Protein AF-A0A2E5KQD4-F1 (afdb_monomer)

Solvent-accessible surface area (backbone atoms only — not comparable to full-atom values): 26447 Å² total; per-residue (Å²): 137,84,88,87,84,88,89,75,85,92,78,81,90,79,82,92,76,80,94,75,81,89,79,82,84,77,79,80,78,80,80,90,73,91,72,88,77,73,77,78,67,58,64,66,63,61,60,58,69,75,52,74,86,78,69,97,70,84,71,82,82,66,71,86,46,85,33,83,87,76,54,46,74,75,62,66,37,39,47,95,82,59,47,64,68,53,52,38,45,64,68,27,42,37,58,65,71,49,66,33,66,76,52,56,76,76,47,60,68,57,34,31,32,41,6,51,47,52,38,59,23,18,83,58,35,13,75,66,45,28,73,74,58,46,26,55,36,61,50,21,32,56,40,29,35,26,39,59,29,24,46,86,92,39,24,88,46,55,16,22,43,31,63,42,41,42,89,56,22,67,93,42,48,74,90,64,98,63,34,26,34,50,65,60,42,44,33,46,69,71,53,55,42,30,64,66,73,44,81,23,91,41,62,47,63,40,54,48,41,49,30,41,59,31,32,42,11,68,89,70,57,67,69,55,42,53,7,35,39,43,26,44,46,28,25,26,56,55,61,23,86,28,32,44,100,52,60,40,72,38,90,76,42,51,73,47,24,58,55,7,48,60,52,39,61,74,75,45,33,88,47,38,25,38,79,56,59,17,27,64,61,45,65,45,70,78,86,78,85,55,57,35,50,49,60,57,47,58,31,44,70,66,45,47,32,37,67,73,57,32,82,26,80,44,69,69,54,51,52,55,49,48,30,64,73,71,72,53,82,72,55,75,66,55,48,51,15,35,50,39,24,52,47,40,48,2,27,54,66,75,61,39,72,48,43,71,69,58,55,47,57,49,52,56,52,41,53,59,42,47,57,56,28,48,72,72,66,36,55,69,60,34,43,50,53,43,52,41,51,40,50,52,46,48,62,58,42,50,34,36,51,66,95,83,27,48,70,55,40,47,53,46,50,48,57,42,49,48,45,48,47,24,40,53,29,35,76,68,75,33,35,71,60,18,52,52,41,50,52,51,46,55,52,46,54,65,68,48,41,68,64,48,60,72,46,38,74,75,19,46,52,21,58,70,50,32,40,54,52,47,56,58,49,77,106

Foldseek 3Di:
DDDDDDDDDDDDDDDDDDDDDDDDPPPDDDDDDDDDDDPPVVVVVVVVVVCVPPDDDDDPDLDPFLDDLLFFLLRSQADPPQDLVNSLCSLFWAADQAFDPVLVVPDDLLLQLLLVLQQQAQQLFDPQSNVSSDGNCSQAGSQAGFQRGDGPVADPHRQWGDLQPCSQPVVSPPPDNQTWGRHRLAQVLLQADDDFQRPRRAQLVVVQCCRCPRRNGDRDDPSNSSSNRSNSNRHHQFDFPQADPQQDGDPPADPLLVLLVVVCVVQPCVALPSRSQGGPNFWDDLVPPDTGGGDGLGLVVVRAQDDGRRPRRDVLSVLVSSCVSVVHDDDPSNSSSNVSNSCRRNDHDGTDTDFPVVLLVSLLSLLVSLVVCLVVLPLVSLVVSLVSSLVSLVSSLSQQRCVHRVVVNVLSVVLNVLSVVLSVCSVVVNSVVSVVSSVVSSVSSVVCVVVNNVCRCCTSSNSVNVSVSSVVSVD

Nearest PDB structures (foldseek):
  1vyk-assembly1_A  TM=7.149E-01  e=1.774E+00  Spinacia oleracea
  1nze-assembly1_A  TM=6.219E-01  e=1.013E+00  Spinacia oleracea
  7c61-assembly1_A  TM=5.234E-01  e=8.407E-01  Homo sapiens
  7wg5-assembly1_g  TM=6.087E-01  e=2.830E+00  Arabidopsis thaliana
  6drz-assembly1_A  TM=5.198E-01  e=3.107E+00  Homo sapiens

Structure (mmCIF, N/CA/C/O backbone):
data_AF-A0A2E5KQD4-F1
#
_entry.id   AF-A0A2E5KQD4-F1
#
loop_
_atom_site.group_PDB
_atom_site.id
_atom_site.type_symbol
_atom_site.label_atom_id
_atom_site.label_alt_id
_atom_site.label_comp_id
_atom_site.label_asym_id
_atom_site.label_entity_id
_atom_site.label_seq_id
_atom_site.pdbx_PDB_ins_code
_atom_site.Cartn_x
_atom_site.Cartn_y
_atom_site.Cartn_z
_atom_site.occupancy
_atom_site.B_iso_or_equiv
_atom_site.auth_seq_id
_atom_site.auth_comp_id
_atom_site.auth_asym_id
_atom_site.auth_atom_id
_atom_site.pdbx_PDB_model_num
ATOM 1 N N . MET A 1 1 ? -37.168 -1.847 48.089 1.00 30.56 1 MET A N 1
ATOM 2 C CA . MET A 1 1 ? -36.557 -3.107 48.560 1.00 30.56 1 MET A CA 1
ATOM 3 C C . MET A 1 1 ? -36.108 -3.910 47.340 1.00 30.56 1 MET A C 1
ATOM 5 O O . MET A 1 1 ? -36.921 -4.116 46.460 1.00 30.56 1 MET A O 1
ATOM 9 N N . GLN A 1 2 ? -34.815 -4.265 47.312 1.00 28.52 2 GLN A N 1
ATOM 10 C CA . GLN A 1 2 ? -34.140 -5.386 46.615 1.00 28.52 2 GLN A CA 1
ATOM 11 C C . GLN A 1 2 ? -34.214 -5.568 45.076 1.00 28.52 2 GLN A C 1
ATOM 13 O O . GLN A 1 2 ? -35.121 -6.176 44.536 1.00 28.52 2 GLN A O 1
ATOM 18 N N . ASN A 1 3 ? -33.157 -5.087 44.406 1.00 25.06 3 ASN A N 1
ATOM 19 C CA . ASN A 1 3 ? -32.090 -5.833 43.702 1.00 25.06 3 ASN A CA 1
ATOM 20 C C . ASN A 1 3 ? -32.367 -7.160 42.936 1.00 25.06 3 ASN A C 1
ATOM 22 O O . ASN A 1 3 ? -32.680 -8.175 43.549 1.00 25.06 3 ASN A O 1
ATOM 26 N N . ARG A 1 4 ? -31.879 -7.141 41.677 1.00 28.14 4 ARG A N 1
ATOM 27 C CA . ARG A 1 4 ? -30.922 -8.064 41.001 1.00 28.14 4 ARG A CA 1
ATOM 28 C C . ARG A 1 4 ? -31.399 -9.158 40.015 1.00 28.14 4 ARG A C 1
ATOM 30 O O . ARG A 1 4 ? -32.029 -10.136 40.383 1.00 28.14 4 ARG A O 1
ATOM 37 N N . SER A 1 5 ? -30.829 -9.000 38.806 1.00 28.28 5 SER A N 1
ATOM 38 C CA . SER A 1 5 ? -30.031 -9.946 37.992 1.00 28.28 5 SER A CA 1
ATOM 39 C C . SER A 1 5 ? -30.698 -10.944 37.035 1.00 28.28 5 SER A C 1
ATOM 41 O O . SER A 1 5 ? -31.295 -11.916 37.471 1.00 28.28 5 SER A O 1
ATOM 43 N N . GLY A 1 6 ? -30.346 -10.795 35.747 1.00 24.97 6 GLY A N 1
ATOM 44 C CA . GLY A 1 6 ? -29.565 -11.808 35.021 1.00 24.97 6 GLY A CA 1
ATOM 45 C C . GLY A 1 6 ? -30.321 -12.698 34.031 1.00 24.97 6 GLY A C 1
ATOM 46 O O . GLY A 1 6 ? -30.971 -13.648 34.439 1.00 24.97 6 GLY A O 1
ATOM 47 N N . PHE A 1 7 ? -30.107 -12.475 32.731 1.00 27.64 7 PHE A N 1
ATOM 48 C CA . PHE A 1 7 ? -30.236 -13.513 31.701 1.00 27.64 7 PHE A CA 1
ATOM 49 C C . PHE A 1 7 ? -29.000 -13.467 30.793 1.00 27.64 7 PHE A C 1
ATOM 51 O O . PHE A 1 7 ? -29.001 -12.861 29.728 1.00 27.64 7 PHE A O 1
ATOM 58 N N . CYS A 1 8 ? -27.923 -14.098 31.268 1.00 27.64 8 CYS A N 1
ATOM 59 C CA . CYS A 1 8 ? -26.833 -14.579 30.426 1.00 27.64 8 CYS A CA 1
ATOM 60 C C . CYS A 1 8 ? -27.077 -16.054 30.096 1.00 27.64 8 CYS A C 1
ATOM 62 O O . CYS A 1 8 ? -27.381 -16.848 30.983 1.00 27.64 8 CYS A O 1
ATOM 64 N N . CYS A 1 9 ? -26.902 -16.366 28.814 1.00 29.91 9 CYS A N 1
ATOM 65 C CA . CYS A 1 9 ? -26.289 -17.562 28.238 1.00 29.91 9 CYS A CA 1
ATOM 66 C C . CYS A 1 9 ? -26.402 -18.876 29.026 1.00 29.91 9 CYS A C 1
ATOM 68 O O . CYS A 1 9 ? -25.667 -19.139 29.975 1.00 29.91 9 CYS A O 1
ATOM 70 N N . ASN A 1 10 ? -27.255 -19.753 28.506 1.00 26.02 10 ASN A N 1
ATOM 71 C CA . ASN A 1 10 ? -27.343 -21.152 28.881 1.00 26.02 10 ASN A CA 1
ATOM 72 C C . ASN A 1 10 ? -26.482 -21.974 27.900 1.00 26.02 10 ASN A C 1
ATOM 74 O O . ASN A 1 10 ? -26.912 -22.244 26.781 1.00 26.02 10 ASN A O 1
ATOM 78 N N . LEU A 1 11 ? -25.262 -22.346 28.294 1.00 32.81 11 LEU A N 1
ATOM 79 C CA . LEU A 1 11 ? -24.469 -23.385 27.627 1.00 32.81 11 LEU A CA 1
ATOM 80 C C . LEU A 1 11 ? -23.898 -24.309 28.706 1.00 32.81 11 LEU A C 1
ATOM 82 O O . LEU A 1 11 ? -23.101 -23.893 29.545 1.00 32.81 11 LEU A O 1
ATOM 86 N N . GLY A 1 12 ? -24.380 -25.553 28.711 1.00 24.59 12 GLY A N 1
ATOM 87 C CA . GLY A 1 12 ? -23.959 -26.606 29.633 1.00 24.59 12 GLY A CA 1
ATOM 88 C C . GLY A 1 12 ? -22.547 -27.144 29.347 1.00 24.59 12 GLY A C 1
ATOM 89 O O . GLY A 1 12 ? -21.937 -26.803 28.332 1.00 24.59 12 GLY A O 1
ATOM 90 N N . PRO A 1 13 ? -22.011 -27.998 30.237 1.00 25.89 13 PRO A N 1
ATOM 91 C CA . PRO A 1 13 ? -20.635 -28.474 30.161 1.00 25.89 13 PRO A CA 1
ATOM 92 C C . PRO A 1 13 ? -20.468 -29.554 29.081 1.00 25.89 13 PRO A C 1
ATOM 94 O O . PRO A 1 13 ? -21.226 -30.522 29.032 1.00 25.89 13 PRO A O 1
ATOM 97 N N . ILE A 1 14 ? -19.443 -29.409 28.237 1.00 31.83 14 ILE A N 1
ATOM 98 C CA . ILE A 1 14 ? -19.028 -30.405 27.236 1.00 31.83 14 ILE A CA 1
ATOM 99 C C . ILE A 1 14 ? -17.954 -31.317 27.865 1.00 31.83 14 ILE A C 1
ATOM 101 O O . ILE A 1 14 ? -17.054 -30.803 28.536 1.00 31.83 14 ILE A O 1
ATOM 105 N N . PRO A 1 15 ? -18.014 -32.652 27.688 1.00 25.36 15 PRO A N 1
ATOM 106 C CA . PRO A 1 15 ? -17.098 -33.578 28.343 1.00 25.36 15 PRO A CA 1
ATOM 107 C C . PRO A 1 15 ? -15.726 -33.649 27.656 1.00 25.36 15 PRO A C 1
ATOM 109 O O . PRO A 1 15 ? -15.606 -33.606 26.433 1.00 25.36 15 PRO A O 1
ATOM 112 N N . PHE A 1 16 ? -14.694 -33.823 28.483 1.00 28.31 16 PHE A N 1
ATOM 113 C CA . PHE A 1 16 ? -13.328 -34.181 28.100 1.00 28.31 16 PHE A CA 1
ATOM 114 C C . PHE A 1 16 ? -13.297 -35.516 27.334 1.00 28.31 16 PHE A C 1
ATOM 116 O O . PHE A 1 16 ? -13.707 -36.541 27.877 1.00 28.31 16 PHE A O 1
ATOM 123 N N . PHE A 1 17 ? -12.717 -35.528 26.129 1.00 29.61 17 PHE A N 1
ATOM 124 C CA . PHE A 1 17 ? -12.309 -36.753 25.436 1.00 29.61 17 PHE A CA 1
ATOM 125 C C . PHE A 1 17 ? -10.853 -36.675 24.958 1.00 29.61 17 PHE A C 1
ATOM 127 O O . PHE A 1 17 ? -10.490 -35.840 24.138 1.00 29.61 17 PHE A O 1
ATOM 134 N N . GLY A 1 18 ? -10.049 -37.573 25.535 1.00 23.94 18 GLY A N 1
ATOM 135 C CA . GLY A 1 18 ? -9.099 -38.483 24.885 1.00 23.94 18 GLY A CA 1
ATOM 136 C C . GLY A 1 18 ? -8.234 -38.008 23.713 1.00 23.94 18 GLY A C 1
ATOM 137 O O . GLY A 1 18 ? -8.709 -37.742 22.617 1.00 23.94 18 GLY A O 1
ATOM 138 N N . SER A 1 19 ? -6.924 -38.094 23.935 1.00 38.22 19 SER A N 1
ATOM 139 C CA . SER A 1 19 ? -5.839 -38.136 22.949 1.00 38.22 19 SER A CA 1
ATOM 140 C C . SER A 1 19 ? -6.109 -39.048 21.734 1.00 38.22 19 SER A C 1
ATOM 142 O O . SER A 1 19 ? -6.197 -40.267 21.886 1.00 38.22 19 SER A O 1
ATOM 144 N N . GLY A 1 20 ? -6.143 -38.451 20.535 1.00 25.64 20 GLY A N 1
ATOM 145 C CA . GLY A 1 20 ? -6.128 -39.084 19.203 1.00 25.64 20 GLY A CA 1
ATOM 146 C C . GLY A 1 20 ? -5.060 -38.439 18.293 1.00 25.64 20 GLY A C 1
ATOM 147 O O . GLY A 1 20 ? -4.515 -37.398 18.661 1.00 25.64 20 GLY A O 1
ATOM 148 N N . PRO A 1 21 ? -4.674 -39.065 17.163 1.00 24.48 21 PRO A N 1
ATOM 149 C CA . PRO A 1 21 ? -3.317 -38.986 16.619 1.00 24.48 21 PRO A CA 1
ATOM 150 C C . PRO A 1 21 ? -2.996 -37.660 15.915 1.00 24.48 21 PRO A C 1
ATOM 152 O O . PRO A 1 21 ? -3.858 -37.016 15.323 1.00 24.48 21 PRO A O 1
ATOM 155 N N . ARG A 1 22 ? -1.709 -37.284 15.947 1.00 27.64 22 ARG A N 1
ATOM 156 C CA . ARG A 1 22 ? -1.144 -36.161 15.185 1.00 27.64 22 ARG A CA 1
ATOM 157 C C . ARG A 1 22 ? -1.359 -36.393 13.686 1.00 27.64 22 ARG A C 1
ATOM 159 O O . ARG A 1 22 ? -0.794 -37.330 13.128 1.00 27.64 22 ARG A O 1
ATOM 166 N N . ILE A 1 23 ? -2.146 -35.529 13.050 1.00 25.38 23 ILE A N 1
ATOM 167 C CA . ILE A 1 23 ? -2.256 -35.447 11.592 1.00 25.38 23 ILE A CA 1
ATOM 168 C C . ILE A 1 23 ? -1.124 -34.541 11.106 1.00 25.38 23 ILE A C 1
ATOM 170 O O . ILE A 1 23 ? -1.124 -33.338 11.359 1.00 25.38 23 ILE A O 1
ATOM 174 N N . ASP A 1 24 ? -0.143 -35.140 10.439 1.00 24.78 24 ASP A N 1
ATOM 175 C CA . ASP A 1 24 ? 0.957 -34.446 9.775 1.00 24.78 24 ASP A CA 1
ATOM 176 C C . ASP A 1 24 ? 0.447 -33.952 8.406 1.00 24.78 24 ASP A C 1
ATOM 178 O O . ASP A 1 24 ? 0.389 -34.705 7.432 1.00 24.78 24 ASP A O 1
ATOM 182 N N . LEU A 1 25 ? -0.022 -32.700 8.335 1.00 25.19 25 LEU A N 1
ATOM 183 C CA . LEU A 1 25 ? -0.476 -32.061 7.092 1.00 25.19 25 LEU A CA 1
ATOM 184 C C . LEU A 1 25 ? 0.736 -31.628 6.253 1.00 25.19 25 LEU A C 1
ATOM 186 O O . LEU A 1 25 ? 1.054 -30.448 6.129 1.00 25.19 25 LEU A O 1
ATOM 190 N N . ARG A 1 26 ? 1.412 -32.597 5.630 1.00 23.69 26 ARG A N 1
ATOM 191 C CA . ARG A 1 26 ? 2.275 -32.323 4.475 1.00 23.69 26 ARG A CA 1
ATOM 192 C C . ARG A 1 26 ? 1.391 -32.112 3.249 1.00 23.69 26 ARG A C 1
ATOM 194 O O . ARG A 1 26 ? 1.017 -33.065 2.571 1.00 23.69 26 ARG A O 1
ATOM 201 N N . ILE A 1 27 ? 1.056 -30.857 2.961 1.00 28.38 27 ILE A N 1
ATOM 202 C CA . ILE A 1 27 ? 0.457 -30.473 1.678 1.00 28.38 27 ILE A CA 1
ATOM 203 C C . ILE A 1 27 ? 1.555 -30.592 0.614 1.00 28.38 27 ILE A C 1
ATOM 205 O O . ILE A 1 27 ? 2.443 -29.747 0.517 1.00 28.38 27 ILE A O 1
ATOM 209 N N . ALA A 1 28 ? 1.526 -31.673 -0.163 1.00 22.61 28 ALA A N 1
ATOM 210 C CA . ALA A 1 28 ? 2.367 -31.817 -1.342 1.00 22.61 28 ALA A CA 1
ATOM 211 C C . ALA A 1 28 ? 1.901 -30.822 -2.422 1.00 22.61 28 ALA A C 1
ATOM 213 O O . ALA A 1 28 ? 0.778 -30.922 -2.916 1.00 22.61 28 ALA A O 1
ATOM 214 N N . ARG A 1 29 ? 2.756 -29.855 -2.782 1.00 30.73 29 ARG A N 1
ATOM 215 C CA . ARG A 1 29 ? 2.565 -28.996 -3.964 1.00 30.73 29 ARG A CA 1
ATOM 216 C C . ARG A 1 29 ? 2.806 -29.837 -5.234 1.00 30.73 29 ARG A C 1
ATOM 218 O O . ARG A 1 29 ? 3.815 -30.543 -5.278 1.00 30.73 29 ARG A O 1
ATOM 225 N N . PRO A 1 30 ? 1.938 -29.794 -6.262 1.00 23.09 30 PRO A N 1
ATOM 226 C CA . PRO A 1 30 ? 2.227 -30.450 -7.534 1.00 23.09 30 PRO A CA 1
ATOM 227 C C . PRO A 1 30 ? 3.335 -29.689 -8.295 1.00 23.09 30 PRO A C 1
ATOM 229 O O . PRO A 1 30 ? 3.475 -28.478 -8.112 1.00 23.09 30 PRO A O 1
ATOM 232 N N . PRO A 1 31 ? 4.130 -30.366 -9.145 1.00 24.30 31 PRO A N 1
ATOM 233 C CA . PRO A 1 31 ? 5.158 -29.714 -9.949 1.00 24.30 31 PRO A CA 1
ATOM 234 C C . PRO A 1 31 ? 4.535 -28.792 -11.006 1.00 24.30 31 PRO A C 1
ATOM 236 O O . PRO A 1 31 ? 3.500 -29.107 -11.596 1.00 24.30 31 PRO A O 1
ATOM 239 N N . PHE A 1 32 ? 5.199 -27.658 -11.241 1.00 29.05 32 PHE A N 1
ATOM 240 C CA . PHE A 1 32 ? 4.874 -26.657 -12.259 1.00 29.05 32 PHE A CA 1
ATOM 241 C C . PHE A 1 32 ? 4.747 -27.331 -13.639 1.00 29.05 32 PHE A C 1
ATOM 243 O O . PHE A 1 32 ? 5.734 -27.781 -14.219 1.00 29.05 32 PHE A O 1
ATOM 250 N N . ALA A 1 33 ? 3.525 -27.441 -14.163 1.00 26.52 33 ALA A N 1
ATOM 251 C CA . ALA A 1 33 ? 3.284 -27.940 -15.512 1.00 26.52 33 ALA A CA 1
ATOM 252 C C . ALA A 1 33 ? 3.261 -26.755 -16.485 1.00 26.52 33 ALA A C 1
ATOM 254 O O . ALA A 1 33 ? 2.366 -25.913 -16.406 1.00 26.52 33 ALA A O 1
ATOM 255 N N . ARG A 1 34 ? 4.227 -26.711 -17.414 1.00 29.80 34 ARG A N 1
ATOM 256 C CA . ARG A 1 34 ? 4.247 -25.774 -18.549 1.00 29.80 34 ARG A CA 1
ATOM 257 C C . ARG A 1 34 ? 2.920 -25.875 -19.309 1.00 29.80 34 ARG A C 1
ATOM 259 O O . ARG A 1 34 ? 2.617 -26.923 -19.878 1.00 29.80 34 ARG A O 1
ATOM 266 N N . ARG A 1 35 ? 2.123 -24.803 -19.330 1.00 31.95 35 ARG A N 1
ATOM 267 C CA . ARG A 1 35 ? 0.962 -24.679 -20.223 1.00 31.95 35 ARG A CA 1
ATOM 268 C C . ARG A 1 35 ? 1.248 -23.581 -21.236 1.00 31.95 35 ARG A C 1
ATOM 270 O O . ARG A 1 35 ? 1.482 -22.441 -20.860 1.00 31.95 35 ARG A O 1
ATOM 277 N N . HIS A 1 36 ? 1.250 -23.957 -22.511 1.00 30.34 36 HIS A N 1
ATOM 278 C CA . HIS A 1 36 ? 1.366 -23.029 -23.629 1.00 30.34 36 HIS A CA 1
ATOM 279 C C . HIS A 1 36 ? 0.168 -22.071 -23.651 1.00 30.34 36 HIS A C 1
ATOM 281 O O . HIS A 1 36 ? -0.979 -22.519 -23.669 1.00 30.34 36 HIS A O 1
ATOM 287 N N . PHE A 1 37 ? 0.458 -20.770 -23.655 1.00 38.41 37 PHE A N 1
ATOM 288 C CA . PHE A 1 37 ? -0.518 -19.690 -23.780 1.00 38.41 37 PHE A CA 1
ATOM 289 C C . PHE A 1 37 ? -0.893 -19.454 -25.255 1.00 38.41 37 PHE A C 1
ATOM 291 O O . PHE A 1 37 ? -0.053 -19.564 -26.154 1.00 38.41 37 PHE A O 1
ATOM 298 N N . ASP A 1 38 ? -2.172 -19.167 -25.512 1.00 31.97 38 ASP A N 1
ATOM 299 C CA . ASP A 1 38 ? -2.712 -18.915 -26.853 1.00 31.97 38 ASP A CA 1
ATOM 300 C C . ASP A 1 38 ? -2.324 -17.505 -27.338 1.00 31.97 38 ASP A C 1
ATOM 302 O O . ASP A 1 38 ? -2.716 -16.487 -26.765 1.00 31.97 38 ASP A O 1
ATOM 306 N N . ARG A 1 39 ? -1.565 -17.454 -28.440 1.00 34.19 39 ARG A N 1
ATOM 307 C CA . ARG A 1 39 ? -0.957 -16.254 -29.046 1.00 34.19 39 ARG A CA 1
ATOM 308 C C . ARG A 1 39 ? -1.954 -15.172 -29.484 1.00 34.19 39 ARG A C 1
ATOM 310 O O . ARG A 1 39 ? -1.534 -14.071 -29.834 1.00 34.19 39 ARG A O 1
ATOM 317 N N . LYS A 1 40 ? -3.258 -15.462 -29.523 1.00 28.42 40 LYS A N 1
ATOM 318 C CA . LYS A 1 40 ? -4.268 -14.528 -30.048 1.00 28.42 40 LYS A CA 1
ATOM 319 C C . LYS A 1 40 ? -4.695 -13.439 -29.060 1.00 28.42 40 LYS A C 1
ATOM 321 O O . LYS A 1 40 ? -5.141 -12.389 -29.513 1.00 28.42 40 LYS A O 1
ATOM 326 N N . SER A 1 41 ? -4.494 -13.635 -27.758 1.00 33.19 41 SER A N 1
ATOM 327 C CA . SER A 1 41 ? -4.850 -12.637 -26.734 1.00 33.19 41 SER A CA 1
ATOM 328 C C . SER A 1 41 ? -3.769 -11.560 -26.532 1.00 33.19 41 SER A C 1
ATOM 330 O O . SER A 1 41 ? -4.080 -10.446 -26.125 1.00 33.19 41 SER A O 1
ATOM 332 N N . ALA A 1 42 ? -2.510 -11.844 -26.895 1.00 33.84 42 ALA A N 1
ATOM 333 C CA . ALA A 1 42 ? -1.365 -10.946 -26.693 1.00 33.84 42 ALA A CA 1
ATOM 334 C C . ALA A 1 42 ? -1.300 -9.766 -27.688 1.00 33.84 42 ALA A C 1
ATOM 336 O O . ALA A 1 42 ? -0.763 -8.703 -27.376 1.00 33.84 42 ALA A O 1
ATOM 337 N N . ALA A 1 43 ? -1.881 -9.907 -28.885 1.00 29.23 43 ALA A N 1
ATOM 338 C CA . ALA A 1 43 ? -1.826 -8.863 -29.913 1.00 29.23 43 ALA A CA 1
ATOM 339 C C . ALA A 1 43 ? -2.694 -7.629 -29.587 1.00 29.23 43 ALA A C 1
ATOM 341 O O . ALA A 1 43 ? -2.429 -6.542 -30.100 1.00 29.23 43 ALA A O 1
ATOM 342 N N . ALA A 1 44 ? -3.704 -7.773 -28.721 1.00 29.42 44 ALA A N 1
ATOM 343 C CA . ALA A 1 44 ? -4.584 -6.673 -28.324 1.00 29.42 44 ALA A CA 1
ATOM 344 C C . ALA A 1 44 ? -3.954 -5.759 -27.252 1.00 29.42 44 ALA A C 1
ATOM 346 O O . ALA A 1 44 ? -4.203 -4.554 -27.259 1.00 29.42 44 ALA A O 1
ATOM 347 N N . LEU A 1 45 ? -3.082 -6.299 -26.392 1.00 34.69 45 LEU A N 1
ATOM 348 C CA . LEU A 1 45 ? -2.433 -5.555 -25.304 1.00 34.69 45 LEU A CA 1
ATOM 349 C C . LEU A 1 45 ? -1.306 -4.630 -25.813 1.00 34.69 45 LEU A C 1
ATOM 351 O O . LEU A 1 45 ? -1.125 -3.512 -25.333 1.00 34.69 45 LEU A O 1
ATOM 355 N N . VAL A 1 46 ? -0.570 -5.072 -26.841 1.00 36.31 46 VAL A N 1
ATOM 356 C CA . VAL A 1 46 ? 0.638 -4.393 -27.356 1.00 36.31 46 VAL A CA 1
ATOM 357 C C . VAL A 1 46 ? 0.316 -3.149 -28.200 1.00 36.31 46 VAL A C 1
ATOM 359 O O . VAL A 1 46 ? 1.099 -2.198 -28.228 1.00 36.31 46 VAL A O 1
ATOM 362 N N . ALA A 1 47 ? -0.848 -3.098 -28.855 1.00 29.02 47 ALA A N 1
ATOM 363 C CA . ALA A 1 47 ? -1.237 -1.954 -29.686 1.00 29.02 47 ALA A CA 1
ATOM 364 C C . ALA A 1 47 ? -1.721 -0.739 -28.868 1.00 29.02 47 ALA A C 1
ATOM 366 O O . ALA A 1 47 ? -1.575 0.399 -29.316 1.00 29.02 47 ALA A O 1
ATOM 367 N N . ALA A 1 48 ? -2.244 -0.952 -27.656 1.00 31.67 48 ALA A N 1
ATOM 368 C CA . ALA A 1 48 ? -2.743 0.131 -26.809 1.00 31.67 48 ALA A CA 1
ATOM 369 C C . ALA A 1 48 ? -1.609 0.969 -26.188 1.00 31.67 48 ALA A C 1
ATOM 371 O O . ALA A 1 48 ? -1.748 2.181 -26.052 1.00 31.67 48 ALA A O 1
ATOM 372 N N . VAL A 1 49 ? -0.456 0.361 -25.881 1.00 35.47 49 VAL A N 1
ATOM 373 C CA . VAL A 1 49 ? 0.667 1.036 -25.197 1.00 35.47 49 VAL A CA 1
ATOM 374 C C . VAL A 1 49 ? 1.455 1.978 -26.123 1.00 35.47 49 VAL A C 1
ATOM 376 O O . VAL A 1 49 ? 1.989 2.986 -25.665 1.00 35.47 49 VAL A O 1
ATOM 379 N N . LEU A 1 50 ? 1.492 1.710 -27.434 1.00 30.94 50 LEU A N 1
ATOM 380 C CA . LEU A 1 50 ? 2.291 2.482 -28.402 1.00 30.94 50 LEU A CA 1
ATOM 381 C C . LEU A 1 50 ? 1.578 3.712 -28.999 1.00 30.94 50 LEU A C 1
ATOM 383 O O . LEU A 1 50 ? 2.250 4.598 -29.520 1.00 30.94 50 LEU A O 1
ATOM 387 N N . VAL A 1 51 ? 0.248 3.820 -28.889 1.00 29.25 51 VAL A N 1
ATOM 388 C CA . VAL A 1 51 ? -0.521 4.994 -29.373 1.00 29.25 51 VAL A CA 1
ATOM 389 C C . VAL A 1 51 ? -0.721 6.058 -28.276 1.00 29.25 51 VAL A C 1
ATOM 391 O O . VAL A 1 51 ? -1.028 7.215 -28.563 1.00 29.25 51 VAL A O 1
ATOM 394 N N . LEU A 1 52 ? -0.452 5.720 -27.011 1.00 38.94 52 LEU A N 1
ATOM 395 C CA . LEU A 1 52 ? -0.762 6.548 -25.835 1.00 38.94 52 LEU A CA 1
ATOM 396 C C . LEU A 1 52 ? 0.091 7.821 -25.645 1.00 38.94 52 LEU A C 1
ATOM 398 O O . LEU A 1 52 ? -0.194 8.591 -24.734 1.00 38.94 52 LEU A O 1
ATOM 402 N N . PHE A 1 53 ? 1.074 8.098 -26.509 1.00 34.09 53 PHE A N 1
ATOM 403 C CA . PHE A 1 53 ? 1.845 9.354 -26.478 1.00 34.09 53 PHE A CA 1
ATOM 404 C C . PHE A 1 53 ? 1.577 10.305 -27.661 1.00 34.09 53 PHE A C 1
ATOM 406 O O . PHE A 1 53 ? 2.210 11.356 -27.728 1.00 34.09 53 PHE A O 1
ATOM 413 N N . ALA A 1 54 ? 0.652 9.988 -28.580 1.00 28.58 54 ALA A N 1
ATOM 414 C CA . ALA A 1 54 ? 0.491 10.762 -29.823 1.00 28.58 54 ALA A CA 1
ATOM 415 C C . ALA A 1 54 ? -0.916 11.320 -30.119 1.00 28.58 54 ALA A C 1
ATOM 417 O O . ALA A 1 54 ? -1.069 12.048 -31.097 1.00 28.58 54 ALA A O 1
ATOM 418 N N . SER A 1 55 ? -1.942 11.060 -29.305 1.00 26.80 55 SER A N 1
ATOM 419 C CA . SER A 1 55 ? -3.280 11.623 -29.555 1.00 26.80 55 SER A CA 1
ATOM 420 C C . SER A 1 55 ? -3.959 12.091 -28.271 1.00 26.80 55 SER A C 1
ATOM 422 O O . SER A 1 55 ? -4.434 11.286 -27.473 1.00 26.80 55 SER A O 1
ATOM 424 N N . GLY A 1 56 ? -4.001 13.416 -28.099 1.00 32.16 56 GLY A N 1
ATOM 425 C CA . GLY A 1 56 ? -4.685 14.115 -27.016 1.00 32.16 56 GLY A CA 1
ATOM 426 C C . GLY A 1 56 ? -6.205 13.999 -27.113 1.00 32.16 56 GLY A C 1
ATOM 427 O O . GLY A 1 56 ? -6.867 14.862 -27.682 1.00 32.16 56 GLY A O 1
ATOM 428 N N . GLY A 1 57 ? -6.751 12.938 -26.526 1.00 27.06 57 GLY A N 1
ATOM 429 C CA . GLY A 1 57 ? -8.152 12.852 -26.132 1.00 27.06 57 GLY A CA 1
ATOM 430 C C . GLY A 1 57 ? -8.220 12.703 -24.618 1.00 27.06 57 GLY A C 1
ATOM 431 O O . GLY A 1 57 ? -7.921 11.630 -24.099 1.00 27.06 5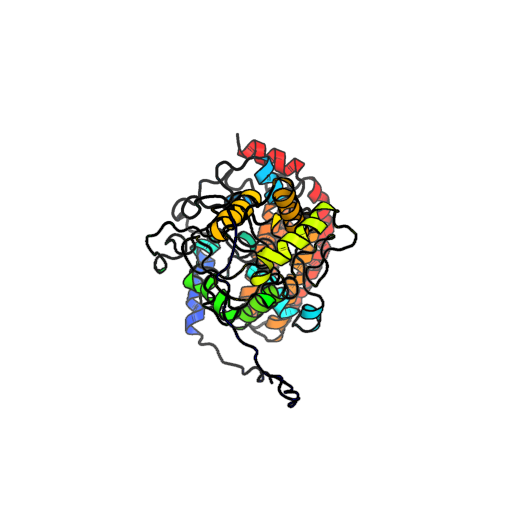7 GLY A O 1
ATOM 432 N N . ALA A 1 58 ? -8.558 13.782 -23.912 1.00 26.78 58 ALA A N 1
ATOM 433 C CA . ALA A 1 58 ? -8.743 13.756 -22.465 1.00 26.78 58 ALA A CA 1
ATOM 434 C C . ALA A 1 58 ? -9.988 12.910 -22.124 1.00 26.78 58 ALA A C 1
ATOM 436 O O . ALA A 1 58 ? -11.063 13.194 -22.661 1.00 26.78 58 ALA A O 1
ATOM 437 N N . PRO A 1 59 ? -9.893 11.885 -21.256 1.00 33.00 59 PRO A N 1
ATOM 438 C CA . PRO A 1 59 ? -11.071 11.391 -20.562 1.00 33.00 59 PRO A CA 1
ATOM 439 C C . PRO A 1 59 ? -11.517 12.434 -19.524 1.00 33.00 59 PRO A C 1
ATOM 441 O O . PRO A 1 59 ? -10.758 13.345 -19.195 1.00 33.00 59 PRO A O 1
ATOM 444 N N . ALA A 1 60 ? -12.770 12.322 -19.075 1.00 33.38 60 ALA A N 1
ATOM 445 C CA . ALA A 1 60 ? -13.430 13.218 -18.125 1.00 33.38 60 ALA A CA 1
ATOM 446 C C . ALA A 1 60 ? -12.497 13.680 -16.995 1.00 33.38 60 ALA A C 1
ATOM 448 O O . ALA A 1 60 ? -11.703 12.886 -16.498 1.00 33.38 60 ALA A O 1
ATOM 449 N N . GLN A 1 61 ? -12.598 14.970 -16.660 1.00 37.06 61 GLN A N 1
ATOM 450 C CA . GLN A 1 61 ? -11.752 15.703 -15.720 1.00 37.06 61 GLN A CA 1
ATOM 451 C C . GLN A 1 61 ? -11.453 14.877 -14.461 1.00 37.06 61 GLN A C 1
ATOM 453 O O . GLN A 1 61 ? -12.227 14.887 -13.513 1.00 37.06 61 GLN A O 1
ATOM 458 N N . VAL A 1 62 ? -10.293 14.211 -14.442 1.00 40.28 62 VAL A N 1
ATOM 459 C CA . VAL A 1 62 ? -9.547 14.023 -13.195 1.00 40.28 62 VAL A CA 1
ATOM 460 C C . VAL A 1 62 ? -9.422 15.428 -12.629 1.00 40.28 62 VAL A C 1
ATOM 462 O O . VAL A 1 62 ? -9.058 16.327 -13.397 1.00 40.28 62 VAL A O 1
ATOM 465 N N . GLN A 1 63 ? -9.846 15.619 -11.373 1.00 45.94 63 GLN A N 1
ATOM 466 C CA . GLN A 1 63 ? -9.765 16.881 -10.631 1.00 45.94 63 GLN A CA 1
ATOM 467 C C . GLN A 1 63 ? -8.637 17.730 -11.196 1.00 45.94 63 GLN A C 1
ATOM 469 O O . GLN A 1 63 ? -7.499 17.275 -11.205 1.00 45.94 63 GLN A O 1
ATOM 474 N N . THR A 1 64 ? -8.949 18.916 -11.722 1.00 37.38 64 THR A N 1
ATOM 475 C CA . THR A 1 64 ? -7.924 19.889 -12.108 1.00 37.38 64 THR A CA 1
ATOM 476 C C . THR A 1 64 ? -6.984 20.021 -10.922 1.00 37.38 64 THR A C 1
ATOM 478 O O . THR A 1 64 ? -7.392 20.517 -9.868 1.00 37.38 64 THR A O 1
ATOM 481 N N . THR A 1 65 ? -5.802 19.424 -11.058 1.00 43.31 65 THR A N 1
ATOM 482 C CA . THR A 1 65 ? -4.983 19.069 -9.910 1.00 43.31 65 THR A CA 1
ATOM 483 C C . THR A 1 65 ? -4.388 20.341 -9.339 1.00 43.31 65 THR A C 1
ATOM 485 O O . THR A 1 65 ? -4.240 21.357 -10.025 1.00 43.31 65 THR A O 1
ATOM 488 N N . LEU A 1 66 ? -4.052 20.299 -8.057 1.00 46.31 66 LEU A N 1
ATOM 489 C CA . LEU A 1 66 ? -3.142 21.254 -7.448 1.00 46.31 66 LEU A CA 1
ATOM 490 C C . LEU A 1 66 ? -1.836 21.253 -8.266 1.00 46.31 66 LEU A C 1
ATOM 492 O O . LEU A 1 66 ? -0.950 20.436 -8.043 1.00 46.31 66 LEU A O 1
ATOM 496 N N . ALA A 1 67 ? -1.758 22.168 -9.233 1.00 50.78 67 ALA A N 1
ATOM 497 C CA . ALA A 1 67 ? -0.642 22.421 -10.133 1.00 50.78 67 ALA A CA 1
ATOM 498 C C . ALA A 1 67 ? -0.213 21.267 -11.063 1.00 50.78 67 ALA A C 1
ATOM 500 O O . ALA A 1 67 ? 0.799 20.597 -10.833 1.00 50.78 67 ALA A O 1
ATOM 501 N N . ASP A 1 68 ? -0.929 21.140 -12.187 1.00 55.03 68 ASP A N 1
ATOM 502 C CA . ASP A 1 68 ? -0.612 20.240 -13.304 1.00 55.03 68 ASP A CA 1
ATOM 503 C C . ASP A 1 68 ? 0.895 20.223 -13.635 1.00 55.03 68 ASP A C 1
ATOM 505 O O . ASP A 1 68 ? 1.473 21.187 -14.146 1.00 55.03 68 ASP A O 1
ATOM 509 N N . GLY A 1 69 ? 1.543 19.093 -13.337 1.00 60.56 69 GLY A N 1
ATOM 510 C CA . GLY A 1 69 ? 2.942 18.814 -13.671 1.00 60.56 69 GLY A CA 1
ATOM 511 C C . GLY A 1 69 ? 4.008 19.463 -12.776 1.00 60.56 69 GLY A C 1
ATOM 512 O O . GLY A 1 69 ? 5.197 19.215 -13.005 1.00 60.56 69 GLY A O 1
ATOM 513 N N . LEU A 1 70 ? 3.628 20.258 -11.768 1.00 68.81 70 LEU A N 1
ATOM 514 C CA . LEU A 1 70 ? 4.567 20.872 -10.812 1.00 68.81 70 LEU A CA 1
ATOM 515 C C . LEU A 1 70 ? 4.839 19.987 -9.589 1.00 68.81 70 LEU A C 1
ATOM 517 O O . LEU A 1 70 ? 5.929 20.055 -9.011 1.00 68.81 70 LEU A O 1
ATOM 521 N N . LEU A 1 71 ? 3.870 19.157 -9.200 1.00 82.00 71 LEU A N 1
ATOM 522 C CA . LEU A 1 71 ? 3.968 18.238 -8.067 1.00 82.00 71 LEU A CA 1
ATOM 523 C C . LEU A 1 71 ? 3.958 16.768 -8.529 1.00 82.00 71 LEU A C 1
ATOM 525 O O . LEU A 1 71 ? 3.474 16.468 -9.621 1.00 82.00 71 LEU A O 1
ATOM 529 N N . PRO A 1 72 ? 4.517 15.835 -7.732 1.00 82.81 72 PRO A N 1
ATOM 530 C CA . PRO A 1 72 ? 4.427 14.404 -8.015 1.00 82.81 72 PRO A CA 1
ATOM 531 C C . PRO A 1 72 ? 2.973 13.931 -8.030 1.00 82.81 72 PRO A C 1
ATOM 533 O O . PRO A 1 72 ? 2.188 14.369 -7.193 1.00 82.81 72 PRO A O 1
ATOM 536 N N . ARG A 1 73 ? 2.643 12.946 -8.873 1.00 85.75 73 ARG A N 1
ATOM 537 C CA . ARG A 1 73 ? 1.259 12.463 -9.073 1.00 85.75 73 ARG A CA 1
ATOM 538 C C . ARG A 1 73 ? 0.572 11.976 -7.800 1.00 85.75 73 ARG A C 1
ATOM 540 O O . ARG A 1 73 ? -0.646 11.929 -7.717 1.00 85.75 73 ARG A O 1
ATOM 547 N N . LEU A 1 74 ? 1.342 11.615 -6.776 1.00 84.50 74 LEU A N 1
ATOM 548 C CA . LEU A 1 74 ? 0.794 11.238 -5.476 1.00 84.50 74 LEU A CA 1
ATOM 549 C C . LEU A 1 74 ? -0.083 12.350 -4.856 1.00 84.50 74 LEU A C 1
ATOM 551 O O . LEU A 1 74 ? -0.997 12.023 -4.108 1.00 84.50 74 LEU A O 1
ATOM 555 N N . SER A 1 75 ? 0.151 13.634 -5.166 1.00 86.56 75 SER A N 1
ATOM 556 C CA . SER A 1 75 ? -0.705 14.728 -4.680 1.00 86.56 75 SER A CA 1
ATOM 557 C C . SER A 1 75 ? -2.068 14.810 -5.367 1.00 86.56 75 SER A C 1
ATOM 559 O O . SER A 1 75 ? -2.941 15.499 -4.856 1.00 86.56 75 SER A O 1
ATOM 561 N N . GLU A 1 76 ? -2.262 14.123 -6.495 1.00 88.44 76 GLU A N 1
ATOM 562 C CA . GLU A 1 76 ? -3.537 14.091 -7.230 1.00 88.44 76 GLU A CA 1
ATOM 563 C C . GLU A 1 76 ? -4.615 13.283 -6.488 1.00 88.44 76 GLU A C 1
ATOM 565 O O . GLU A 1 76 ? -5.791 13.396 -6.803 1.00 88.44 76 GLU A O 1
ATOM 570 N N . TRP A 1 77 ? -4.220 12.495 -5.482 1.00 92.00 77 TRP A N 1
ATOM 571 C CA . TRP A 1 77 ? -5.106 11.652 -4.670 1.00 92.00 77 TRP A CA 1
ATOM 572 C C . TRP A 1 77 ? -5.460 12.282 -3.319 1.00 92.00 77 TRP A C 1
ATOM 574 O O . TRP A 1 77 ? -5.810 11.567 -2.382 1.00 92.00 77 TRP A O 1
ATOM 584 N N . LEU A 1 78 ? -5.282 13.597 -3.186 1.00 92.81 78 LEU A N 1
ATOM 585 C CA . LEU A 1 78 ? -5.583 14.349 -1.972 1.00 92.81 78 LEU A CA 1
ATOM 586 C C . LEU A 1 78 ? -6.857 15.165 -2.147 1.00 92.81 78 LEU A C 1
ATOM 588 O O . LEU A 1 78 ? -7.221 15.565 -3.251 1.00 92.81 78 LEU A O 1
ATOM 592 N N . ALA A 1 79 ? -7.519 15.446 -1.028 1.00 91.75 79 ALA A N 1
ATOM 593 C CA . ALA A 1 79 ? -8.711 16.275 -1.043 1.00 91.75 79 ALA A CA 1
ATOM 594 C C . ALA A 1 79 ? -8.406 17.678 -1.612 1.00 91.75 79 ALA A C 1
ATOM 596 O O . ALA A 1 79 ? -7.329 18.219 -1.344 1.00 91.75 79 ALA A O 1
ATOM 597 N N . PRO A 1 80 ? -9.334 18.304 -2.365 1.00 86.94 80 PRO A N 1
ATOM 598 C CA . PRO A 1 80 ? -9.120 19.640 -2.932 1.00 86.94 80 PRO A CA 1
ATOM 599 C C . PRO A 1 80 ? -8.811 20.726 -1.892 1.00 86.94 80 PRO A C 1
ATOM 601 O O . PRO A 1 80 ? -8.197 21.740 -2.213 1.00 86.94 80 PRO A O 1
ATOM 604 N N . ASP A 1 81 ? -9.243 20.524 -0.648 1.00 88.12 81 ASP A N 1
ATOM 605 C CA . ASP A 1 81 ? -9.007 21.397 0.500 1.00 88.12 81 ASP A CA 1
ATOM 606 C C . ASP A 1 81 ? -7.793 20.979 1.351 1.00 88.12 81 ASP A C 1
ATOM 608 O O . ASP A 1 81 ? -7.552 21.567 2.410 1.00 88.12 81 ASP A O 1
ATOM 612 N N . ALA A 1 82 ? -6.995 20.003 0.896 1.00 91.00 82 ALA A N 1
ATOM 613 C CA . ALA A 1 82 ? -5.757 19.616 1.560 1.00 91.00 82 ALA A CA 1
ATOM 614 C C . ALA A 1 82 ? -4.862 20.844 1.761 1.00 91.00 82 ALA A C 1
ATOM 616 O O . ALA A 1 82 ? -4.650 21.647 0.850 1.00 91.00 82 ALA A O 1
ATOM 617 N N . THR A 1 83 ? -4.314 21.006 2.963 1.00 92.06 83 THR A N 1
ATOM 618 C CA . THR A 1 83 ? -3.425 22.139 3.243 1.00 92.06 83 THR A CA 1
ATOM 619 C C . THR A 1 83 ? -2.040 21.915 2.625 1.00 92.06 83 THR A C 1
ATOM 621 O O . THR A 1 83 ? -1.626 20.764 2.445 1.00 92.06 83 THR A O 1
ATOM 624 N N . PRO A 1 84 ? -1.250 22.977 2.378 1.00 91.12 84 PRO A N 1
ATOM 625 C CA . PRO A 1 84 ? 0.139 22.826 1.950 1.00 91.12 84 PRO A CA 1
ATOM 626 C C . PRO A 1 84 ? 0.971 21.904 2.854 1.00 91.12 84 PRO A C 1
ATOM 628 O O . PRO A 1 84 ? 1.785 21.128 2.357 1.00 91.12 84 PRO A O 1
ATOM 631 N N . ASP A 1 85 ? 0.746 21.938 4.171 1.00 92.12 85 ASP A N 1
ATOM 632 C CA . ASP A 1 85 ? 1.444 21.057 5.112 1.00 92.12 85 ASP A CA 1
ATOM 633 C C . ASP A 1 85 ? 0.996 19.594 4.974 1.00 92.12 85 ASP A C 1
ATOM 635 O O . ASP A 1 85 ? 1.838 18.697 5.065 1.00 92.12 85 ASP A O 1
ATOM 639 N N . ASN A 1 86 ? -0.286 19.332 4.677 1.00 91.38 86 ASN A N 1
ATOM 640 C CA . ASN A 1 86 ? -0.757 17.980 4.354 1.00 91.38 86 ASN A CA 1
ATOM 641 C C . ASN A 1 86 ? -0.075 17.441 3.093 1.00 91.38 86 ASN A C 1
ATOM 643 O O . ASN A 1 86 ? 0.456 16.330 3.119 1.00 91.38 86 ASN A O 1
ATOM 647 N N . VAL A 1 87 ? -0.026 18.238 2.021 1.00 92.81 87 VAL A N 1
ATOM 648 C CA . VAL A 1 87 ? 0.627 17.849 0.761 1.00 92.81 87 VAL A CA 1
ATOM 649 C C . VAL A 1 87 ? 2.115 17.569 0.983 1.00 92.81 87 VAL A C 1
ATOM 651 O O . VAL A 1 87 ? 2.622 16.528 0.564 1.00 92.81 87 VAL A O 1
ATOM 654 N N . VAL A 1 88 ? 2.825 18.455 1.694 1.00 94.25 88 VAL A N 1
ATOM 655 C CA . VAL A 1 88 ? 4.249 18.263 2.010 1.00 94.25 88 VAL A CA 1
ATOM 656 C C . VAL A 1 88 ? 4.464 16.991 2.824 1.00 94.25 88 VAL A C 1
ATOM 658 O O . VAL A 1 88 ? 5.373 16.223 2.501 1.00 94.25 88 VAL A O 1
ATOM 661 N N . ARG A 1 89 ? 3.635 16.734 3.843 1.00 93.19 89 ARG A N 1
ATOM 662 C CA . ARG A 1 89 ? 3.708 15.519 4.664 1.00 93.19 89 ARG A CA 1
ATOM 663 C C . ARG A 1 89 ? 3.548 14.265 3.806 1.00 93.19 89 ARG A C 1
ATOM 665 O O . ARG A 1 89 ? 4.461 13.448 3.768 1.00 93.19 89 ARG A O 1
ATOM 672 N N . VAL A 1 90 ? 2.451 14.141 3.058 1.00 91.81 90 VAL A N 1
ATOM 673 C CA . VAL A 1 90 ? 2.154 12.961 2.218 1.00 91.81 90 VAL A CA 1
ATOM 674 C C . VAL A 1 90 ? 3.268 12.689 1.208 1.00 91.81 90 VAL A C 1
ATOM 676 O O . VAL A 1 90 ? 3.680 11.547 0.983 1.00 91.81 90 VAL A O 1
ATOM 679 N N . LEU A 1 91 ? 3.798 13.749 0.605 1.00 92.25 91 LEU A N 1
ATOM 680 C CA . LEU A 1 91 ? 4.840 13.626 -0.398 1.00 92.25 91 LEU A CA 1
ATOM 681 C C . LEU A 1 91 ? 6.226 13.375 0.200 1.00 92.25 91 LEU A C 1
ATOM 683 O O . LEU A 1 91 ? 7.076 12.870 -0.528 1.00 92.25 91 LEU A O 1
ATOM 687 N N . THR A 1 92 ? 6.503 13.699 1.463 1.00 91.88 92 THR A N 1
ATOM 688 C CA . THR A 1 92 ? 7.854 13.549 2.053 1.00 91.88 92 THR A CA 1
ATOM 689 C C . THR A 1 92 ? 7.957 12.432 3.075 1.00 91.88 92 THR A C 1
ATOM 691 O O . THR A 1 92 ? 9.064 11.990 3.379 1.00 91.88 92 THR A O 1
ATOM 694 N N . GLU A 1 93 ? 6.830 11.925 3.552 1.00 91.00 93 GLU A N 1
ATOM 695 C CA . GLU A 1 93 ? 6.749 10.820 4.493 1.00 91.00 93 GLU A CA 1
ATOM 696 C C . GLU A 1 93 ? 6.244 9.554 3.801 1.00 91.00 93 GLU A C 1
ATOM 698 O O . GLU A 1 93 ? 5.505 9.577 2.813 1.00 91.00 93 GLU A O 1
ATOM 703 N N . ARG A 1 94 ? 6.700 8.411 4.304 1.00 86.69 94 ARG A N 1
ATOM 704 C CA . ARG A 1 94 ? 6.277 7.084 3.871 1.00 86.69 94 ARG A CA 1
ATOM 705 C C . ARG A 1 94 ? 6.098 6.214 5.099 1.00 86.69 94 ARG A C 1
ATOM 707 O O . ARG A 1 94 ? 7.022 6.081 5.911 1.00 86.69 94 ARG A O 1
ATOM 714 N N . ALA A 1 95 ? 4.923 5.600 5.200 1.00 85.25 95 ALA A N 1
ATOM 715 C CA . ALA A 1 95 ? 4.648 4.609 6.225 1.00 85.25 95 ALA A CA 1
ATOM 716 C C . ALA A 1 95 ? 5.681 3.472 6.140 1.00 85.25 95 ALA A C 1
ATOM 718 O O . ALA A 1 95 ? 6.114 3.091 5.049 1.00 85.25 95 ALA A O 1
ATOM 719 N N . ARG A 1 96 ? 6.122 2.960 7.291 1.00 85.56 96 ARG A N 1
ATOM 720 C CA . ARG A 1 96 ? 7.137 1.905 7.311 1.00 85.56 96 ARG A CA 1
ATOM 721 C C . ARG A 1 96 ? 6.547 0.608 6.785 1.00 85.56 96 ARG A C 1
ATOM 723 O O . ARG A 1 96 ? 5.458 0.201 7.172 1.00 85.56 96 ARG A O 1
ATOM 730 N N . GLU A 1 97 ? 7.286 -0.034 5.898 1.00 88.12 97 GLU A N 1
ATOM 731 C CA . GLU A 1 97 ? 6.956 -1.369 5.431 1.00 88.12 97 GLU A CA 1
ATOM 732 C C . GLU A 1 97 ? 7.656 -2.380 6.338 1.00 88.12 97 GLU A C 1
ATOM 734 O O . GLU A 1 97 ? 8.885 -2.404 6.424 1.00 88.12 97 GLU A O 1
ATOM 739 N N . GLU A 1 98 ? 6.870 -3.184 7.046 1.00 89.06 98 GLU A N 1
ATOM 740 C CA . GLU A 1 98 ? 7.374 -4.196 7.967 1.00 89.06 98 GLU A CA 1
ATOM 741 C C . GLU A 1 98 ? 7.030 -5.584 7.443 1.00 89.06 98 GLU A C 1
ATOM 743 O O . GLU A 1 98 ? 5.886 -5.864 7.081 1.00 89.06 98 GLU A O 1
ATOM 748 N N . PHE A 1 99 ? 8.027 -6.465 7.417 1.00 92.25 99 PHE A N 1
ATOM 749 C CA . PHE A 1 99 ? 7.874 -7.824 6.916 1.00 92.25 99 PHE A CA 1
ATOM 750 C C . PHE A 1 99 ? 8.041 -8.855 8.023 1.00 92.25 99 PHE A C 1
ATOM 752 O O . PHE A 1 99 ? 8.833 -8.667 8.944 1.00 92.25 99 PHE A O 1
ATOM 759 N N . SER A 1 100 ? 7.336 -9.980 7.907 1.00 90.19 100 SER A N 1
ATOM 760 C CA . SER A 1 100 ? 7.479 -11.125 8.804 1.00 90.19 100 SER A CA 1
ATOM 761 C C . SER A 1 100 ? 8.757 -11.910 8.469 1.00 90.19 100 SER A C 1
ATOM 763 O O . SER A 1 100 ? 8.802 -12.557 7.420 1.00 90.19 100 SER A O 1
ATOM 765 N N . PRO A 1 101 ? 9.782 -11.930 9.349 1.00 90.62 101 PRO A N 1
ATOM 766 C CA . PRO A 1 101 ? 11.034 -12.631 9.054 1.00 90.62 101 PRO A CA 1
ATOM 767 C C . PRO A 1 101 ? 10.843 -14.146 8.929 1.00 90.62 101 PRO A C 1
ATOM 769 O O . PRO A 1 101 ? 11.448 -14.781 8.074 1.00 90.62 101 PRO A O 1
ATOM 772 N N . GLU A 1 102 ? 9.962 -14.712 9.759 1.00 90.56 102 GLU A N 1
ATOM 773 C CA . GLU A 1 102 ? 9.567 -16.123 9.710 1.00 90.56 102 GLU A CA 1
ATOM 774 C C . GLU A 1 102 ? 8.987 -16.492 8.339 1.00 90.56 102 GLU A C 1
ATOM 776 O O . GLU A 1 102 ? 9.395 -17.486 7.747 1.00 90.56 102 GLU A O 1
ATOM 781 N N . PHE A 1 103 ? 8.059 -15.679 7.823 1.00 92.69 103 PHE A N 1
ATOM 782 C CA . PHE A 1 103 ? 7.443 -15.937 6.526 1.00 92.69 103 PHE A CA 1
ATOM 783 C C . PHE A 1 103 ? 8.469 -15.818 5.394 1.00 92.69 103 PHE A C 1
ATOM 785 O O . PHE A 1 103 ? 8.609 -16.744 4.593 1.00 92.69 103 PHE A O 1
ATOM 792 N N . LEU A 1 104 ? 9.245 -14.728 5.380 1.00 93.44 104 LEU A N 1
ATOM 793 C CA . LEU A 1 104 ? 10.274 -14.484 4.364 1.00 93.44 104 LEU A CA 1
ATOM 794 C C . LEU A 1 104 ? 11.342 -15.583 4.309 1.00 93.44 104 LEU A C 1
ATOM 796 O O . LEU A 1 104 ? 11.861 -15.859 3.235 1.00 93.44 104 LEU A O 1
ATOM 800 N N . ALA A 1 105 ? 11.656 -16.234 5.432 1.00 93.81 105 ALA A N 1
ATOM 801 C CA . ALA A 1 105 ? 12.619 -17.335 5.464 1.00 93.81 105 ALA A CA 1
ATOM 802 C C . ALA A 1 105 ? 12.152 -18.586 4.695 1.00 93.81 105 ALA A C 1
ATOM 804 O O . ALA A 1 105 ? 12.968 -19.449 4.376 1.00 93.81 105 ALA A O 1
ATOM 805 N N . THR A 1 106 ? 10.850 -18.702 4.422 1.00 93.94 106 THR A N 1
ATOM 806 C CA . THR A 1 106 ? 10.244 -19.872 3.767 1.00 93.94 106 THR A CA 1
ATOM 807 C C . THR A 1 106 ? 9.650 -19.574 2.395 1.00 93.94 106 THR A C 1
ATOM 809 O O . THR A 1 106 ? 9.326 -20.509 1.662 1.00 93.94 106 THR A O 1
ATOM 812 N N . GLU A 1 107 ? 9.500 -18.297 2.048 1.00 95.44 107 GLU A N 1
ATOM 813 C CA . GLU A 1 107 ? 8.859 -17.864 0.810 1.00 95.44 107 GLU A CA 1
ATOM 814 C C . GLU A 1 107 ? 9.886 -17.523 -0.276 1.00 95.44 107 GLU A C 1
ATOM 816 O O . GLU A 1 107 ? 11.039 -17.199 0.007 1.00 95.44 107 GLU A O 1
ATOM 821 N N . SER A 1 108 ? 9.469 -17.592 -1.541 1.00 94.88 108 SER A N 1
ATOM 822 C CA . SER A 1 108 ? 10.309 -17.206 -2.678 1.00 94.88 108 SER A CA 1
ATOM 823 C C . SER A 1 108 ? 10.640 -15.702 -2.656 1.00 94.88 108 SER A C 1
ATOM 825 O O . SER A 1 108 ? 9.723 -14.882 -2.787 1.00 94.88 108 SER A O 1
ATOM 827 N N . PRO A 1 109 ? 11.930 -15.305 -2.592 1.00 92.12 109 PRO A N 1
ATOM 828 C CA . PRO A 1 109 ? 12.324 -13.897 -2.686 1.00 92.12 109 PRO A CA 1
ATOM 829 C C . PRO A 1 109 ? 11.870 -13.246 -3.996 1.00 92.12 109 PRO A C 1
ATOM 831 O O . PRO A 1 109 ? 11.468 -12.085 -3.999 1.00 92.12 109 PRO A O 1
ATOM 834 N N . PHE A 1 110 ? 11.866 -14.017 -5.090 1.00 94.00 110 PHE A N 1
ATOM 835 C CA . PHE A 1 110 ? 11.365 -13.577 -6.390 1.00 94.00 110 PHE A CA 1
ATOM 836 C C . PHE A 1 110 ? 9.878 -13.204 -6.330 1.00 94.00 110 PHE A C 1
ATOM 838 O O . PHE A 1 110 ? 9.511 -12.116 -6.766 1.00 94.00 110 PHE A O 1
ATOM 845 N N . LEU A 1 111 ? 9.025 -14.058 -5.745 1.00 96.88 111 LEU A N 1
ATOM 846 C CA . LEU A 1 111 ? 7.586 -13.779 -5.647 1.00 96.88 111 LEU A CA 1
ATOM 847 C C . LEU A 1 111 ? 7.308 -12.554 -4.774 1.00 96.88 111 LEU A C 1
ATOM 849 O O . LEU A 1 111 ? 6.476 -11.727 -5.133 1.00 96.88 111 LEU A O 1
ATOM 853 N N . VAL A 1 112 ? 8.027 -12.394 -3.662 1.00 95.81 112 VAL A N 1
ATOM 854 C CA . VAL A 1 112 ? 7.867 -11.218 -2.794 1.00 95.81 112 VAL A CA 1
ATOM 855 C C . VAL A 1 112 ? 8.312 -9.936 -3.510 1.00 95.81 112 VAL A C 1
ATOM 857 O O . VAL A 1 112 ? 7.605 -8.931 -3.443 1.00 95.81 112 VAL A O 1
ATOM 860 N N . ALA A 1 113 ? 9.445 -9.957 -4.221 1.00 95.19 113 ALA A N 1
ATOM 861 C CA . ALA A 1 113 ? 9.943 -8.799 -4.966 1.00 95.19 113 ALA A CA 1
ATOM 862 C C . ALA A 1 113 ? 9.013 -8.414 -6.128 1.00 95.19 113 ALA A C 1
ATOM 864 O O . ALA A 1 113 ? 8.631 -7.247 -6.244 1.00 95.19 113 ALA A O 1
ATOM 865 N N . LEU A 1 114 ? 8.589 -9.394 -6.936 1.00 97.69 114 LEU A N 1
ATOM 866 C CA . LEU A 1 114 ? 7.630 -9.191 -8.022 1.00 97.69 114 LEU A CA 1
ATOM 867 C C . LEU A 1 114 ? 6.283 -8.693 -7.489 1.00 97.69 114 LEU A C 1
ATOM 869 O O . LEU A 1 114 ? 5.713 -7.753 -8.034 1.00 97.69 114 LEU A O 1
ATOM 873 N N . GLY A 1 115 ? 5.791 -9.275 -6.396 1.00 98.06 115 GLY A N 1
ATOM 874 C CA . GLY A 1 115 ? 4.529 -8.885 -5.778 1.00 98.06 115 GLY A CA 1
ATOM 875 C C . GLY A 1 115 ? 4.557 -7.452 -5.281 1.00 98.06 115 GLY A C 1
ATOM 876 O O . GLY A 1 115 ? 3.626 -6.693 -5.527 1.00 98.06 115 GLY A O 1
ATOM 877 N N . ARG A 1 116 ? 5.659 -7.055 -4.643 1.00 97.19 116 ARG A N 1
ATOM 878 C CA . ARG A 1 116 ? 5.869 -5.687 -4.172 1.00 97.19 116 ARG A CA 1
ATOM 879 C C . ARG A 1 116 ? 5.960 -4.684 -5.321 1.00 97.19 116 ARG A C 1
ATOM 881 O O . ARG A 1 116 ? 5.414 -3.591 -5.199 1.00 97.19 116 ARG A O 1
ATOM 888 N N . LEU A 1 117 ? 6.617 -5.042 -6.428 1.00 97.88 117 LEU A N 1
ATOM 889 C CA . LEU A 1 117 ? 6.655 -4.226 -7.646 1.00 97.88 117 LEU A CA 1
ATOM 890 C C . LEU A 1 117 ? 5.256 -4.090 -8.268 1.00 97.88 117 LEU A C 1
ATOM 892 O O . LEU A 1 117 ? 4.826 -2.983 -8.581 1.00 97.88 117 LEU A O 1
ATOM 896 N N . ALA A 1 118 ? 4.527 -5.199 -8.396 1.00 98.00 118 ALA A N 1
ATOM 897 C CA . ALA A 1 118 ? 3.184 -5.235 -8.965 1.00 98.00 118 ALA A CA 1
ATOM 898 C C . ALA A 1 118 ? 2.180 -4.435 -8.125 1.00 98.00 118 ALA A C 1
ATOM 900 O O . ALA A 1 118 ? 1.425 -3.637 -8.668 1.00 98.00 118 ALA A O 1
ATOM 901 N N . PHE A 1 119 ? 2.230 -4.567 -6.797 1.00 98.00 119 PHE A N 1
ATOM 902 C CA . PHE A 1 119 ? 1.400 -3.815 -5.846 1.00 98.00 119 PHE A CA 1
ATOM 903 C C . PHE A 1 119 ? 1.570 -2.295 -5.986 1.00 98.00 119 PHE A C 1
ATOM 905 O O . PHE A 1 119 ? 0.665 -1.505 -5.726 1.00 98.00 119 PHE A O 1
ATOM 912 N N . ARG A 1 120 ? 2.761 -1.894 -6.418 1.00 95.94 120 ARG A N 1
ATOM 913 C CA . ARG A 1 120 ? 3.191 -0.519 -6.637 1.00 95.94 120 ARG A CA 1
ATOM 914 C C . ARG A 1 120 ? 2.956 -0.024 -8.060 1.00 95.94 120 ARG A C 1
ATOM 916 O O . ARG A 1 120 ? 3.119 1.174 -8.300 1.00 95.94 120 ARG A O 1
ATOM 923 N N . SER A 1 121 ? 2.591 -0.917 -8.976 1.00 96.38 121 SER A N 1
ATOM 924 C CA . SER A 1 121 ? 2.445 -0.621 -10.390 1.00 96.38 121 SER A CA 1
ATOM 925 C C . SER A 1 121 ? 0.992 -0.315 -10.749 1.00 96.38 121 SER A C 1
ATOM 927 O O . SER A 1 121 ? 0.094 -1.055 -10.354 1.00 96.38 121 SER A O 1
ATOM 929 N N . PRO A 1 122 ? 0.742 0.721 -11.562 1.00 95.44 122 PRO A N 1
ATOM 930 C CA . PRO A 1 122 ? -0.580 0.983 -12.109 1.00 95.44 122 PRO A CA 1
ATOM 931 C C . PRO A 1 122 ? -0.946 0.058 -13.276 1.00 95.44 122 PRO A C 1
ATOM 933 O O . PRO A 1 122 ? -2.096 0.019 -13.700 1.00 95.44 122 PRO A O 1
ATOM 936 N N . LEU A 1 123 ? 0.021 -0.696 -13.810 1.00 95.50 123 LEU A N 1
ATOM 937 C CA . LEU A 1 123 ? -0.145 -1.489 -15.031 1.00 95.50 123 LEU A CA 1
ATOM 938 C C . LEU A 1 123 ? -0.993 -2.752 -14.845 1.00 95.50 123 LEU A C 1
ATOM 940 O O . LEU A 1 123 ? -1.296 -3.418 -15.829 1.00 95.50 123 LEU A O 1
ATOM 944 N N . ILE A 1 124 ? -1.355 -3.094 -13.606 1.00 95.50 124 ILE A N 1
ATOM 945 C CA . ILE A 1 124 ? -2.233 -4.234 -13.319 1.00 95.50 124 ILE A CA 1
ATOM 946 C C . ILE A 1 124 ? -3.718 -3.863 -13.362 1.00 95.50 124 ILE A C 1
ATOM 948 O O . ILE A 1 124 ? -4.555 -4.754 -13.307 1.00 95.50 124 ILE A O 1
ATOM 952 N N . PHE A 1 125 ? -4.058 -2.575 -13.452 1.00 95.75 125 PHE A N 1
ATOM 953 C CA . PHE A 1 125 ? -5.441 -2.105 -13.491 1.00 95.75 125 PHE A CA 1
ATOM 954 C C . PHE A 1 125 ? -5.883 -1.695 -14.895 1.00 95.75 125 PHE A C 1
ATOM 956 O O . PHE A 1 125 ? -5.085 -1.565 -15.824 1.00 95.75 125 PHE A O 1
ATOM 963 N N . GLY A 1 126 ? -7.189 -1.479 -15.045 1.00 92.50 126 GLY A N 1
ATOM 964 C CA . GLY A 1 126 ? -7.801 -1.054 -16.292 1.00 92.50 126 GLY A CA 1
ATOM 965 C C . GLY A 1 126 ? -7.284 0.297 -16.767 1.00 92.50 126 GLY A C 1
ATOM 966 O O . GLY A 1 126 ? -6.772 1.113 -16.001 1.00 92.50 126 GLY A O 1
ATOM 967 N N . SER A 1 127 ? -7.458 0.563 -18.063 1.00 85.38 127 SER A N 1
ATOM 968 C CA . SER A 1 127 ? -6.792 1.685 -18.737 1.00 85.38 127 SER A CA 1
ATOM 969 C C . SER A 1 127 ? -7.031 3.059 -18.089 1.00 85.38 127 SER A C 1
ATOM 971 O O . SER A 1 127 ? -6.161 3.922 -18.164 1.00 85.38 127 SER A O 1
ATOM 973 N N . TYR A 1 128 ? -8.189 3.274 -17.457 1.00 85.94 128 TYR A N 1
ATOM 974 C CA . TYR A 1 128 ? -8.481 4.509 -16.731 1.00 85.94 128 TYR A CA 1
ATOM 975 C C . TYR A 1 128 ? -7.626 4.638 -15.461 1.00 85.94 128 TYR A C 1
ATOM 977 O O . TYR A 1 128 ? -6.808 5.555 -15.378 1.00 85.94 128 TYR A O 1
ATOM 985 N N . ALA A 1 129 ? -7.748 3.682 -14.535 1.00 87.88 129 ALA A N 1
ATOM 986 C CA . ALA A 1 129 ? -6.969 3.628 -13.298 1.00 87.88 129 ALA A CA 1
ATOM 987 C C . ALA A 1 129 ? -5.455 3.644 -13.575 1.00 87.88 129 ALA A C 1
ATOM 989 O O . ALA A 1 129 ? -4.712 4.403 -12.952 1.00 87.88 129 ALA A O 1
ATOM 990 N N . ALA A 1 130 ? -5.012 2.892 -14.588 1.00 89.56 130 ALA A N 1
ATOM 991 C CA . ALA A 1 130 ? -3.615 2.842 -14.989 1.00 89.56 130 ALA A CA 1
ATOM 992 C C . ALA A 1 130 ? -3.079 4.210 -15.459 1.00 89.56 130 ALA A C 1
ATOM 994 O O . ALA A 1 130 ? -1.979 4.611 -15.077 1.00 89.56 130 ALA A O 1
ATOM 995 N N . ARG A 1 131 ? -3.855 4.963 -16.259 1.00 85.56 131 ARG A N 1
ATOM 996 C CA . ARG A 1 131 ? -3.472 6.313 -16.728 1.00 85.56 131 ARG A CA 1
ATOM 997 C C . ARG A 1 131 ? -3.459 7.352 -15.608 1.00 85.56 131 ARG A C 1
ATOM 999 O O . ARG A 1 131 ? -2.617 8.252 -15.643 1.00 85.56 131 ARG A O 1
ATOM 1006 N N . ALA A 1 132 ? -4.359 7.212 -14.636 1.00 84.00 132 ALA A N 1
ATOM 1007 C CA . ALA A 1 132 ? -4.363 8.023 -13.422 1.00 84.00 132 ALA A CA 1
ATOM 1008 C C . ALA A 1 132 ? -3.175 7.690 -12.495 1.00 84.00 132 ALA A C 1
ATOM 1010 O O . ALA A 1 132 ? -2.860 8.448 -11.589 1.00 84.00 132 ALA A O 1
ATOM 1011 N N . GLY A 1 133 ? -2.467 6.579 -12.732 1.00 89.06 133 GLY A N 1
ATOM 1012 C CA . GLY A 1 133 ? -1.357 6.147 -11.884 1.00 89.06 133 GLY A CA 1
ATOM 1013 C C . GLY A 1 133 ? -1.810 5.473 -10.588 1.00 89.06 133 GLY A C 1
ATOM 1014 O O . GLY A 1 133 ? -1.007 5.355 -9.663 1.00 89.06 133 GLY A O 1
ATOM 1015 N N . LEU A 1 134 ? -3.068 5.021 -10.517 1.00 92.44 134 LEU A N 1
ATOM 1016 C CA . LEU A 1 134 ? -3.581 4.272 -9.375 1.00 92.44 134 LEU A CA 1
ATOM 1017 C C . LEU A 1 134 ? -2.853 2.932 -9.275 1.00 92.44 134 LEU A C 1
ATOM 1019 O O . LEU A 1 134 ? -2.784 2.194 -10.250 1.00 92.44 134 LEU A O 1
ATOM 1023 N N . SER A 1 135 ? -2.370 2.592 -8.088 1.00 95.38 135 SER A N 1
ATOM 1024 C CA . SER A 1 135 ? -1.875 1.259 -7.742 1.00 95.38 135 SER A CA 1
ATOM 1025 C C . SER A 1 135 ? -2.401 0.868 -6.364 1.00 95.38 135 SER A C 1
ATOM 1027 O O . SER A 1 135 ? -2.957 1.710 -5.652 1.00 95.38 135 SER A O 1
ATOM 1029 N N . CYS A 1 136 ? -2.217 -0.388 -5.954 1.00 97.06 136 CYS A N 1
ATOM 1030 C CA . CYS A 1 136 ? -2.610 -0.812 -4.611 1.00 97.06 136 CYS A CA 1
ATOM 1031 C C . CYS A 1 136 ? -1.933 0.054 -3.534 1.00 97.06 136 CYS A C 1
ATOM 1033 O O . CYS A 1 136 ? -2.574 0.391 -2.548 1.00 97.06 136 CYS A O 1
ATOM 1035 N N . ASP A 1 137 ? -0.679 0.473 -3.747 1.00 95.06 137 ASP A N 1
ATOM 1036 C CA . ASP A 1 137 ? 0.101 1.326 -2.830 1.00 95.06 137 ASP A CA 1
ATOM 1037 C C . ASP A 1 137 ? -0.467 2.749 -2.660 1.00 95.06 137 ASP A C 1
ATOM 1039 O O . ASP A 1 137 ? -0.157 3.413 -1.674 1.00 95.06 137 ASP A O 1
ATOM 1043 N N . ILE A 1 138 ? -1.318 3.226 -3.577 1.00 93.62 138 ILE A N 1
ATOM 1044 C CA . ILE A 1 138 ? -1.991 4.526 -3.430 1.00 93.62 138 ILE A CA 1
ATOM 1045 C C . ILE A 1 138 ? -3.066 4.456 -2.343 1.00 93.62 138 ILE A C 1
ATOM 1047 O O . ILE A 1 138 ? -3.122 5.341 -1.496 1.00 93.62 138 ILE A O 1
ATOM 1051 N N . CYS A 1 139 ? -3.884 3.402 -2.309 1.00 94.38 139 CYS A N 1
ATOM 1052 C CA . CYS A 1 139 ? -4.876 3.214 -1.244 1.00 94.38 139 CYS A CA 1
ATOM 1053 C C . CYS A 1 139 ? -4.247 2.563 -0.001 1.00 94.38 139 CYS A C 1
ATOM 1055 O O . CYS A 1 139 ? -4.569 2.911 1.130 1.00 94.38 139 CYS A O 1
ATOM 1057 N N . HIS A 1 140 ? -3.303 1.647 -0.199 1.00 94.88 140 HIS A N 1
ATOM 1058 C CA . HIS A 1 140 ? -2.686 0.844 0.849 1.00 94.88 140 HIS A CA 1
ATOM 1059 C C . HIS A 1 140 ? -1.185 1.136 0.984 1.00 94.88 140 HIS A C 1
ATOM 1061 O O . HIS A 1 140 ? -0.346 0.260 0.760 1.00 94.88 140 HIS A O 1
ATOM 1067 N N . SER A 1 141 ? -0.834 2.377 1.336 1.00 91.06 141 SER A N 1
ATOM 1068 C CA . SER A 1 141 ? 0.559 2.852 1.388 1.00 91.06 141 SER A CA 1
ATOM 1069 C C . SER A 1 141 ? 1.453 1.955 2.252 1.00 91.06 141 SER A C 1
ATOM 1071 O O . SER A 1 141 ? 1.277 1.866 3.472 1.00 91.06 141 SER A O 1
ATOM 1073 N N . ALA A 1 142 ? 2.453 1.320 1.629 1.00 89.00 142 ALA A N 1
ATOM 1074 C CA . ALA A 1 142 ? 3.341 0.339 2.262 1.00 89.00 142 ALA A CA 1
ATOM 1075 C C . ALA A 1 142 ? 2.574 -0.781 3.000 1.00 89.00 142 ALA A C 1
ATOM 1077 O O . ALA A 1 142 ? 2.921 -1.167 4.124 1.00 89.00 142 ALA A O 1
ATOM 1078 N N . GLY A 1 143 ? 1.467 -1.232 2.402 1.00 92.38 143 GLY A N 1
ATOM 1079 C CA . GLY A 1 143 ? 0.557 -2.231 2.957 1.00 92.38 143 GLY A CA 1
ATOM 1080 C C . GLY A 1 143 ? -0.326 -1.731 4.104 1.00 92.38 143 GLY A C 1
ATOM 1081 O O . GLY A 1 143 ? -1.164 -2.489 4.588 1.00 92.38 143 GLY A O 1
ATOM 1082 N N . GLY A 1 144 ? -0.141 -0.492 4.568 1.00 91.50 144 GLY A N 1
ATOM 1083 C CA . GLY A 1 144 ? -0.999 0.150 5.561 1.00 91.50 144 GLY A CA 1
ATOM 1084 C C . GLY A 1 144 ? -2.312 0.641 4.954 1.00 91.50 144 GLY A C 1
ATOM 1085 O O . GLY A 1 144 ? -2.689 0.240 3.859 1.00 91.50 144 GLY A O 1
ATOM 1086 N N . THR A 1 145 ? -3.006 1.522 5.663 1.00 91.12 145 THR A N 1
ATOM 1087 C CA . THR A 1 145 ? -4.111 2.314 5.103 1.00 91.12 145 THR A CA 1
ATOM 1088 C C . THR A 1 145 ? -3.599 3.686 4.667 1.00 91.12 145 THR A C 1
ATOM 1090 O O . THR A 1 145 ? -2.602 4.174 5.205 1.00 91.12 145 THR A O 1
ATOM 1093 N N . ASN A 1 146 ? -4.253 4.303 3.685 1.00 92.38 146 ASN A N 1
ATOM 1094 C CA . ASN A 1 146 ? -4.035 5.694 3.317 1.00 92.38 146 ASN A CA 1
ATOM 1095 C C . ASN A 1 146 ? -5.244 6.544 3.731 1.00 92.38 146 ASN A C 1
ATOM 1097 O O . ASN A 1 146 ? -6.193 6.707 2.967 1.00 92.38 146 ASN A O 1
ATOM 1101 N N . ALA A 1 147 ? -5.173 7.122 4.931 1.00 91.50 147 ALA A N 1
ATOM 1102 C CA . ALA A 1 147 ? -6.198 8.016 5.469 1.00 91.50 147 ALA A CA 1
ATOM 1103 C C . ALA A 1 147 ? -6.299 9.368 4.732 1.00 91.50 147 ALA A C 1
ATOM 1105 O O . ALA A 1 147 ? -7.261 10.103 4.933 1.00 91.50 147 ALA A O 1
ATOM 1106 N N . ASP A 1 148 ? -5.321 9.704 3.885 1.00 92.69 148 ASP A N 1
ATOM 1107 C CA . ASP A 1 148 ? -5.305 10.944 3.104 1.00 92.69 148 ASP A CA 1
ATOM 1108 C C . ASP A 1 148 ? -5.900 10.767 1.694 1.00 92.69 148 ASP A C 1
ATOM 1110 O O . ASP A 1 148 ? -6.129 11.762 1.008 1.00 92.69 148 ASP A O 1
ATOM 1114 N N . PHE A 1 149 ? -6.150 9.524 1.255 1.00 94.38 149 PHE A N 1
ATOM 1115 C CA . PHE A 1 149 ? -6.693 9.237 -0.075 1.00 94.38 149 PHE A CA 1
ATOM 1116 C C . PHE A 1 149 ? -8.072 9.869 -0.259 1.00 94.38 149 PHE A C 1
ATOM 1118 O O . PHE A 1 149 ? -8.959 9.678 0.576 1.00 94.38 149 PHE A O 1
ATOM 1125 N N . PHE A 1 150 ? -8.273 10.558 -1.376 1.00 94.75 150 PHE A N 1
ATOM 1126 C CA . PHE A 1 150 ? -9.549 11.162 -1.716 1.00 94.75 150 PHE A CA 1
ATOM 1127 C C . PHE A 1 150 ? -9.712 11.329 -3.228 1.00 94.75 150 PHE A C 1
ATOM 1129 O O . PHE A 1 150 ? -8.791 11.766 -3.913 1.00 94.75 150 PHE A O 1
ATOM 1136 N N . VAL A 1 151 ? -10.917 11.047 -3.726 1.00 92.62 151 VAL A N 1
ATOM 1137 C CA . VAL A 1 151 ? -11.358 11.361 -5.091 1.00 92.62 151 VAL A CA 1
ATOM 1138 C C . VAL A 1 151 ? -12.794 11.879 -5.018 1.00 92.62 151 VAL A C 1
ATOM 1140 O O . VAL A 1 151 ? -13.669 11.177 -4.522 1.00 92.62 151 VAL A O 1
ATOM 1143 N N . SER A 1 152 ? -13.058 13.094 -5.508 1.00 90.12 152 SER A N 1
ATOM 1144 C CA . SER A 1 152 ? -14.360 13.772 -5.344 1.00 90.12 152 SER A CA 1
ATOM 1145 C C . SER A 1 152 ? -15.572 12.953 -5.795 1.00 90.12 152 SER A C 1
ATOM 1147 O O . SER A 1 152 ? -16.647 13.090 -5.221 1.00 90.12 152 SER A O 1
ATOM 1149 N N . GLU A 1 153 ? -15.415 12.131 -6.827 1.00 89.94 153 GLU A N 1
ATOM 1150 C CA . GLU A 1 153 ? -16.488 11.342 -7.427 1.00 89.94 153 GLU A CA 1
ATOM 1151 C C . GLU A 1 153 ? -16.878 10.115 -6.595 1.00 89.94 153 GLU A C 1
ATOM 1153 O O . GLU A 1 153 ? -18.005 9.647 -6.708 1.00 89.94 153 GLU A O 1
ATOM 1158 N N . VAL A 1 154 ? -15.953 9.575 -5.797 1.00 93.56 154 VAL A N 1
ATOM 1159 C CA . VAL A 1 154 ? -16.095 8.255 -5.149 1.00 93.56 154 VAL A CA 1
ATOM 1160 C C . VAL A 1 154 ? -15.732 8.258 -3.665 1.00 93.56 154 VAL A C 1
ATOM 1162 O O . VAL A 1 154 ? -15.824 7.231 -3.002 1.00 93.56 154 VAL A O 1
ATOM 1165 N N . SER A 1 155 ? -15.319 9.396 -3.120 1.00 95.19 155 SER A N 1
ATOM 1166 C CA . SER A 1 155 ? -14.999 9.574 -1.707 1.00 95.19 155 SER A CA 1
ATOM 1167 C C . SER A 1 155 ? -15.959 10.580 -1.087 1.00 95.19 155 SER A C 1
ATOM 1169 O O . SER A 1 155 ? -16.172 11.669 -1.614 1.00 95.19 155 SER A O 1
ATOM 1171 N N . ASP A 1 156 ? -16.491 10.253 0.085 1.00 94.56 156 ASP A N 1
ATOM 1172 C CA . ASP A 1 156 ? -17.246 11.194 0.916 1.00 94.56 156 ASP A CA 1
ATOM 1173 C C . ASP A 1 156 ? -16.357 11.927 1.933 1.00 94.56 156 ASP A C 1
ATOM 1175 O O . ASP A 1 156 ? -16.710 13.000 2.422 1.00 94.56 156 ASP A O 1
ATOM 1179 N N . ARG A 1 157 ? -15.197 11.348 2.256 1.00 92.94 157 ARG A N 1
ATOM 1180 C CA . ARG A 1 157 ? -14.158 11.912 3.123 1.00 92.94 157 ARG A CA 1
ATOM 1181 C C . ARG A 1 157 ? -12.799 11.258 2.843 1.00 92.94 157 ARG A C 1
ATOM 1183 O O . ARG A 1 157 ? -12.766 10.178 2.250 1.00 92.94 157 ARG A O 1
ATOM 1190 N N . PRO A 1 158 ? -11.683 11.871 3.278 1.00 93.81 158 PRO A N 1
ATOM 1191 C CA . PRO A 1 158 ? -10.369 11.244 3.185 1.00 93.81 158 PRO A CA 1
ATOM 1192 C C . PRO A 1 158 ? -10.328 9.867 3.862 1.00 93.81 158 PRO A C 1
ATOM 1194 O O . PRO A 1 158 ? -10.915 9.669 4.929 1.00 93.81 158 PRO A O 1
ATOM 1197 N N . GLY A 1 159 ? -9.660 8.912 3.216 1.00 93.56 159 GLY A N 1
ATOM 1198 C CA . GLY A 1 159 ? -9.545 7.527 3.674 1.00 93.56 159 GLY A CA 1
ATOM 1199 C C . GLY A 1 159 ? -10.735 6.631 3.324 1.00 93.56 159 GLY A C 1
ATOM 1200 O O . GLY A 1 159 ? -10.697 5.438 3.635 1.00 93.56 159 GLY A O 1
ATOM 1201 N N . ASN A 1 160 ? -11.764 7.172 2.665 1.00 95.06 160 ASN A N 1
ATOM 1202 C CA . ASN A 1 160 ? -12.906 6.418 2.163 1.00 95.06 160 ASN A CA 1
ATOM 1203 C C . ASN A 1 160 ? -12.934 6.396 0.631 1.00 95.06 160 ASN A C 1
ATOM 1205 O O . ASN A 1 160 ? -12.579 7.373 -0.029 1.00 95.06 160 ASN A O 1
ATOM 1209 N N . VAL A 1 161 ? -13.400 5.289 0.061 1.00 95.12 161 VAL A N 1
ATOM 1210 C CA . VAL A 1 161 ? -13.569 5.123 -1.383 1.00 95.12 161 VAL A CA 1
ATOM 1211 C C . VAL A 1 161 ? -14.699 4.147 -1.686 1.00 95.12 161 VAL A C 1
ATOM 1213 O O . VAL A 1 161 ? -14.823 3.094 -1.065 1.00 95.12 161 VAL A O 1
ATOM 1216 N N . ASP A 1 162 ? -15.527 4.504 -2.652 1.00 94.94 162 ASP A N 1
ATOM 1217 C CA . ASP A 1 162 ? -16.531 3.645 -3.258 1.00 94.94 162 ASP A CA 1
ATOM 1218 C C . ASP A 1 162 ? -15.893 2.917 -4.445 1.00 94.94 162 ASP A C 1
ATOM 1220 O O . ASP A 1 162 ? -15.593 3.521 -5.476 1.00 94.94 162 ASP A O 1
ATOM 1224 N N . VAL A 1 163 ? -15.619 1.622 -4.273 1.00 93.00 163 VAL A N 1
ATOM 1225 C CA . VAL A 1 163 ? -15.026 0.759 -5.314 1.00 93.00 163 VAL A CA 1
ATOM 1226 C C . VAL A 1 163 ? -16.079 0.114 -6.220 1.00 93.00 163 VAL A C 1
ATOM 1228 O O . VAL A 1 163 ? -15.730 -0.545 -7.199 1.00 93.00 163 VAL A O 1
ATOM 1231 N N . THR A 1 164 ? -17.360 0.294 -5.900 1.00 92.50 164 THR A N 1
ATOM 1232 C CA . THR A 1 164 ? -18.503 -0.165 -6.695 1.00 92.50 164 THR A CA 1
ATOM 1233 C C . THR A 1 164 ? -18.980 0.894 -7.685 1.00 92.50 164 THR A C 1
ATOM 1235 O O . THR A 1 164 ? -19.597 0.554 -8.686 1.00 92.50 164 THR A O 1
ATOM 1238 N N . HIS A 1 165 ? -18.614 2.159 -7.495 1.00 92.44 165 HIS A N 1
ATOM 1239 C CA . HIS A 1 165 ? -18.968 3.239 -8.408 1.00 92.44 165 HIS A CA 1
ATOM 1240 C C . HIS A 1 165 ? -18.418 3.042 -9.838 1.00 92.44 165 HIS A C 1
ATOM 1242 O O . HIS A 1 165 ? -17.262 2.660 -10.065 1.00 92.44 165 HIS A O 1
ATOM 1248 N N . GLY A 1 166 ? -19.219 3.413 -10.841 1.00 90.44 166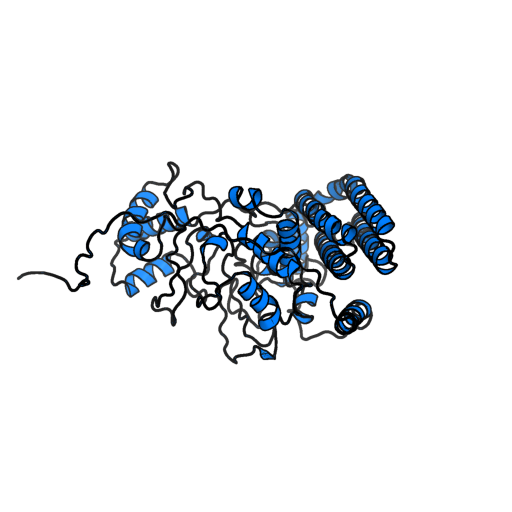 GLY A N 1
ATOM 1249 C CA . GLY A 1 166 ? -18.930 3.259 -12.270 1.00 90.44 166 GLY A CA 1
ATOM 1250 C C . GLY A 1 166 ? -17.733 4.065 -12.789 1.00 90.44 166 GLY A C 1
ATOM 1251 O O . GLY A 1 166 ? -17.310 3.865 -13.930 1.00 90.44 166 GLY A O 1
ATOM 1252 N N . PHE A 1 167 ? -17.168 4.943 -11.953 1.00 87.88 167 PHE A N 1
ATOM 1253 C CA . PHE A 1 167 ? -15.907 5.659 -12.189 1.00 87.88 167 PHE A CA 1
ATOM 1254 C C . PHE A 1 167 ? -14.732 4.701 -12.424 1.00 87.88 167 PHE A C 1
ATOM 1256 O O . PHE A 1 167 ? -13.912 4.945 -13.308 1.00 87.88 167 PHE A O 1
ATOM 1263 N N . TRP A 1 168 ? -14.666 3.597 -11.673 1.00 89.38 168 TRP A N 1
ATOM 1264 C CA . TRP A 1 168 ? -13.605 2.596 -11.823 1.00 89.38 168 TRP A CA 1
ATOM 1265 C C . TRP A 1 168 ? -13.907 1.622 -12.952 1.00 89.38 168 TRP A C 1
ATOM 1267 O O . TRP A 1 168 ? -13.066 1.353 -13.814 1.00 89.38 168 TRP A O 1
ATOM 1277 N N . ARG A 1 169 ? -15.138 1.106 -12.941 1.00 90.19 169 ARG A N 1
ATOM 1278 C CA . ARG A 1 169 ? -15.621 0.102 -13.876 1.00 90.19 169 ARG A CA 1
ATOM 1279 C C . ARG A 1 169 ? -17.124 0.246 -14.052 1.00 90.19 169 ARG A C 1
ATOM 1281 O O . ARG A 1 169 ? -17.895 -0.034 -13.141 1.00 90.19 169 ARG A O 1
ATOM 1288 N N . ARG A 1 170 ? -17.552 0.626 -15.256 1.00 88.50 170 ARG A N 1
ATOM 1289 C CA . ARG A 1 170 ? -18.962 0.913 -15.560 1.00 88.50 170 ARG A CA 1
ATOM 1290 C C . ARG A 1 170 ? -19.901 -0.253 -15.242 1.00 88.50 170 ARG A C 1
ATOM 1292 O O . ARG A 1 170 ? -21.036 -0.023 -14.850 1.00 88.50 170 ARG A O 1
ATOM 1299 N N . GLU A 1 171 ? -19.458 -1.491 -15.434 1.00 88.06 171 GLU A N 1
ATOM 1300 C CA . GLU A 1 171 ? -20.281 -2.677 -15.185 1.00 88.06 171 GLU A CA 1
ATOM 1301 C C . GLU A 1 171 ? -20.323 -3.097 -13.706 1.00 88.06 171 GLU A C 1
ATOM 1303 O O . GLU A 1 171 ? -20.970 -4.095 -13.396 1.00 88.06 171 GLU A O 1
ATOM 1308 N N . SER A 1 172 ? -19.613 -2.394 -12.820 1.00 85.38 172 SER A N 1
ATOM 1309 C CA . SER A 1 172 ? -19.643 -2.621 -11.369 1.00 85.38 172 SER A CA 1
ATOM 1310 C C . SER A 1 172 ? -20.575 -1.654 -10.629 1.00 85.38 172 SER A C 1
ATOM 1312 O O . SER A 1 172 ? -20.853 -1.898 -9.461 1.00 85.38 172 SER A O 1
ATOM 1314 N N . GLU A 1 173 ? -21.090 -0.633 -11.327 1.00 91.12 173 GLU A N 1
ATOM 1315 C CA . GLU A 1 173 ? -22.010 0.385 -10.806 1.00 91.12 173 GLU A CA 1
ATOM 1316 C C . GLU A 1 173 ? -23.248 -0.236 -10.145 1.00 91.12 173 GLU A C 1
ATOM 1318 O O . GLU A 1 173 ? -24.020 -0.949 -10.798 1.00 91.12 173 GLU A O 1
ATOM 1323 N N . ASP A 1 174 ? -23.459 0.079 -8.867 1.00 91.75 174 ASP A N 1
ATOM 1324 C CA . ASP A 1 174 ? -24.597 -0.386 -8.069 1.00 91.75 174 ASP A CA 1
ATOM 1325 C C . ASP A 1 174 ? -25.646 0.715 -7.799 1.00 91.75 174 ASP A C 1
ATOM 1327 O O . ASP A 1 174 ? -26.740 0.422 -7.306 1.00 91.75 174 ASP A O 1
ATOM 1331 N N . GLY A 1 175 ? -25.365 1.964 -8.190 1.00 92.75 175 GLY A N 1
ATOM 1332 C CA . GLY A 1 175 ? -26.241 3.122 -8.038 1.00 92.75 175 GLY A CA 1
ATOM 1333 C C . GLY A 1 175 ? -26.311 3.676 -6.614 1.00 92.75 175 GLY A C 1
ATOM 1334 O O . GLY A 1 175 ? -27.191 4.498 -6.332 1.00 92.75 175 GLY A O 1
ATOM 1335 N N . LEU A 1 176 ? -25.436 3.229 -5.711 1.00 92.50 176 LEU A N 1
ATOM 1336 C CA . LEU A 1 176 ? -25.406 3.634 -4.312 1.00 92.50 176 LEU A CA 1
ATOM 1337 C C . LEU A 1 176 ? -24.119 4.401 -4.023 1.00 92.50 176 LEU A C 1
ATOM 1339 O O . LEU A 1 176 ? -23.035 3.903 -4.264 1.00 92.50 176 LEU A O 1
ATOM 1343 N N . ALA A 1 177 ? -24.230 5.585 -3.420 1.00 91.88 177 ALA A N 1
ATOM 1344 C CA . ALA A 1 177 ? -23.066 6.250 -2.841 1.00 91.88 177 ALA A CA 1
ATOM 1345 C C . ALA A 1 177 ? -22.731 5.577 -1.503 1.00 91.88 177 ALA A C 1
ATOM 1347 O O . ALA A 1 177 ? -23.297 5.938 -0.464 1.00 91.88 177 ALA A O 1
ATOM 1348 N N . ASN A 1 178 ? -21.851 4.576 -1.531 1.00 92.25 178 ASN A N 1
ATOM 1349 C CA . ASN A 1 178 ? -21.496 3.764 -0.366 1.00 92.25 178 ASN A CA 1
ATOM 1350 C C . ASN A 1 178 ? -19.974 3.682 -0.094 1.00 92.25 178 ASN A C 1
ATOM 1352 O O . ASN A 1 178 ? -19.468 2.579 0.138 1.00 92.25 178 ASN A O 1
ATOM 1356 N N . PRO A 1 179 ? -19.230 4.813 -0.032 1.00 94.38 179 PRO A N 1
ATOM 1357 C CA . PRO A 1 179 ? -17.798 4.772 0.235 1.00 94.38 179 PRO A CA 1
ATOM 1358 C C . PRO A 1 179 ? -17.457 3.981 1.495 1.00 94.38 179 PRO A C 1
ATOM 1360 O O . PRO A 1 179 ? -18.011 4.199 2.577 1.00 94.38 179 PRO A O 1
ATOM 1363 N N . ILE A 1 180 ? -16.497 3.077 1.350 1.00 93.44 180 ILE A N 1
ATOM 1364 C CA . ILE A 1 180 ? -15.976 2.270 2.445 1.00 93.44 180 ILE A CA 1
ATOM 1365 C C . ILE A 1 180 ? -14.621 2.803 2.878 1.00 93.44 180 ILE A C 1
ATOM 1367 O O . ILE A 1 180 ? -13.844 3.315 2.075 1.00 93.44 180 ILE A O 1
ATOM 1371 N N . ASN A 1 181 ? -14.309 2.642 4.158 1.00 94.00 181 ASN A N 1
ATOM 1372 C CA . ASN A 1 181 ? -12.979 2.951 4.664 1.00 94.00 181 ASN A CA 1
ATOM 1373 C C . ASN A 1 181 ? -11.929 2.048 3.993 1.00 94.00 181 ASN A C 1
ATOM 1375 O O . ASN A 1 181 ? -12.205 0.884 3.689 1.00 94.00 181 ASN A O 1
ATOM 1379 N N . ILE A 1 182 ? -10.718 2.546 3.770 1.00 94.38 182 ILE A N 1
ATOM 1380 C CA . ILE A 1 182 ? -9.628 1.746 3.206 1.00 94.38 182 ILE A CA 1
ATOM 1381 C C . ILE A 1 182 ? -8.948 0.955 4.337 1.00 94.38 182 ILE A C 1
ATOM 1383 O O . ILE A 1 182 ? -8.335 1.560 5.220 1.00 94.38 182 ILE A O 1
ATOM 1387 N N . PRO A 1 183 ? -9.016 -0.391 4.359 1.00 92.06 183 PRO A N 1
ATOM 1388 C CA . PRO A 1 183 ? -8.417 -1.169 5.439 1.00 92.06 183 PRO A CA 1
ATOM 1389 C C . PRO A 1 183 ? -6.889 -1.249 5.314 1.00 92.06 183 PRO A C 1
ATOM 1391 O O . PRO A 1 183 ? -6.324 -1.156 4.227 1.00 92.06 183 PRO A O 1
ATOM 1394 N N . SER A 1 184 ? -6.203 -1.503 6.427 1.00 92.00 184 SER A N 1
ATOM 1395 C CA . SER A 1 184 ? -4.797 -1.923 6.395 1.00 92.00 184 SER A CA 1
ATOM 1396 C C . SER A 1 184 ? -4.680 -3.377 5.924 1.00 92.00 184 SER A C 1
ATOM 1398 O O . SER A 1 184 ? -5.470 -4.227 6.335 1.00 92.00 184 SER A O 1
ATOM 1400 N N . LEU A 1 185 ? -3.673 -3.681 5.101 1.00 94.56 185 LEU A N 1
ATOM 1401 C CA . LEU A 1 185 ? -3.322 -5.047 4.681 1.00 94.56 185 LEU A CA 1
ATOM 1402 C C . LEU A 1 185 ? -2.204 -5.657 5.544 1.00 94.56 185 LEU A C 1
ATOM 1404 O O . LEU A 1 185 ? -1.811 -6.810 5.358 1.00 94.56 185 LEU A O 1
ATOM 1408 N N . ARG A 1 186 ? -1.664 -4.904 6.505 1.00 92.50 186 ARG A N 1
ATOM 1409 C CA . ARG A 1 186 ? -0.606 -5.383 7.400 1.00 92.50 186 ARG A CA 1
ATOM 1410 C C . ARG A 1 186 ? -1.104 -6.530 8.275 1.00 92.50 186 ARG A C 1
ATOM 1412 O O . ARG A 1 186 ? -2.071 -6.392 9.019 1.00 92.50 186 ARG A O 1
ATOM 1419 N N . GLY A 1 187 ? -0.428 -7.675 8.188 1.00 91.94 187 GLY A N 1
ATOM 1420 C CA . GLY A 1 187 ? -0.810 -8.898 8.891 1.00 91.94 187 GLY A CA 1
ATOM 1421 C C . GLY A 1 187 ? -1.979 -9.667 8.264 1.00 91.94 187 GLY A C 1
ATOM 1422 O O . GLY A 1 187 ? -2.471 -10.610 8.888 1.00 91.94 187 GLY A O 1
ATOM 1423 N N . VAL A 1 188 ? -2.383 -9.344 7.027 1.00 93.81 188 VAL A N 1
ATOM 1424 C CA . VAL A 1 188 ? -3.504 -9.989 6.308 1.00 93.81 188 VAL A CA 1
ATOM 1425 C C . VAL A 1 188 ? -3.378 -11.516 6.205 1.00 93.81 188 VAL A C 1
ATOM 1427 O O . VAL A 1 188 ? -4.378 -12.224 6.100 1.00 93.81 188 VAL A O 1
ATOM 1430 N N . ARG A 1 189 ? -2.169 -12.089 6.342 1.00 92.50 189 ARG A N 1
ATOM 1431 C CA . ARG A 1 189 ? -1.990 -13.555 6.420 1.00 92.50 189 ARG A CA 1
ATOM 1432 C C . ARG A 1 189 ? -2.798 -14.221 7.546 1.00 92.50 189 ARG A C 1
ATOM 1434 O O . ARG A 1 189 ? -3.040 -15.422 7.480 1.00 92.50 189 ARG A O 1
ATOM 1441 N N . TRP A 1 190 ? -3.210 -13.463 8.565 1.00 90.00 190 TRP A N 1
ATOM 1442 C CA . TRP A 1 190 ? -3.917 -13.969 9.744 1.00 90.00 190 TRP A CA 1
ATOM 1443 C C . TRP A 1 190 ? -5.415 -13.666 9.779 1.00 90.00 190 TRP A C 1
ATOM 1445 O O . TRP A 1 190 ? -6.093 -14.156 10.689 1.00 90.00 190 TRP A O 1
ATOM 1455 N N . THR A 1 191 ? -5.924 -12.889 8.821 1.00 89.75 191 THR A N 1
ATOM 1456 C CA . THR A 1 191 ? -7.263 -12.284 8.886 1.00 89.75 191 THR A CA 1
ATOM 1457 C C . THR A 1 191 ? -8.301 -12.981 8.018 1.00 89.75 191 THR A C 1
ATOM 1459 O O . THR A 1 191 ? -9.404 -12.472 7.923 1.00 89.75 191 THR A O 1
ATOM 1462 N N . ALA A 1 192 ? -7.966 -14.120 7.398 1.00 90.38 192 ALA A N 1
ATOM 1463 C CA . ALA A 1 192 ? -8.913 -14.888 6.592 1.00 90.38 192 ALA A CA 1
ATOM 1464 C C . ALA A 1 192 ? -10.213 -15.198 7.375 1.00 90.38 192 ALA A C 1
ATOM 1466 O O . ALA A 1 192 ? -10.122 -15.476 8.578 1.00 90.38 192 ALA A O 1
ATOM 1467 N N . PRO A 1 193 ? -11.384 -15.267 6.714 1.00 92.25 193 PRO A N 1
ATOM 1468 C CA . PRO A 1 193 ? -11.606 -15.093 5.271 1.00 92.25 193 PRO A CA 1
ATOM 1469 C C . PRO A 1 193 ? -11.391 -13.647 4.779 1.00 92.25 193 PRO A C 1
ATOM 1471 O O . PRO A 1 193 ? -11.112 -12.754 5.564 1.00 92.25 193 PRO A O 1
ATOM 1474 N N . TYR A 1 194 ? -11.414 -13.436 3.462 1.00 92.75 194 TYR A N 1
ATOM 1475 C CA . TYR A 1 194 ? -11.086 -12.149 2.838 1.00 92.75 194 TYR A CA 1
ATOM 1476 C C . TYR A 1 194 ? -12.303 -11.498 2.175 1.00 92.75 194 TYR A C 1
ATOM 1478 O O . TYR A 1 194 ? -13.270 -12.170 1.812 1.00 92.75 194 TYR A O 1
ATOM 1486 N N . GLY A 1 195 ? -12.215 -10.182 1.968 1.00 86.62 195 GLY A N 1
ATOM 1487 C CA . GLY A 1 195 ? -13.378 -9.324 1.733 1.00 86.62 195 GLY A CA 1
ATOM 1488 C C . GLY A 1 195 ? -14.026 -8.933 3.063 1.00 86.62 195 GLY A C 1
ATOM 1489 O O . GLY A 1 195 ? -13.953 -9.687 4.022 1.00 86.62 195 GLY A O 1
ATOM 1490 N N . ARG A 1 196 ? -14.635 -7.745 3.151 1.00 77.38 196 ARG A N 1
ATOM 1491 C CA . ARG A 1 196 ? -15.229 -7.244 4.412 1.00 77.38 196 ARG A CA 1
ATOM 1492 C C . ARG A 1 196 ? -16.372 -8.122 4.950 1.00 77.38 196 ARG A C 1
ATOM 1494 O O . ARG A 1 196 ? -16.695 -8.038 6.132 1.00 77.38 196 ARG A O 1
ATOM 1501 N N . ASP A 1 197 ? -16.974 -8.909 4.066 1.00 79.00 197 ASP A N 1
ATOM 1502 C CA . ASP A 1 197 ? -18.046 -9.873 4.308 1.00 79.00 197 ASP A CA 1
ATOM 1503 C C . ASP A 1 197 ? -17.544 -11.332 4.357 1.00 79.00 197 ASP A C 1
ATOM 1505 O O . ASP A 1 197 ? -18.349 -12.264 4.393 1.00 79.00 197 ASP A O 1
ATOM 1509 N N . GLY A 1 198 ? -16.224 -11.548 4.311 1.00 84.06 198 GLY A N 1
ATOM 1510 C CA . GLY A 1 198 ? -15.611 -12.871 4.369 1.00 84.06 198 GLY A CA 1
ATOM 1511 C C . GLY A 1 198 ? -15.907 -13.783 3.171 1.00 84.06 198 GLY A C 1
ATOM 1512 O O . GLY A 1 198 ? -15.758 -15.004 3.279 1.00 84.06 198 GLY A O 1
ATOM 1513 N N . ARG A 1 199 ? -16.341 -13.248 2.020 1.00 88.31 199 ARG A N 1
ATOM 1514 C CA . ARG A 1 199 ? -16.770 -14.073 0.871 1.00 88.31 199 ARG A CA 1
ATOM 1515 C C . ARG A 1 199 ? -15.640 -14.808 0.140 1.00 88.31 199 ARG A C 1
ATOM 1517 O O . ARG A 1 199 ? -15.912 -15.735 -0.623 1.00 88.31 199 ARG A O 1
ATOM 1524 N N . PHE A 1 200 ? -14.379 -14.421 0.340 1.00 94.44 200 PHE A N 1
ATOM 1525 C CA . PHE A 1 200 ? -13.235 -15.030 -0.343 1.00 94.44 200 PHE A CA 1
ATOM 1526 C C . PHE A 1 200 ? -12.439 -15.953 0.583 1.00 94.44 200 PHE A C 1
ATOM 1528 O O . PHE A 1 200 ? -11.894 -15.539 1.603 1.00 94.44 200 PHE A O 1
ATOM 1535 N N . ALA A 1 201 ? -12.282 -17.213 0.173 1.00 91.62 201 ALA A N 1
ATOM 1536 C CA . ALA A 1 201 ? -11.524 -18.214 0.929 1.00 91.62 201 ALA A CA 1
ATOM 1537 C C . ALA A 1 201 ? -9.992 -18.064 0.816 1.00 91.62 201 ALA A C 1
ATOM 1539 O O . ALA A 1 201 ? -9.254 -18.660 1.598 1.00 91.62 201 ALA A O 1
ATOM 1540 N N . SER A 1 202 ? -9.503 -17.298 -0.163 1.00 95.94 202 SER A N 1
ATOM 1541 C CA . SER A 1 202 ? -8.072 -17.135 -0.447 1.00 95.94 202 SER A CA 1
ATOM 1542 C C . SER A 1 202 ? -7.743 -15.704 -0.844 1.00 95.94 202 SER A C 1
ATOM 1544 O O . SER A 1 202 ? -8.553 -15.043 -1.501 1.00 95.94 202 SER A O 1
ATOM 1546 N N . LEU A 1 203 ? -6.531 -15.272 -0.511 1.00 96.50 203 LEU A N 1
ATOM 1547 C CA . LEU A 1 203 ? -6.045 -13.932 -0.809 1.00 96.50 203 LEU A CA 1
ATOM 1548 C C . LEU A 1 203 ? -5.843 -13.728 -2.316 1.00 96.50 203 LEU A C 1
ATOM 1550 O O . LEU A 1 203 ? -6.090 -12.646 -2.828 1.00 96.50 203 LEU A O 1
ATOM 1554 N N . GLU A 1 204 ? -5.479 -14.785 -3.036 1.00 98.06 204 GLU A N 1
ATOM 1555 C CA . GLU A 1 204 ? -5.360 -14.825 -4.493 1.00 98.06 204 GLU A CA 1
ATOM 1556 C C . GLU A 1 204 ? -6.695 -14.489 -5.166 1.00 98.06 204 GLU A C 1
ATOM 1558 O O . GLU A 1 204 ? -6.764 -13.591 -6.003 1.00 98.06 204 GLU A O 1
ATOM 1563 N N . ALA A 1 205 ? -7.774 -15.170 -4.760 1.00 97.81 205 ALA A N 1
ATOM 1564 C CA . ALA A 1 205 ? -9.116 -14.913 -5.285 1.00 97.81 205 ALA A CA 1
ATOM 1565 C C . ALA A 1 205 ? -9.592 -13.485 -4.981 1.00 97.81 205 ALA A C 1
ATOM 1567 O O . ALA A 1 205 ? -10.182 -12.846 -5.852 1.00 97.81 205 ALA A O 1
ATOM 1568 N N . PHE A 1 206 ? -9.313 -12.977 -3.776 1.00 97.19 206 PHE A N 1
ATOM 1569 C CA . PHE A 1 206 ? -9.658 -11.604 -3.415 1.00 97.19 206 PHE A CA 1
ATOM 1570 C C . PHE A 1 206 ? -8.854 -10.581 -4.230 1.00 97.19 206 PHE A C 1
ATOM 1572 O O . PHE A 1 206 ? -9.440 -9.705 -4.855 1.00 97.19 206 PHE A O 1
ATOM 1579 N N . THR A 1 207 ? -7.532 -10.732 -4.316 1.00 97.88 207 THR A N 1
ATOM 1580 C CA . THR A 1 207 ? -6.659 -9.849 -5.106 1.00 97.88 207 THR A CA 1
ATOM 1581 C C . THR A 1 207 ? -7.045 -9.846 -6.585 1.00 97.88 207 THR A C 1
ATOM 1583 O O . THR A 1 207 ? -7.127 -8.783 -7.198 1.00 97.88 207 THR A O 1
ATOM 1586 N N . ARG A 1 208 ? -7.367 -11.012 -7.157 1.00 97.88 208 ARG A N 1
ATOM 1587 C CA . ARG A 1 208 ? -7.899 -11.101 -8.522 1.00 97.88 208 ARG A CA 1
ATOM 1588 C C . ARG A 1 208 ? -9.222 -10.343 -8.664 1.00 97.88 208 ARG A C 1
ATOM 1590 O O . ARG A 1 208 ? -9.411 -9.658 -9.665 1.00 97.88 208 ARG A O 1
ATOM 1597 N N . ASN A 1 209 ? -10.133 -10.458 -7.693 1.00 96.25 209 ASN A N 1
ATOM 1598 C CA . ASN A 1 209 ? -11.397 -9.717 -7.711 1.00 96.25 209 ASN A CA 1
ATOM 1599 C C . ASN A 1 209 ? -11.166 -8.203 -7.745 1.00 96.25 209 ASN A C 1
ATOM 1601 O O . ASN A 1 209 ? -11.763 -7.532 -8.579 1.00 96.25 209 ASN A O 1
ATOM 1605 N N . VAL A 1 210 ? -10.277 -7.689 -6.895 1.00 95.88 210 VAL A N 1
ATOM 1606 C CA . VAL A 1 210 ? -9.933 -6.260 -6.871 1.00 95.88 210 VAL A CA 1
ATOM 1607 C C . VAL A 1 210 ? -9.433 -5.812 -8.248 1.00 95.88 210 VAL A C 1
ATOM 1609 O O . VAL A 1 210 ? -9.944 -4.858 -8.828 1.00 95.88 210 VAL A O 1
ATOM 1612 N N . ILE A 1 211 ? -8.495 -6.556 -8.837 1.00 97.19 211 ILE A N 1
ATOM 1613 C CA . ILE A 1 211 ? -7.929 -6.209 -10.144 1.00 97.19 211 ILE A CA 1
ATOM 1614 C C . ILE A 1 211 ? -8.996 -6.220 -11.247 1.00 97.19 211 ILE A C 1
ATOM 1616 O O . ILE A 1 211 ? -9.180 -5.219 -11.935 1.00 97.19 211 ILE A O 1
ATOM 1620 N N . VAL A 1 212 ? -9.709 -7.336 -11.412 1.00 96.19 212 VAL A N 1
ATOM 1621 C CA . VAL A 1 212 ? -10.569 -7.570 -12.585 1.00 96.19 212 VAL A CA 1
ATOM 1622 C C . VAL A 1 212 ? -11.951 -6.932 -12.433 1.00 96.19 212 VAL A C 1
ATOM 1624 O O . VAL A 1 212 ? -12.515 -6.410 -13.396 1.00 96.19 212 VAL A O 1
ATOM 1627 N N . HIS A 1 213 ? -12.530 -6.994 -11.233 1.00 93.31 213 HIS A N 1
ATOM 1628 C CA . HIS A 1 213 ? -13.927 -6.632 -10.995 1.00 93.31 213 HIS A CA 1
ATOM 1629 C C . HIS A 1 213 ? -14.103 -5.256 -10.353 1.00 93.31 213 HIS A C 1
ATOM 1631 O O . HIS A 1 213 ? -15.121 -4.624 -10.617 1.00 93.31 213 HIS A O 1
ATOM 1637 N N . GLU A 1 214 ? -13.141 -4.757 -9.578 1.00 93.38 214 GLU A N 1
ATOM 1638 C CA . GLU A 1 214 ? -13.228 -3.404 -9.001 1.00 93.38 214 GLU A CA 1
ATOM 1639 C C . GLU A 1 214 ? -12.533 -2.383 -9.914 1.00 93.38 214 GLU A C 1
ATOM 1641 O O . GLU A 1 214 ? -13.141 -1.389 -10.298 1.00 93.38 214 GLU A O 1
ATOM 1646 N N . PHE A 1 215 ? -11.316 -2.676 -10.388 1.00 95.50 215 PHE A N 1
ATOM 1647 C CA . PHE A 1 215 ? -10.495 -1.715 -11.145 1.00 95.50 215 PHE A CA 1
ATOM 1648 C C . PHE A 1 215 ? -10.322 -2.025 -12.640 1.00 95.50 215 PHE A C 1
ATOM 1650 O O . PHE A 1 215 ? -9.443 -1.460 -13.294 1.00 95.50 215 PHE A O 1
ATOM 1657 N N . ALA A 1 216 ? -11.173 -2.893 -13.198 1.00 95.31 216 ALA A N 1
ATOM 1658 C CA . ALA A 1 216 ? -11.260 -3.190 -14.635 1.00 95.31 216 ALA A CA 1
ATOM 1659 C C . ALA A 1 216 ? -9.940 -3.624 -15.308 1.00 95.31 216 ALA A C 1
ATOM 1661 O O . ALA A 1 216 ? -9.746 -3.376 -16.499 1.00 95.31 216 ALA A O 1
ATOM 1662 N N . GLY A 1 217 ? -9.023 -4.231 -14.554 1.00 95.62 217 GLY A N 1
ATOM 1663 C CA . GLY A 1 217 ? -7.809 -4.837 -15.090 1.00 95.62 217 GLY A CA 1
ATOM 1664 C C . GLY A 1 217 ? -8.104 -6.101 -15.895 1.00 95.62 217 GLY A C 1
ATOM 1665 O O . GLY A 1 217 ? -9.123 -6.768 -15.694 1.00 95.62 217 GLY A O 1
ATOM 1666 N N . ASP A 1 218 ? -7.191 -6.437 -16.802 1.00 94.56 218 ASP A N 1
ATOM 1667 C CA . ASP A 1 218 ? -7.210 -7.724 -17.493 1.00 94.56 218 ASP A CA 1
ATOM 1668 C C . ASP A 1 218 ? -6.900 -8.872 -16.523 1.00 94.56 218 ASP A C 1
ATOM 1670 O O . ASP A 1 218 ? -6.388 -8.659 -15.423 1.00 94.56 218 ASP A O 1
ATOM 1674 N N . GLU A 1 219 ? -7.195 -10.108 -16.937 1.00 95.81 219 GLU A N 1
ATOM 1675 C CA . GLU A 1 219 ? -6.839 -11.296 -16.159 1.00 95.81 219 GLU A CA 1
ATOM 1676 C C . GLU A 1 219 ? -5.318 -11.354 -15.936 1.00 95.81 219 GLU A C 1
ATOM 1678 O O . GLU A 1 219 ? -4.570 -11.525 -16.906 1.00 95.81 219 GLU A O 1
ATOM 1683 N N . PRO A 1 220 ? -4.833 -11.255 -14.685 1.00 95.50 220 PRO A N 1
ATOM 1684 C CA . PRO A 1 220 ? -3.400 -11.248 -14.448 1.00 95.50 220 PRO A CA 1
ATOM 1685 C C . PRO A 1 220 ? -2.800 -12.642 -14.667 1.00 95.50 220 PRO A C 1
ATOM 1687 O O . PRO A 1 220 ? -3.441 -13.647 -14.342 1.00 95.50 220 PRO A O 1
ATOM 1690 N N . PRO A 1 221 ? -1.544 -12.744 -15.139 1.00 94.75 221 PRO A N 1
ATOM 1691 C CA . PRO A 1 221 ? -0.826 -14.013 -15.154 1.00 94.75 221 PRO A CA 1
ATOM 1692 C C . PRO A 1 221 ? -0.831 -14.658 -13.763 1.00 94.75 221 PRO A C 1
ATOM 1694 O O . PRO A 1 221 ? -0.653 -13.967 -12.759 1.00 94.75 221 PRO A O 1
ATOM 1697 N N . ALA A 1 222 ? -0.973 -15.985 -13.685 1.00 95.75 222 ALA A N 1
ATOM 1698 C CA . ALA A 1 222 ? -1.060 -16.695 -12.401 1.00 95.75 222 ALA A CA 1
ATOM 1699 C C . ALA A 1 222 ? 0.127 -16.386 -11.467 1.00 95.75 222 ALA A C 1
ATOM 1701 O O . ALA A 1 222 ? -0.068 -16.111 -10.287 1.00 95.75 222 ALA A O 1
ATOM 1702 N N . VAL A 1 223 ? 1.342 -16.315 -12.025 1.00 96.25 223 VAL A N 1
ATOM 1703 C CA . VAL A 1 223 ? 2.559 -15.936 -11.287 1.00 96.25 223 VAL A CA 1
ATOM 1704 C C . VAL A 1 223 ? 2.466 -14.542 -10.657 1.00 96.25 223 VAL A C 1
ATOM 1706 O O . VAL A 1 223 ? 3.025 -14.322 -9.587 1.00 96.25 223 VAL A O 1
ATOM 1709 N N . LEU A 1 224 ? 1.743 -13.605 -11.276 1.00 97.56 224 LEU A N 1
ATOM 1710 C CA . LEU A 1 224 ? 1.559 -12.254 -10.749 1.00 97.56 224 LEU A CA 1
ATOM 1711 C C . LEU A 1 224 ? 0.582 -12.241 -9.568 1.00 97.56 224 LEU A C 1
ATOM 1713 O O . LEU A 1 224 ? 0.831 -11.543 -8.587 1.00 97.56 224 LEU A O 1
ATOM 1717 N N . ILE A 1 225 ? -0.492 -13.037 -9.632 1.00 98.44 225 ILE A N 1
ATOM 1718 C CA . ILE A 1 225 ? -1.409 -13.240 -8.499 1.00 98.44 225 ILE A CA 1
ATOM 1719 C C . ILE A 1 225 ? -0.676 -13.902 -7.328 1.00 98.44 225 ILE A C 1
ATOM 1721 O O . ILE A 1 225 ? -0.774 -13.414 -6.201 1.00 98.44 225 ILE A O 1
ATOM 1725 N N . ASP A 1 226 ? 0.102 -14.954 -7.595 1.00 98.19 226 ASP A N 1
ATOM 1726 C CA . ASP A 1 226 ? 0.912 -15.633 -6.580 1.00 98.19 226 ASP A CA 1
ATOM 1727 C C . ASP A 1 226 ? 1.924 -14.669 -5.945 1.00 98.19 226 ASP A C 1
ATOM 1729 O O . ASP A 1 226 ? 2.085 -14.641 -4.724 1.00 98.19 226 ASP A O 1
ATOM 1733 N N . ALA A 1 227 ? 2.573 -13.833 -6.759 1.00 98.38 227 ALA A N 1
ATOM 1734 C CA . ALA A 1 227 ? 3.523 -12.830 -6.301 1.00 98.38 227 ALA A CA 1
ATOM 1735 C C . ALA A 1 227 ? 2.856 -11.764 -5.416 1.00 98.38 227 ALA A C 1
ATOM 1737 O O . ALA A 1 227 ? 3.324 -11.500 -4.307 1.00 98.38 227 ALA A O 1
ATOM 1738 N N . LEU A 1 228 ? 1.730 -11.187 -5.853 1.00 98.56 228 LEU A N 1
ATOM 1739 C CA . LEU A 1 228 ? 0.956 -10.226 -5.060 1.00 98.56 228 LEU A CA 1
ATOM 1740 C C . LEU A 1 228 ? 0.527 -10.826 -3.716 1.00 98.56 228 LEU A C 1
ATOM 1742 O O . LEU A 1 228 ? 0.722 -10.196 -2.676 1.00 98.56 228 LEU A O 1
ATOM 1746 N N . ALA A 1 229 ? 0.009 -12.056 -3.718 1.00 98.25 229 ALA A N 1
ATOM 1747 C CA . ALA A 1 229 ? -0.391 -12.742 -2.496 1.00 98.25 229 ALA A CA 1
ATOM 1748 C C . ALA A 1 229 ? 0.813 -13.055 -1.586 1.00 98.25 229 ALA A C 1
ATOM 1750 O O . ALA A 1 229 ? 0.703 -12.930 -0.365 1.00 98.25 229 ALA A O 1
ATOM 1751 N N . ALA A 1 230 ? 1.974 -13.417 -2.145 1.00 98.12 230 ALA A N 1
ATOM 1752 C CA . ALA A 1 230 ? 3.210 -13.619 -1.385 1.00 98.12 230 ALA A CA 1
ATOM 1753 C C . ALA A 1 230 ? 3.678 -12.322 -0.706 1.00 98.12 230 ALA A C 1
ATOM 1755 O O . ALA A 1 230 ? 3.966 -12.326 0.491 1.00 98.12 230 ALA A O 1
ATOM 1756 N N . TYR A 1 231 ? 3.689 -11.199 -1.431 1.00 98.00 231 TYR A N 1
ATOM 1757 C CA . TYR A 1 231 ? 4.012 -9.889 -0.862 1.00 98.00 231 TYR A CA 1
ATOM 1758 C C . TYR A 1 231 ? 3.030 -9.488 0.245 1.00 98.00 231 TYR A C 1
ATOM 1760 O O . TYR A 1 231 ? 3.453 -9.152 1.350 1.00 98.00 231 TYR A O 1
ATOM 1768 N N . GLN A 1 232 ? 1.724 -9.588 -0.009 1.00 97.81 232 GLN A N 1
ATOM 1769 C CA . GLN A 1 232 ? 0.699 -9.244 0.977 1.00 97.81 232 GLN A CA 1
ATOM 1770 C C . GLN A 1 232 ? 0.816 -10.109 2.244 1.00 97.81 232 GLN A C 1
ATOM 1772 O O . GLN A 1 232 ? 0.731 -9.591 3.355 1.00 97.81 232 GLN A O 1
ATOM 1777 N N . ARG A 1 233 ? 1.082 -11.417 2.115 1.00 97.25 233 ARG A N 1
ATOM 1778 C CA . ARG A 1 233 ? 1.322 -12.300 3.273 1.00 97.25 233 ARG A CA 1
ATOM 1779 C C . ARG A 1 233 ? 2.610 -11.980 4.021 1.00 97.25 233 ARG A C 1
ATOM 1781 O O . ARG A 1 233 ? 2.677 -12.234 5.225 1.00 97.25 233 ARG A O 1
ATOM 1788 N N . ALA A 1 234 ? 3.613 -11.439 3.334 1.00 96.75 234 ALA A N 1
ATOM 1789 C CA . ALA A 1 234 ? 4.860 -11.031 3.957 1.00 96.75 234 ALA A CA 1
ATOM 1790 C C . ALA A 1 234 ? 4.686 -9.814 4.874 1.00 96.75 234 ALA A C 1
ATOM 1792 O O . ALA A 1 234 ? 5.477 -9.675 5.806 1.00 96.75 234 ALA A O 1
ATOM 1793 N N . LEU A 1 235 ? 3.667 -8.971 4.661 1.00 95.12 235 LEU A N 1
ATOM 1794 C CA . LEU A 1 235 ? 3.390 -7.804 5.500 1.00 95.12 235 LEU A CA 1
ATOM 1795 C C . LEU A 1 235 ? 3.089 -8.227 6.946 1.00 95.12 235 LEU A C 1
ATOM 1797 O O . LEU A 1 235 ? 2.098 -8.908 7.231 1.00 95.12 235 LEU A O 1
ATOM 1801 N N . ALA A 1 236 ? 3.939 -7.804 7.878 1.00 92.25 236 ALA A N 1
ATOM 1802 C CA . ALA A 1 236 ? 3.734 -8.003 9.307 1.00 92.25 236 ALA A CA 1
ATOM 1803 C C . ALA A 1 236 ? 2.723 -6.994 9.865 1.00 92.25 236 ALA A C 1
ATOM 1805 O O . ALA A 1 236 ? 2.461 -5.959 9.254 1.00 92.25 236 ALA A O 1
ATOM 1806 N N . PHE A 1 237 ? 2.174 -7.282 11.048 1.00 88.88 237 PHE A N 1
ATOM 1807 C CA . PHE A 1 237 ? 1.525 -6.238 11.843 1.00 88.88 237 PHE A CA 1
ATOM 1808 C C . PHE A 1 237 ? 2.548 -5.144 12.192 1.00 88.88 237 PHE A C 1
ATOM 1810 O O . PHE A 1 237 ? 3.714 -5.488 12.400 1.00 88.88 237 PHE A O 1
ATOM 1817 N N . PRO A 1 238 ? 2.137 -3.865 12.281 1.00 85.69 238 PRO A N 1
ATOM 1818 C CA . PRO A 1 238 ? 3.031 -2.790 12.702 1.00 85.69 238 PRO A CA 1
ATOM 1819 C C . PRO A 1 238 ? 3.644 -3.083 14.069 1.00 85.69 238 PRO A C 1
ATOM 1821 O O . PRO A 1 238 ? 2.939 -3.508 14.991 1.00 85.69 238 PRO A O 1
ATOM 1824 N N . ALA A 1 239 ? 4.942 -2.834 14.222 1.00 77.56 239 ALA A N 1
ATOM 1825 C CA . ALA A 1 239 ? 5.576 -2.916 15.523 1.00 77.56 239 ALA A CA 1
ATOM 1826 C C . ALA A 1 239 ? 5.108 -1.761 16.422 1.00 77.56 239 ALA A C 1
ATOM 1828 O O . ALA A 1 239 ? 5.181 -0.586 16.056 1.00 77.56 239 ALA A O 1
ATOM 1829 N N . ALA A 1 240 ? 4.704 -2.107 17.643 1.00 76.75 240 ALA A N 1
ATOM 1830 C CA . ALA A 1 240 ? 4.400 -1.163 18.708 1.00 76.75 240 ALA A CA 1
ATOM 1831 C C . ALA A 1 240 ? 5.325 -1.441 19.896 1.00 76.75 240 ALA A C 1
ATOM 1833 O O . ALA A 1 240 ? 5.344 -2.548 20.427 1.00 76.75 240 ALA A O 1
ATOM 1834 N N . ALA A 1 241 ? 6.065 -0.435 20.364 1.00 75.00 241 ALA A N 1
ATOM 1835 C CA . ALA A 1 241 ? 6.988 -0.594 21.496 1.00 75.00 241 ALA A CA 1
ATOM 1836 C C . ALA A 1 241 ? 6.257 -1.055 22.782 1.00 75.00 241 ALA A C 1
ATOM 1838 O O . ALA A 1 241 ? 6.751 -1.847 23.589 1.00 75.00 241 ALA A O 1
ATOM 1839 N N . GLN A 1 242 ? 4.993 -0.643 22.907 1.00 79.69 242 GLN A N 1
ATOM 1840 C CA . GLN A 1 242 ? 4.134 -0.947 24.042 1.00 79.69 242 GLN A CA 1
ATOM 1841 C C . GLN A 1 242 ? 3.452 -2.318 23.967 1.00 79.69 242 GLN A C 1
ATOM 1843 O O . GLN A 1 242 ? 2.857 -2.715 24.970 1.00 79.69 242 GLN A O 1
ATOM 1848 N N . VAL A 1 243 ? 3.539 -3.065 22.852 1.00 80.62 243 VAL A N 1
ATOM 1849 C CA . VAL A 1 243 ? 2.836 -4.352 22.679 1.00 80.62 243 VAL A CA 1
ATOM 1850 C C . VAL A 1 243 ? 3.705 -5.421 22.029 1.00 80.62 243 VAL A C 1
ATOM 1852 O O . VAL A 1 243 ? 4.257 -5.252 20.951 1.00 80.62 243 VAL A O 1
ATOM 1855 N N . GLY A 1 244 ? 3.800 -6.573 22.691 1.00 74.94 244 GLY A N 1
ATOM 1856 C CA . GLY A 1 244 ? 4.534 -7.730 22.193 1.00 74.94 244 GLY A CA 1
ATOM 1857 C C . GLY A 1 244 ? 3.735 -8.612 21.216 1.00 74.94 244 GLY A C 1
ATOM 1858 O O . GLY A 1 244 ? 2.522 -8.450 21.069 1.00 74.94 244 GLY A O 1
ATOM 1859 N N . PRO A 1 245 ? 4.375 -9.646 20.631 1.00 65.69 245 PRO A N 1
ATOM 1860 C CA . PRO A 1 245 ? 3.820 -10.487 19.554 1.00 65.69 245 PRO A CA 1
ATOM 1861 C C . PRO A 1 245 ? 2.496 -11.218 19.843 1.00 65.69 245 PRO A C 1
ATOM 1863 O O . PRO A 1 245 ? 1.856 -11.709 18.921 1.00 65.69 245 PRO A O 1
ATOM 1866 N N . ALA A 1 246 ? 2.079 -11.314 21.110 1.00 68.00 246 ALA A N 1
ATOM 1867 C CA . ALA A 1 246 ? 0.828 -11.954 21.535 1.00 68.00 246 ALA A CA 1
ATOM 1868 C C . ALA A 1 246 ? -0.260 -10.945 21.963 1.00 68.00 246 ALA A C 1
ATOM 1870 O O . ALA A 1 246 ? -1.129 -11.296 22.764 1.00 68.00 246 ALA A O 1
ATOM 1871 N N . GLY A 1 247 ? -0.153 -9.682 21.532 1.00 75.69 247 GLY A N 1
ATOM 1872 C CA . GLY A 1 247 ? -1.087 -8.614 21.911 1.00 75.69 247 GLY A CA 1
ATOM 1873 C C . GLY A 1 247 ? -0.993 -8.204 23.386 1.00 75.69 247 GLY A C 1
ATOM 1874 O O . GLY A 1 247 ? -1.936 -7.645 23.940 1.00 75.69 247 GLY A O 1
ATOM 1875 N N . ARG A 1 248 ? 0.127 -8.520 24.054 1.00 82.94 248 ARG A N 1
ATOM 1876 C CA . ARG A 1 248 ? 0.350 -8.223 25.478 1.00 82.94 248 ARG A CA 1
ATOM 1877 C C . ARG A 1 248 ? 1.150 -6.945 25.645 1.00 82.94 248 ARG A C 1
ATOM 1879 O O . ARG A 1 248 ? 2.161 -6.777 24.968 1.00 82.94 248 ARG A O 1
ATOM 1886 N N . LEU A 1 249 ? 0.754 -6.115 26.605 1.00 89.56 249 LEU A N 1
ATOM 1887 C CA . LEU A 1 249 ? 1.495 -4.909 26.956 1.00 89.56 249 LEU A CA 1
ATOM 1888 C C . LEU A 1 249 ? 2.924 -5.237 27.423 1.00 89.56 249 LEU A C 1
ATOM 1890 O O . LEU A 1 249 ? 3.132 -6.153 28.224 1.00 89.56 249 LEU A O 1
ATOM 1894 N N . THR A 1 250 ? 3.904 -4.466 26.960 1.00 89.12 250 THR A N 1
ATOM 1895 C CA . THR A 1 250 ? 5.304 -4.553 27.404 1.00 89.12 250 THR A CA 1
ATOM 1896 C C . THR A 1 250 ? 5.510 -3.775 28.709 1.00 89.12 250 THR A C 1
ATOM 1898 O O . THR A 1 250 ? 4.565 -3.244 29.298 1.00 89.12 250 THR A O 1
ATOM 1901 N N . ALA A 1 251 ? 6.748 -3.705 29.208 1.00 87.38 251 ALA A N 1
ATOM 1902 C CA . ALA A 1 251 ? 7.100 -2.867 30.360 1.00 87.38 251 ALA A CA 1
ATOM 1903 C C . ALA A 1 251 ? 6.921 -1.359 30.077 1.00 87.38 251 ALA A C 1
ATOM 1905 O O . ALA A 1 251 ? 6.692 -0.593 31.007 1.00 87.38 251 ALA A O 1
ATOM 1906 N N . GLU A 1 252 ? 6.952 -0.957 28.806 1.00 86.69 252 GLU A N 1
ATOM 1907 C CA . GLU A 1 252 ? 6.867 0.440 28.357 1.00 86.69 252 GLU A CA 1
ATOM 1908 C C . GLU A 1 252 ? 5.432 0.987 28.350 1.00 86.69 252 GLU A C 1
ATOM 1910 O O . GLU A 1 252 ? 5.218 2.191 28.209 1.00 86.69 252 GLU A O 1
ATOM 1915 N N . ALA A 1 253 ? 4.431 0.117 28.515 1.00 90.50 253 ALA A N 1
ATOM 1916 C CA . ALA A 1 253 ? 3.042 0.535 28.620 1.00 90.50 253 ALA A CA 1
ATOM 1917 C C . ALA A 1 253 ? 2.761 1.264 29.948 1.00 90.50 253 ALA A C 1
ATOM 1919 O O . ALA A 1 253 ? 3.134 0.786 31.032 1.00 90.50 253 ALA A O 1
ATOM 1920 N N . GLY A 1 254 ? 2.051 2.391 29.844 1.00 93.25 254 GLY A N 1
ATOM 1921 C CA . GLY A 1 254 ? 1.623 3.226 30.966 1.00 93.25 254 GLY A CA 1
ATOM 1922 C C . GLY A 1 254 ? 0.662 2.524 31.932 1.00 93.25 254 GLY A C 1
ATOM 1923 O O . GLY A 1 254 ? 0.084 1.474 31.642 1.00 93.25 254 GLY A O 1
ATOM 1924 N N . ALA A 1 255 ? 0.511 3.092 33.131 1.00 95.81 255 ALA A N 1
ATOM 1925 C CA . ALA A 1 255 ? -0.358 2.532 34.169 1.00 95.81 255 ALA A CA 1
ATOM 1926 C C . ALA A 1 255 ? -1.851 2.586 33.791 1.00 95.81 255 ALA A C 1
ATOM 1928 O O . ALA A 1 255 ? -2.610 1.703 34.178 1.00 95.81 255 ALA A O 1
ATOM 1929 N N . ASP A 1 256 ? -2.253 3.607 33.044 1.00 96.81 256 ASP A N 1
ATOM 1930 C CA . ASP A 1 256 ? -3.559 3.772 32.398 1.00 96.81 256 ASP A CA 1
ATOM 1931 C C . ASP A 1 256 ? -3.849 2.664 31.381 1.00 96.81 256 ASP A C 1
ATOM 1933 O O . ASP A 1 256 ? -4.829 1.942 31.543 1.00 96.81 256 ASP A O 1
ATOM 1937 N N . ALA A 1 257 ? -2.948 2.417 30.425 1.00 95.50 257 ALA A N 1
ATOM 1938 C CA . ALA A 1 257 ? -3.097 1.338 29.449 1.00 95.50 257 ALA A CA 1
ATOM 1939 C C . ALA A 1 257 ? -3.225 -0.039 30.126 1.00 95.50 257 ALA A C 1
ATOM 1941 O O . ALA A 1 257 ? -4.017 -0.878 29.700 1.00 95.50 257 ALA A O 1
ATOM 1942 N N . ARG A 1 258 ? -2.502 -0.277 31.231 1.00 95.56 258 ARG A N 1
ATOM 1943 C CA . ARG A 1 258 ? -2.633 -1.519 32.021 1.00 95.56 258 ARG A CA 1
ATOM 1944 C C . ARG A 1 258 ? -3.990 -1.651 32.707 1.00 95.56 258 ARG A C 1
ATOM 1946 O O . ARG A 1 258 ? -4.514 -2.760 32.789 1.00 95.56 258 ARG A O 1
ATOM 1953 N N . ARG A 1 259 ? -4.564 -0.555 33.212 1.00 97.12 259 ARG A N 1
ATOM 1954 C CA . ARG A 1 259 ? -5.938 -0.566 33.743 1.00 97.12 259 ARG A CA 1
ATOM 1955 C C . ARG A 1 259 ? -6.950 -0.780 32.617 1.00 97.12 259 ARG A C 1
ATOM 1957 O O . ARG A 1 259 ? -7.867 -1.583 32.780 1.00 97.12 259 ARG A O 1
ATOM 1964 N N . GLY A 1 260 ? -6.728 -0.155 31.463 1.00 97.12 260 GLY A N 1
ATOM 1965 C CA . GLY A 1 260 ? -7.525 -0.331 30.253 1.00 97.12 260 GLY A CA 1
ATOM 1966 C C . GLY A 1 260 ? -7.540 -1.763 29.736 1.00 97.12 260 GLY A C 1
ATOM 1967 O O . GLY A 1 260 ? -8.594 -2.260 29.354 1.00 97.12 260 GLY A O 1
ATOM 1968 N N . GLU A 1 261 ? -6.415 -2.477 29.817 1.00 95.62 261 GLU A N 1
ATOM 1969 C CA . GLU A 1 261 ? -6.333 -3.892 29.436 1.00 95.62 261 GLU A CA 1
ATOM 1970 C C . GLU A 1 261 ? -7.329 -4.760 30.227 1.00 95.62 261 GLU A C 1
ATOM 1972 O O . GLU A 1 261 ? -7.917 -5.695 29.681 1.00 95.62 261 GLU A O 1
ATOM 1977 N N . VAL A 1 262 ? -7.559 -4.452 31.508 1.00 96.12 262 VAL A N 1
ATOM 1978 C CA . VAL A 1 262 ? -8.538 -5.175 32.339 1.00 96.12 262 VAL A CA 1
ATOM 1979 C C . VAL A 1 262 ? -9.961 -4.952 31.823 1.00 96.12 262 VAL A C 1
ATOM 1981 O O . VAL A 1 262 ? -10.740 -5.904 31.757 1.00 96.12 262 VAL A O 1
ATOM 1984 N N . ILE A 1 263 ? -10.288 -3.719 31.430 1.00 97.00 263 ILE A N 1
ATOM 1985 C CA . ILE A 1 263 ? -11.590 -3.353 30.853 1.00 97.00 263 ILE A CA 1
ATOM 1986 C C . ILE A 1 263 ? -11.765 -4.052 29.502 1.00 97.00 263 ILE A C 1
ATOM 1988 O O . ILE A 1 263 ? -12.752 -4.753 29.284 1.00 97.00 263 ILE A O 1
ATOM 1992 N N . PHE A 1 264 ? -10.756 -3.955 28.637 1.00 96.38 264 PHE A N 1
ATOM 1993 C CA . PHE A 1 264 ? -10.754 -4.570 27.317 1.00 96.38 264 PHE A CA 1
ATOM 1994 C C . PHE A 1 264 ? -10.953 -6.089 27.377 1.00 96.38 264 PHE A C 1
ATOM 1996 O O . PHE A 1 264 ? -11.767 -6.646 26.641 1.00 96.38 264 PHE A O 1
ATOM 2003 N N . ARG A 1 265 ? -10.245 -6.787 28.276 1.00 95.50 265 ARG A N 1
ATOM 2004 C CA . ARG A 1 265 ? -10.387 -8.244 28.432 1.00 95.50 265 ARG A CA 1
ATOM 2005 C C . ARG A 1 265 ? -11.789 -8.664 28.866 1.00 95.50 265 ARG A C 1
ATOM 2007 O O . ARG A 1 265 ? -12.212 -9.760 28.515 1.00 95.50 265 ARG A O 1
ATOM 2014 N N . ARG A 1 266 ? -12.482 -7.826 29.640 1.00 96.00 266 ARG A N 1
ATOM 2015 C CA . ARG A 1 266 ? -13.850 -8.089 30.098 1.00 96.00 266 ARG A CA 1
ATOM 2016 C C . ARG A 1 266 ? -14.870 -7.859 28.983 1.00 96.00 266 ARG A C 1
ATOM 2018 O O . ARG A 1 266 ? -15.753 -8.693 28.817 1.00 96.00 266 ARG A O 1
ATOM 2025 N N . ASP A 1 267 ? -14.727 -6.763 28.238 1.00 96.25 267 ASP A N 1
ATOM 2026 C CA . ASP A 1 267 ? -15.806 -6.249 27.383 1.00 96.25 267 ASP A CA 1
ATOM 2027 C C . ASP A 1 267 ? -15.565 -6.445 25.876 1.00 96.25 267 ASP A C 1
ATOM 2029 O O . ASP A 1 267 ? -16.518 -6.558 25.115 1.00 96.25 267 ASP A O 1
ATOM 2033 N N . CYS A 1 268 ? -14.306 -6.495 25.425 1.00 96.50 268 CYS A N 1
ATOM 2034 C CA . CYS A 1 268 ? -13.939 -6.450 23.999 1.00 96.50 268 CYS A CA 1
ATOM 2035 C C . CYS A 1 268 ? -13.306 -7.760 23.490 1.00 96.50 268 CYS A C 1
ATOM 2037 O O . CYS A 1 268 ? -13.446 -8.124 22.320 1.00 96.50 268 CYS A O 1
ATOM 2039 N N . ALA A 1 269 ? -12.611 -8.495 24.366 1.00 95.56 269 ALA A N 1
ATOM 2040 C CA . ALA A 1 269 ? -11.795 -9.652 23.981 1.00 95.56 269 ALA A CA 1
ATOM 2041 C C . ALA A 1 269 ? -12.591 -10.900 23.553 1.00 95.56 269 ALA A C 1
ATOM 2043 O O . ALA A 1 269 ? -11.985 -11.883 23.129 1.00 95.56 269 ALA A O 1
ATOM 2044 N N . ALA A 1 270 ? -13.927 -10.868 23.640 1.00 94.88 270 ALA A N 1
ATOM 2045 C CA . ALA A 1 270 ? -14.786 -11.909 23.079 1.00 94.88 270 ALA A CA 1
ATOM 2046 C C . ALA A 1 270 ? -14.671 -11.989 21.545 1.00 94.88 270 ALA A C 1
ATOM 2048 O O . ALA A 1 270 ? -14.698 -13.090 21.002 1.00 94.88 270 ALA A O 1
ATOM 2049 N N . CYS A 1 271 ? -14.486 -10.841 20.876 1.00 95.06 271 CYS A N 1
ATOM 2050 C CA . CYS A 1 271 ? -14.257 -10.767 19.428 1.00 95.06 271 CYS A CA 1
ATOM 2051 C C . CYS A 1 271 ? -12.799 -10.386 19.119 1.00 95.06 271 CYS A C 1
ATOM 2053 O O . CYS A 1 271 ? -12.140 -11.011 18.291 1.00 95.06 271 CYS A O 1
ATOM 2055 N N . HIS A 1 272 ? -12.232 -9.413 19.839 1.00 94.69 272 HIS A N 1
ATOM 2056 C CA . HIS A 1 272 ? -10.857 -8.963 19.610 1.00 94.69 272 HIS A CA 1
ATOM 2057 C C . HIS A 1 272 ? -9.839 -9.756 20.438 1.00 94.69 272 HIS A C 1
ATOM 2059 O O . HIS A 1 272 ? -9.285 -9.262 21.420 1.00 94.69 272 HIS A O 1
ATOM 2065 N N . ILE A 1 273 ? -9.585 -11.005 20.044 1.00 93.69 273 ILE A N 1
ATOM 2066 C CA . ILE A 1 273 ? -8.764 -11.963 20.802 1.00 93.69 273 ILE A CA 1
ATOM 2067 C C . ILE A 1 273 ? -7.268 -11.577 20.748 1.00 93.69 273 ILE A C 1
ATOM 2069 O O . ILE A 1 273 ? -6.639 -11.758 19.700 1.00 93.69 273 ILE A O 1
ATOM 2073 N N . PRO A 1 274 ? -6.628 -11.135 21.853 1.00 90.06 274 PRO A N 1
ATOM 2074 C CA . PRO A 1 274 ? -5.250 -10.627 21.803 1.00 90.06 274 PRO A CA 1
ATOM 2075 C C . PRO A 1 274 ? -4.231 -11.651 21.288 1.00 90.06 274 PRO A C 1
ATOM 2077 O O . PRO A 1 274 ? -3.364 -11.332 20.478 1.00 90.06 274 PRO A O 1
ATOM 2080 N N . SER A 1 275 ? -4.377 -12.921 21.680 1.00 87.50 275 SER A N 1
ATOM 2081 C CA . SER A 1 275 ? -3.473 -13.997 21.255 1.00 87.50 275 SER A CA 1
ATOM 2082 C C . SER A 1 275 ? -3.634 -14.417 19.790 1.00 87.50 275 SER A C 1
ATOM 2084 O O . SER A 1 275 ? -2.850 -15.234 19.318 1.00 87.50 275 SER A O 1
ATOM 2086 N N . ALA A 1 276 ? -4.649 -13.908 19.088 1.00 88.88 276 ALA A N 1
ATOM 2087 C CA . ALA A 1 276 ? -4.920 -14.194 17.681 1.00 88.88 276 ALA A CA 1
ATOM 2088 C C . ALA A 1 276 ? -4.755 -12.951 16.788 1.00 88.88 276 ALA A C 1
ATOM 2090 O O . ALA A 1 276 ? -5.275 -12.923 15.679 1.00 88.88 276 ALA A O 1
ATOM 2091 N N . GLY A 1 277 ? -4.044 -11.921 17.261 1.00 88.69 277 GLY A N 1
ATOM 2092 C CA . GLY A 1 277 ? -3.893 -10.658 16.537 1.00 88.69 277 GLY A CA 1
ATOM 2093 C C . GLY A 1 277 ? -5.147 -9.789 16.568 1.00 88.69 277 GLY A C 1
ATOM 2094 O O . GLY A 1 277 ? -5.414 -9.070 15.614 1.00 88.69 277 GLY A O 1
ATOM 2095 N N . PHE A 1 278 ? -5.910 -9.872 17.662 1.00 93.00 278 PHE A N 1
ATOM 2096 C CA . PHE A 1 278 ? -7.145 -9.122 17.899 1.00 93.00 278 PHE A CA 1
ATOM 2097 C C . PHE A 1 278 ? -8.279 -9.419 16.911 1.00 93.00 278 PHE A C 1
ATOM 2099 O O . PHE A 1 278 ? -9.137 -8.568 16.692 1.00 93.00 278 PHE A O 1
ATOM 2106 N N . VAL A 1 279 ? -8.318 -10.638 16.368 1.00 92.12 279 VAL A N 1
ATOM 2107 C CA . VAL A 1 279 ? -9.396 -11.109 15.488 1.00 92.12 279 VAL A CA 1
ATOM 2108 C C . VAL A 1 279 ? -9.925 -12.468 15.940 1.00 92.12 279 VAL A C 1
ATOM 2110 O O . VAL A 1 279 ? -9.167 -13.325 16.398 1.00 92.12 279 VAL A O 1
ATOM 2113 N N . ASP A 1 280 ? -11.225 -12.691 15.772 1.00 94.19 280 ASP A N 1
ATOM 2114 C CA . ASP A 1 280 ? -11.885 -13.991 15.945 1.00 94.19 280 ASP A CA 1
ATOM 2115 C C . ASP A 1 280 ? -12.275 -14.654 14.613 1.00 94.19 280 ASP A C 1
ATOM 2117 O O . ASP A 1 280 ? -12.758 -15.791 14.622 1.00 94.19 280 ASP A O 1
ATOM 2121 N N . ARG A 1 281 ? -12.025 -13.957 13.491 1.00 91.06 281 ARG A N 1
ATOM 2122 C CA . ARG A 1 281 ? -12.312 -14.382 12.109 1.00 91.06 281 ARG A CA 1
ATOM 2123 C C . ARG A 1 281 ? -13.794 -14.656 11.862 1.00 91.06 281 ARG A C 1
ATOM 2125 O O . ARG A 1 281 ? -14.153 -15.637 11.209 1.00 91.06 281 ARG A O 1
ATOM 2132 N N . ARG A 1 282 ? -14.655 -13.828 12.450 1.00 90.88 282 ARG A N 1
ATOM 2133 C CA . ARG A 1 282 ? -16.102 -13.880 12.250 1.00 90.88 282 ARG A CA 1
ATOM 2134 C C . ARG A 1 282 ? -16.636 -12.500 11.911 1.00 90.88 282 ARG A C 1
ATOM 2136 O O . ARG A 1 282 ? -16.115 -11.494 12.394 1.00 90.88 282 ARG A O 1
ATOM 2143 N N . ALA A 1 283 ? -17.723 -12.503 11.150 1.00 91.50 283 ALA A N 1
ATOM 2144 C CA . ALA A 1 283 ? -18.517 -11.320 10.899 1.00 91.50 283 ALA A CA 1
ATOM 2145 C C . ALA A 1 283 ? -19.557 -11.123 12.008 1.00 91.50 283 ALA A C 1
ATOM 2147 O O . ALA A 1 283 ? -20.234 -12.074 12.409 1.00 91.50 283 ALA A O 1
ATOM 2148 N N . HIS A 1 284 ? -19.708 -9.883 12.468 1.00 92.12 284 HIS A N 1
ATOM 2149 C CA . HIS A 1 284 ? -20.660 -9.503 13.513 1.00 92.12 284 HIS A CA 1
ATOM 2150 C C . HIS A 1 284 ? -21.471 -8.285 13.091 1.00 92.12 284 HIS A C 1
ATOM 2152 O O . HIS A 1 284 ? -20.941 -7.374 12.453 1.00 92.12 284 HIS A O 1
ATOM 2158 N N . ASP A 1 285 ? -22.741 -8.248 13.491 1.00 93.81 285 ASP A N 1
ATOM 2159 C CA . ASP A 1 285 ? -23.521 -7.014 13.481 1.00 93.81 285 ASP A CA 1
ATOM 2160 C C . ASP A 1 285 ? -23.293 -6.268 14.795 1.00 93.81 285 ASP A C 1
ATOM 2162 O O . ASP A 1 285 ? -23.693 -6.711 15.872 1.00 93.81 285 ASP A O 1
ATOM 2166 N N . VAL A 1 286 ? -22.615 -5.129 14.690 1.00 93.81 286 VAL A N 1
ATOM 2167 C CA . VAL A 1 286 ? -22.297 -4.252 15.822 1.00 93.81 286 VAL A CA 1
ATOM 2168 C C . VAL A 1 286 ? -23.156 -2.987 15.818 1.00 93.81 286 VAL A C 1
ATOM 2170 O O . VAL A 1 286 ? -22.740 -1.953 16.335 1.00 93.81 286 VAL A O 1
ATOM 2173 N N . GLY A 1 287 ? -24.341 -3.031 15.202 1.00 94.44 287 GLY A N 1
ATOM 2174 C CA . GLY A 1 287 ? -25.255 -1.890 15.123 1.00 94.44 287 GLY A CA 1
ATOM 2175 C C . GLY A 1 287 ? -24.801 -0.829 14.122 1.00 94.44 287 GLY A C 1
ATOM 2176 O O . GLY A 1 287 ? -25.115 0.350 14.278 1.00 94.44 287 GLY A O 1
ATOM 2177 N N . THR A 1 288 ? -24.030 -1.231 13.108 1.00 93.19 288 THR A N 1
ATOM 2178 C CA . THR A 1 288 ? -23.507 -0.331 12.071 1.00 93.19 288 THR A CA 1
ATOM 2179 C C . THR A 1 288 ? -24.095 -0.595 10.684 1.00 93.19 288 THR A C 1
ATOM 2181 O O . THR A 1 288 ? -23.681 0.044 9.725 1.00 93.19 288 THR A O 1
ATOM 2184 N N . GLY A 1 289 ? -25.132 -1.431 10.575 1.00 90.62 289 GLY A N 1
ATOM 2185 C CA . GLY A 1 289 ? -25.894 -1.611 9.330 1.00 90.62 289 GLY A CA 1
ATOM 2186 C C . GLY A 1 289 ? -25.449 -2.798 8.475 1.00 90.62 289 GLY A C 1
ATOM 2187 O O . GLY A 1 289 ? -25.601 -2.760 7.260 1.00 90.62 289 GLY A O 1
ATOM 2188 N N . GLY A 1 290 ? -24.905 -3.849 9.092 1.00 90.75 290 GLY A N 1
ATOM 2189 C CA . GLY A 1 290 ? -24.484 -5.062 8.395 1.00 90.75 290 GLY A CA 1
ATOM 2190 C C . GLY A 1 290 ? -23.611 -5.960 9.266 1.00 90.75 290 GLY A C 1
ATOM 2191 O O . GLY A 1 290 ? -23.292 -5.610 10.400 1.00 90.75 290 GLY A O 1
ATOM 2192 N N . HIS A 1 291 ? -23.223 -7.112 8.716 1.00 92.12 291 HIS A N 1
ATOM 2193 C CA . HIS A 1 291 ? -22.257 -8.013 9.342 1.00 92.12 291 HIS A CA 1
ATOM 2194 C C . HIS A 1 291 ? -20.884 -7.778 8.725 1.00 92.12 291 HIS A C 1
ATOM 2196 O O . HIS A 1 291 ? -20.736 -7.871 7.508 1.00 92.12 291 HIS A O 1
ATOM 2202 N N . PHE A 1 292 ? -19.89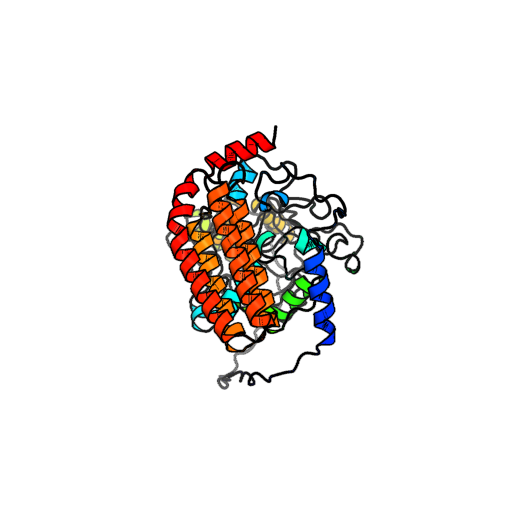2 -7.499 9.564 1.00 91.31 292 PHE A N 1
ATOM 2203 C CA . PHE A 1 292 ? -18.533 -7.210 9.117 1.00 91.31 292 PHE A CA 1
ATOM 2204 C C . PHE A 1 292 ? -17.528 -7.985 9.946 1.00 91.31 292 PHE A C 1
ATOM 2206 O O . PHE A 1 292 ? -17.724 -8.153 11.153 1.00 91.31 292 PHE A O 1
ATOM 2213 N N . ASP A 1 293 ? -16.457 -8.438 9.301 1.00 90.81 293 ASP A N 1
ATOM 2214 C CA . ASP A 1 293 ? -15.370 -9.131 9.984 1.00 90.81 293 ASP A CA 1
ATOM 2215 C C . ASP A 1 293 ? -14.751 -8.267 11.088 1.00 90.81 293 ASP A C 1
ATOM 2217 O O . ASP A 1 293 ? -14.498 -7.074 10.897 1.00 90.81 293 ASP A O 1
ATOM 2221 N N . THR A 1 294 ? -14.469 -8.886 12.239 1.00 92.12 294 THR A N 1
ATOM 2222 C CA . THR A 1 294 ? -13.715 -8.255 13.330 1.00 92.12 294 THR A CA 1
ATOM 2223 C C . THR A 1 294 ? -12.338 -7.801 12.821 1.00 92.12 294 THR A C 1
ATOM 2225 O O . THR A 1 294 ? -11.504 -8.659 12.507 1.00 92.12 294 THR A O 1
ATOM 2228 N N . PRO A 1 295 ? -12.042 -6.487 12.755 1.00 91.19 295 PRO A N 1
ATOM 2229 C CA . PRO A 1 295 ? -10.742 -6.018 12.293 1.00 91.19 295 PRO A CA 1
ATOM 2230 C C . PRO A 1 295 ? -9.662 -6.255 13.355 1.00 91.19 295 PRO A C 1
ATOM 2232 O O . PRO A 1 295 ? -9.937 -6.264 14.558 1.00 91.19 295 PRO A O 1
ATOM 2235 N N . THR A 1 296 ? -8.408 -6.393 12.918 1.00 91.44 296 THR A N 1
ATOM 2236 C CA . THR A 1 296 ? -7.264 -6.310 13.839 1.00 91.44 296 THR A CA 1
ATOM 2237 C C . THR A 1 296 ? -7.200 -4.920 14.471 1.00 91.44 296 THR A C 1
ATOM 2239 O O . THR A 1 296 ? -7.556 -3.924 13.843 1.00 91.44 296 THR A O 1
ATOM 2242 N N . LEU A 1 297 ? -6.721 -4.854 15.712 1.00 92.56 297 LEU A N 1
ATOM 2243 C CA . LEU A 1 297 ? -6.494 -3.595 16.424 1.00 92.56 297 LEU A CA 1
ATOM 2244 C C . LEU A 1 297 ? -5.030 -3.135 16.365 1.00 92.56 297 LEU A C 1
ATOM 2246 O O . LEU A 1 297 ? -4.696 -2.089 16.917 1.00 92.56 297 LEU A O 1
ATOM 2250 N N . PHE A 1 298 ? -4.150 -3.888 15.700 1.00 89.69 298 PHE A N 1
ATOM 2251 C CA . PHE A 1 298 ? -2.782 -3.437 15.457 1.00 89.69 298 PHE A CA 1
ATOM 2252 C C . PHE A 1 298 ? -2.751 -2.308 14.423 1.00 89.69 298 PHE A C 1
ATOM 2254 O O . PHE A 1 298 ? -3.381 -2.408 13.372 1.00 89.69 298 PHE A O 1
ATOM 2261 N N . GLY A 1 299 ? -1.989 -1.246 14.704 1.00 87.25 299 GLY A N 1
ATOM 2262 C CA . GLY A 1 299 ? -1.902 -0.070 13.827 1.00 87.25 299 GLY A CA 1
ATOM 2263 C C . GLY A 1 299 ? -3.151 0.815 13.818 1.00 87.25 299 GLY A C 1
ATOM 2264 O O . GLY A 1 299 ? -3.270 1.697 12.970 1.00 87.25 299 GLY A O 1
ATOM 2265 N N . LEU A 1 300 ? -4.089 0.590 14.746 1.00 89.50 300 LEU A N 1
ATOM 2266 C CA . LEU A 1 300 ? -5.361 1.305 14.810 1.00 89.50 300 LEU A CA 1
ATOM 2267 C C . LEU A 1 300 ? -5.181 2.834 14.831 1.00 89.50 300 LEU A C 1
ATOM 2269 O O . LEU A 1 300 ? -5.942 3.538 14.174 1.00 89.50 300 LEU A O 1
ATOM 2273 N N . ALA A 1 301 ? -4.145 3.351 15.500 1.00 82.94 301 ALA A N 1
ATOM 2274 C CA . ALA A 1 301 ? -3.921 4.790 15.651 1.00 82.94 301 ALA A CA 1
ATOM 2275 C C . ALA A 1 301 ? -3.712 5.531 14.316 1.00 82.94 301 ALA A C 1
ATOM 2277 O O . ALA A 1 301 ? -4.025 6.716 14.227 1.00 82.94 301 ALA A O 1
ATOM 2278 N N . ALA A 1 302 ? -3.219 4.842 13.284 1.00 81.75 302 ALA A N 1
ATOM 2279 C CA . ALA A 1 302 ? -2.978 5.409 11.956 1.00 81.75 302 ALA A CA 1
ATOM 2280 C C . ALA A 1 302 ? -4.132 5.164 10.967 1.00 81.75 302 ALA A C 1
ATOM 2282 O O . ALA A 1 302 ? -3.999 5.470 9.785 1.00 81.75 302 ALA A O 1
ATOM 2283 N N . SER A 1 303 ? -5.248 4.591 11.434 1.00 88.31 303 SER A N 1
ATOM 2284 C CA . SER A 1 303 ? -6.321 4.085 10.566 1.00 88.31 303 SER A CA 1
ATOM 2285 C C . SER A 1 303 ? -7.649 4.820 10.654 1.00 88.31 303 SER A C 1
ATOM 2287 O O . SER A 1 303 ? -8.627 4.368 10.068 1.00 88.31 303 SER A O 1
ATOM 2289 N N . ALA A 1 304 ? -7.694 5.950 11.363 1.00 90.31 304 ALA A N 1
ATOM 2290 C CA . ALA A 1 304 ? -8.872 6.802 11.342 1.00 90.31 304 ALA A CA 1
ATOM 2291 C C . ALA A 1 304 ? -9.189 7.261 9.898 1.00 90.31 304 ALA A C 1
ATOM 2293 O O . ALA A 1 304 ? -8.260 7.523 9.132 1.00 90.31 304 ALA A O 1
ATOM 2294 N N . PRO A 1 305 ? -10.475 7.418 9.539 1.00 93.00 305 PRO A N 1
ATOM 2295 C CA . PRO A 1 305 ? -11.650 7.185 10.382 1.00 93.00 305 PRO A CA 1
ATOM 2296 C C . PRO A 1 305 ? -11.991 5.692 10.571 1.00 93.00 305 PRO A C 1
ATOM 2298 O O . PRO A 1 305 ? -11.540 4.834 9.826 1.00 93.00 305 PRO A O 1
ATOM 2301 N N . TYR A 1 306 ? -12.810 5.377 11.577 1.00 94.06 306 TYR A N 1
ATOM 2302 C CA . TYR A 1 306 ? -13.106 4.006 12.011 1.00 94.06 306 TYR A CA 1
ATOM 2303 C C . TYR A 1 306 ? -14.486 3.498 11.570 1.00 94.06 306 TYR A C 1
ATOM 2305 O O . TYR A 1 306 ? -15.380 4.281 11.243 1.00 94.06 306 TYR A O 1
ATOM 2313 N N . PHE A 1 307 ? -14.662 2.174 11.686 1.00 94.31 307 PHE A N 1
ATOM 2314 C CA . PHE A 1 307 ? -15.742 1.350 11.119 1.00 94.31 307 PHE A CA 1
ATOM 2315 C C . PHE A 1 307 ? -15.624 1.138 9.606 1.00 94.31 307 PHE A C 1
ATOM 2317 O O . PHE A 1 307 ? -14.773 1.715 8.937 1.00 94.31 307 PHE A O 1
ATOM 2324 N N . HIS A 1 308 ? -16.450 0.241 9.065 1.00 92.25 308 HIS A N 1
ATOM 2325 C CA . HIS A 1 308 ? -16.387 -0.170 7.660 1.00 92.25 308 HIS A CA 1
ATOM 2326 C C . HIS A 1 308 ? -16.666 0.970 6.671 1.00 92.25 308 HIS A C 1
ATOM 2328 O O . HIS A 1 308 ? -16.209 0.902 5.536 1.00 92.25 308 HIS A O 1
ATOM 2334 N N . ASP A 1 309 ? -17.361 2.012 7.116 1.00 93.06 309 ASP A N 1
ATOM 2335 C CA . ASP A 1 309 ? -17.751 3.197 6.351 1.00 93.06 309 ASP A CA 1
ATOM 2336 C C . ASP A 1 309 ? -17.090 4.486 6.870 1.00 93.06 309 ASP A C 1
ATOM 2338 O O . ASP A 1 309 ? -17.451 5.592 6.467 1.00 93.06 309 ASP A O 1
ATOM 2342 N N . GLY A 1 310 ? -16.153 4.377 7.818 1.00 94.06 310 GLY A N 1
ATOM 2343 C CA . GLY A 1 310 ? -15.449 5.531 8.367 1.00 94.06 310 GLY A CA 1
ATOM 2344 C C . GLY A 1 310 ? -16.337 6.512 9.149 1.00 94.06 310 GLY A C 1
ATOM 2345 O O . GLY A 1 310 ? -16.008 7.697 9.201 1.00 94.06 310 GLY A O 1
ATOM 2346 N N . ARG A 1 311 ? -17.492 6.103 9.700 1.00 94.25 311 ARG A N 1
ATOM 2347 C CA . ARG A 1 311 ? -18.417 7.033 10.392 1.00 94.25 311 ARG A CA 1
ATOM 2348 C C . ARG A 1 311 ? -17.881 7.615 11.703 1.00 94.25 311 ARG A C 1
ATOM 2350 O O . ARG A 1 311 ? -18.394 8.626 12.179 1.00 94.25 311 ARG A O 1
ATOM 2357 N N . ALA A 1 312 ? -16.887 6.977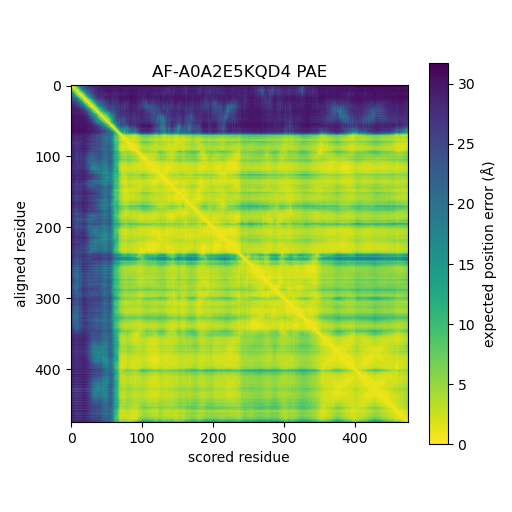 12.322 1.00 95.12 312 ALA A N 1
ATOM 2358 C CA . ALA A 1 312 ? -16.316 7.436 13.584 1.00 95.12 312 ALA A CA 1
ATOM 2359 C C . ALA A 1 312 ? -14.970 8.129 13.355 1.00 95.12 312 ALA A C 1
ATOM 2361 O O . ALA A 1 312 ? -13.980 7.490 13.016 1.00 95.12 312 ALA A O 1
ATOM 2362 N N . ALA A 1 313 ? -14.911 9.437 13.612 1.00 91.62 313 ALA A N 1
ATOM 2363 C CA . ALA A 1 313 ? -13.696 10.233 13.413 1.00 91.62 313 ALA A CA 1
ATOM 2364 C C . ALA A 1 313 ? -12.544 9.882 14.380 1.00 91.62 313 ALA A C 1
ATOM 2366 O O . ALA A 1 313 ? -11.394 10.221 14.121 1.00 91.62 313 ALA A O 1
ATOM 2367 N N . GLY A 1 314 ? -12.837 9.230 15.511 1.00 94.00 314 GLY A N 1
ATOM 2368 C CA . GLY A 1 314 ? -11.879 9.000 16.592 1.00 94.00 314 GLY A CA 1
ATOM 2369 C C . GLY A 1 314 ? -12.230 7.780 17.446 1.00 94.00 314 GLY A C 1
ATOM 2370 O O . GLY A 1 314 ? -13.388 7.366 17.491 1.00 94.00 314 GLY A O 1
ATOM 2371 N N . LEU A 1 315 ? -11.248 7.242 18.180 1.00 94.94 315 LEU A N 1
ATOM 2372 C CA . LEU A 1 315 ? -11.456 6.081 19.063 1.00 94.94 315 LEU A CA 1
ATOM 2373 C C . LEU A 1 315 ? -12.450 6.358 20.188 1.00 94.94 315 LEU A C 1
ATOM 2375 O O . LEU A 1 315 ? -13.183 5.462 20.581 1.00 94.94 315 LEU A O 1
ATOM 2379 N N . GLN A 1 316 ? -12.528 7.602 20.653 1.00 95.31 316 GLN A N 1
ATOM 2380 C CA . GLN A 1 316 ? -13.528 8.041 21.628 1.00 95.31 316 GLN A CA 1
ATOM 2381 C C . GLN A 1 316 ? -14.955 7.762 21.117 1.00 95.31 316 GLN A C 1
ATOM 2383 O O . GLN A 1 316 ? -15.756 7.140 21.808 1.00 95.31 316 GLN A O 1
ATOM 2388 N N . ALA A 1 317 ? -15.247 8.102 19.854 1.00 96.31 317 ALA A N 1
ATOM 2389 C CA . ALA A 1 317 ? -16.545 7.815 19.239 1.00 96.31 317 ALA A CA 1
ATOM 2390 C C . ALA A 1 317 ? -16.798 6.304 19.081 1.00 96.31 317 ALA A C 1
ATOM 2392 O O . ALA A 1 317 ? -17.933 5.855 19.230 1.00 96.31 317 ALA A O 1
ATOM 2393 N N . VAL A 1 318 ? -15.749 5.513 18.824 1.00 96.38 318 VAL A N 1
ATOM 2394 C CA . VAL A 1 318 ? -15.840 4.043 18.786 1.00 96.38 318 VAL A CA 1
ATOM 2395 C C . VAL A 1 318 ? -16.190 3.481 20.166 1.00 96.38 318 VAL A C 1
ATOM 2397 O O . VAL A 1 318 ? -17.096 2.656 20.271 1.00 96.38 318 VAL A O 1
ATOM 2400 N N . ILE A 1 319 ? -15.524 3.943 21.228 1.00 96.50 319 ILE A N 1
ATOM 2401 C CA . ILE A 1 319 ? -15.803 3.510 22.604 1.00 96.50 319 ILE A CA 1
ATOM 2402 C C . ILE A 1 319 ? -17.242 3.870 22.982 1.00 96.50 319 ILE A C 1
ATOM 2404 O O . ILE A 1 319 ? -17.985 2.993 23.414 1.00 96.50 319 ILE A O 1
ATOM 2408 N N . THR A 1 320 ? -17.673 5.114 22.742 1.00 96.38 320 THR A N 1
ATOM 2409 C CA . THR A 1 320 ? -19.052 5.551 23.019 1.00 96.38 320 THR A CA 1
ATOM 2410 C C . THR A 1 320 ? -20.092 4.727 22.254 1.00 96.38 320 THR A C 1
ATOM 2412 O O . THR A 1 320 ? -21.135 4.383 22.814 1.00 96.38 320 THR A O 1
ATOM 2415 N N . HIS A 1 321 ? -19.819 4.367 20.995 1.00 96.75 321 HIS A N 1
ATOM 2416 C CA . HIS A 1 321 ? -20.694 3.479 20.223 1.00 96.75 321 HIS A CA 1
ATOM 2417 C C . HIS A 1 321 ? -20.866 2.123 20.920 1.00 96.75 321 HIS A C 1
ATOM 2419 O O . HIS A 1 321 ? -21.993 1.674 21.126 1.00 96.75 321 HIS A O 1
ATOM 2425 N N . PHE A 1 322 ? -19.770 1.497 21.357 1.00 96.44 322 PHE A N 1
ATOM 2426 C CA . PHE A 1 322 ? -19.832 0.204 22.044 1.00 96.44 322 PHE A CA 1
ATOM 2427 C C . PHE A 1 322 ? -20.379 0.283 23.473 1.00 96.44 322 PHE A C 1
ATOM 2429 O O . PHE A 1 322 ? -21.021 -0.675 23.902 1.00 96.44 322 PHE A O 1
ATOM 2436 N N . GLU A 1 323 ? -20.232 1.407 24.184 1.00 95.56 323 GLU A N 1
ATOM 2437 C CA . GLU A 1 323 ? -20.956 1.635 25.443 1.00 95.56 323 GLU A CA 1
ATOM 2438 C C . GLU A 1 323 ? -22.469 1.510 25.228 1.00 95.56 323 GLU A C 1
ATOM 2440 O O . GLU A 1 323 ? -23.146 0.789 25.962 1.00 95.56 323 GLU A O 1
ATOM 2445 N N . SER A 1 324 ? -22.992 2.130 24.165 1.00 95.19 324 SER A N 1
ATOM 2446 C CA . SER A 1 324 ? -24.412 2.042 23.824 1.00 95.19 324 SER A CA 1
ATOM 2447 C C . SER A 1 324 ? -24.816 0.648 23.342 1.00 95.19 324 SER A C 1
ATOM 2449 O O . SER A 1 324 ? -25.817 0.111 23.812 1.00 95.19 324 SER A O 1
ATOM 2451 N N . VAL A 1 325 ? -24.074 0.063 22.398 1.00 94.62 325 VAL A N 1
ATOM 2452 C CA . VAL A 1 325 ? -24.448 -1.213 21.759 1.00 94.62 325 VAL A CA 1
ATOM 2453 C C . VAL A 1 325 ? -24.409 -2.377 22.746 1.00 94.62 325 VAL A C 1
ATOM 2455 O O . VAL A 1 325 ? -25.271 -3.252 22.700 1.00 94.62 325 VAL A O 1
ATOM 2458 N N . LEU A 1 326 ? -23.441 -2.380 23.663 1.00 93.25 326 LEU A N 1
ATOM 2459 C CA . LEU A 1 326 ? -23.267 -3.447 24.650 1.00 93.25 326 LEU A CA 1
ATOM 2460 C C . LEU A 1 326 ? -23.973 -3.154 25.985 1.00 93.25 326 LEU A C 1
ATOM 2462 O O . LEU A 1 326 ? -23.926 -3.985 26.893 1.00 93.25 326 LEU A O 1
ATOM 2466 N N . GLY A 1 327 ? -24.625 -1.993 26.128 1.00 95.06 327 GLY A N 1
ATOM 2467 C CA . GLY A 1 327 ? -25.283 -1.583 27.373 1.00 95.06 327 GLY A CA 1
ATOM 2468 C C . GLY A 1 327 ? -24.306 -1.405 28.539 1.00 95.06 327 GLY A C 1
ATOM 2469 O O . GLY A 1 327 ? -24.627 -1.745 29.680 1.00 95.06 327 GLY A O 1
ATOM 2470 N N . LEU A 1 328 ? -23.098 -0.920 28.249 1.00 94.69 328 LEU A N 1
ATOM 2471 C CA . LEU A 1 328 ? -22.044 -0.677 29.229 1.00 94.69 328 LEU A CA 1
ATOM 2472 C C . LEU A 1 328 ? -22.136 0.759 29.755 1.00 94.69 328 LEU A C 1
ATOM 2474 O O . LEU A 1 328 ? -22.733 1.646 29.152 1.00 94.69 328 LEU A O 1
ATOM 2478 N N . THR A 1 329 ? -21.554 0.996 30.925 1.00 94.94 329 THR A N 1
ATOM 2479 C CA . THR A 1 329 ? -21.437 2.344 31.487 1.00 94.94 329 THR A CA 1
ATOM 2480 C C . THR A 1 329 ? -20.059 2.484 32.097 1.00 94.94 329 THR A C 1
ATOM 2482 O O . THR A 1 329 ? -19.785 1.908 33.156 1.00 94.94 329 THR A O 1
ATOM 2485 N N . TYR A 1 330 ? -19.187 3.228 31.426 1.00 96.31 330 TYR A N 1
ATOM 2486 C CA . TYR A 1 330 ? -17.877 3.567 31.951 1.00 96.31 330 TYR A CA 1
ATOM 2487 C C . TYR A 1 330 ? -17.940 4.881 32.720 1.00 96.31 330 TYR A C 1
ATOM 2489 O O . TYR A 1 330 ? -18.591 5.846 32.326 1.00 96.31 330 TYR A O 1
ATOM 2497 N N . ASN A 1 331 ? -17.246 4.937 33.855 1.00 96.19 331 ASN A N 1
ATOM 2498 C CA . ASN A 1 331 ? -16.910 6.236 34.430 1.00 96.19 331 ASN A CA 1
ATOM 2499 C C . ASN A 1 331 ? -15.812 6.915 33.578 1.00 96.19 331 ASN A C 1
ATOM 2501 O O . ASN A 1 331 ? -15.132 6.228 32.810 1.00 96.19 331 ASN A O 1
ATOM 2505 N N . PRO A 1 332 ? -15.578 8.233 33.731 1.00 96.38 332 PRO A N 1
ATOM 2506 C CA . PRO A 1 332 ? -14.601 8.949 32.908 1.00 96.38 332 PRO A CA 1
ATOM 2507 C C . PRO A 1 332 ? -13.196 8.331 32.922 1.00 96.38 332 PRO A C 1
ATOM 2509 O O . PRO A 1 332 ? -12.544 8.256 31.891 1.00 96.38 332 PRO A O 1
ATOM 2512 N N . THR A 1 333 ? -12.737 7.818 34.067 1.00 97.44 333 THR A N 1
ATOM 2513 C CA . THR A 1 333 ? -11.428 7.157 34.166 1.00 97.44 333 THR A CA 1
ATOM 2514 C C . THR A 1 333 ? -11.391 5.834 33.409 1.00 97.44 333 THR A C 1
ATOM 2516 O O . THR A 1 333 ? -10.396 5.537 32.768 1.00 97.44 333 THR A O 1
ATOM 2519 N N . GLN A 1 334 ? -12.463 5.041 33.452 1.00 97.62 334 GLN A N 1
ATOM 2520 C CA . GLN A 1 334 ? -12.546 3.787 32.698 1.00 97.62 334 GLN A CA 1
ATOM 2521 C C . GLN A 1 334 ? -12.550 4.028 31.188 1.00 97.62 334 GLN A C 1
ATOM 2523 O O . GLN A 1 334 ? -11.908 3.274 30.459 1.00 97.62 334 GLN A O 1
ATOM 2528 N N . HIS A 1 335 ? -13.244 5.076 30.737 1.00 96.56 335 HIS A N 1
ATOM 2529 C CA . HIS A 1 335 ? -13.261 5.470 29.332 1.00 96.56 335 HIS A CA 1
ATOM 2530 C C . HIS A 1 335 ? -11.844 5.838 28.860 1.00 96.56 335 HIS A C 1
ATOM 2532 O O . HIS A 1 335 ? -11.350 5.276 27.883 1.00 96.56 335 HIS A O 1
ATOM 2538 N N . GLU A 1 336 ? -11.153 6.702 29.608 1.00 97.62 336 GLU A N 1
ATOM 2539 C CA . GLU A 1 336 ? -9.779 7.112 29.294 1.00 97.62 336 GLU A CA 1
ATOM 2540 C C . GLU A 1 336 ? -8.769 5.961 29.408 1.00 97.62 336 GLU A C 1
ATOM 2542 O O . GLU A 1 336 ? -7.883 5.830 28.567 1.00 97.62 336 GLU A O 1
ATOM 2547 N N . ASP A 1 337 ? -8.916 5.075 30.397 1.00 97.81 337 ASP A N 1
ATOM 2548 C CA . ASP A 1 337 ? -8.060 3.896 30.542 1.00 97.81 337 ASP A CA 1
ATOM 2549 C C . ASP A 1 337 ? -8.215 2.955 29.330 1.00 97.81 337 ASP A C 1
ATOM 2551 O O . ASP A 1 337 ? -7.217 2.475 28.786 1.00 97.81 337 ASP A O 1
ATOM 2555 N N . LEU A 1 338 ? -9.449 2.709 28.863 1.00 97.12 338 LEU A N 1
ATOM 2556 C CA . LEU A 1 338 ? -9.698 1.910 27.659 1.00 97.12 338 LEU A CA 1
ATOM 2557 C C . LEU A 1 338 ? -9.122 2.587 26.408 1.00 97.12 338 LEU A C 1
ATOM 2559 O O . LEU A 1 338 ? -8.462 1.921 25.610 1.00 97.12 338 LEU A O 1
ATOM 2563 N N . TYR A 1 339 ? -9.307 3.901 26.263 1.00 96.06 339 TYR A N 1
ATOM 2564 C CA . TYR A 1 339 ? -8.692 4.679 25.188 1.00 96.06 339 TYR A CA 1
ATOM 2565 C C . TYR A 1 339 ? -7.160 4.561 25.199 1.00 96.06 339 TYR A C 1
ATOM 2567 O O . TYR A 1 339 ? -6.552 4.330 24.150 1.00 96.06 339 TYR A O 1
ATOM 2575 N N . ALA A 1 340 ? -6.528 4.653 26.373 1.00 95.19 340 ALA A N 1
ATOM 2576 C CA . ALA A 1 340 ? -5.084 4.499 26.528 1.00 95.19 340 ALA A CA 1
ATOM 2577 C C . ALA A 1 340 ? -4.614 3.095 26.119 1.00 95.19 340 ALA A C 1
ATOM 2579 O O . ALA A 1 340 ? -3.592 2.958 25.444 1.00 95.19 340 ALA A O 1
ATOM 2580 N N . TYR A 1 341 ? -5.372 2.047 26.463 1.00 95.00 341 TYR A N 1
ATOM 2581 C CA . TYR A 1 341 ? -5.069 0.686 26.017 1.00 95.00 341 TYR A CA 1
ATOM 2582 C C . TYR A 1 341 ? -5.179 0.533 24.496 1.00 95.00 341 TYR A C 1
ATOM 2584 O O . TYR A 1 341 ? -4.245 0.024 23.876 1.00 95.00 341 TYR A O 1
ATOM 2592 N N . LEU A 1 342 ? -6.276 1.005 23.891 1.00 94.31 342 LEU A N 1
ATOM 2593 C CA . LEU A 1 342 ? -6.481 0.961 22.438 1.00 94.31 342 LEU A CA 1
ATOM 2594 C C . LEU A 1 342 ? -5.395 1.741 21.687 1.00 94.31 342 LEU A C 1
ATOM 2596 O O . LEU A 1 342 ? -4.882 1.268 20.676 1.00 94.31 342 LEU A O 1
ATOM 2600 N N . SER A 1 343 ? -4.991 2.894 22.220 1.00 92.44 343 SER A N 1
ATOM 2601 C CA . SER A 1 343 ? -3.893 3.694 21.671 1.00 92.44 343 SER A CA 1
ATOM 2602 C C . SER A 1 343 ? -2.556 2.956 21.754 1.00 92.44 343 SER A C 1
ATOM 2604 O O . SER A 1 343 ? -1.782 2.993 20.803 1.00 92.44 343 SER A O 1
ATOM 2606 N N . ALA A 1 344 ? -2.294 2.240 22.852 1.00 91.25 344 ALA A N 1
ATOM 2607 C CA . ALA A 1 344 ? -1.064 1.472 23.027 1.00 91.25 344 ALA A CA 1
ATOM 2608 C C . ALA A 1 344 ? -0.968 0.275 22.063 1.00 91.25 344 ALA A C 1
ATOM 2610 O O . ALA A 1 344 ? 0.087 0.056 21.469 1.00 91.25 344 ALA A O 1
ATOM 2611 N N . ILE A 1 345 ? -2.055 -0.490 21.880 1.00 90.44 345 ILE A N 1
ATOM 2612 C CA . ILE A 1 345 ? -2.089 -1.630 20.936 1.00 90.44 345 ILE A CA 1
ATOM 2613 C C . ILE A 1 345 ? -2.179 -1.191 19.475 1.00 90.44 345 ILE A C 1
ATOM 2615 O O . ILE A 1 345 ? -1.712 -1.904 18.588 1.00 90.44 345 ILE A O 1
ATOM 2619 N N . GLY A 1 346 ? -2.748 -0.010 19.243 1.00 89.38 346 GLY A N 1
ATOM 2620 C CA . GLY A 1 346 ? -2.889 0.603 17.935 1.00 89.38 346 GLY A CA 1
ATOM 2621 C C . GLY A 1 346 ? -1.692 1.433 17.495 1.00 89.38 346 GLY A C 1
ATOM 2622 O O . GLY A 1 346 ? -1.693 1.902 16.360 1.00 89.38 346 GLY A O 1
ATOM 2623 N N . ALA A 1 347 ? -0.704 1.646 18.366 1.00 88.06 347 ALA A N 1
ATOM 2624 C CA . ALA A 1 347 ? 0.479 2.421 18.037 1.00 88.06 347 ALA A CA 1
ATOM 2625 C C . ALA A 1 347 ? 1.271 1.755 16.906 1.00 88.06 347 ALA A C 1
ATOM 2627 O O . ALA A 1 347 ? 1.338 0.532 16.799 1.00 88.06 347 ALA A O 1
ATOM 2628 N N . GLU A 1 348 ? 1.915 2.573 16.086 1.00 86.19 348 GLU A N 1
ATOM 2629 C CA . GLU A 1 348 ? 2.879 2.117 15.093 1.00 86.19 348 GLU A CA 1
ATOM 2630 C C . GLU A 1 348 ? 4.137 2.981 15.150 1.00 86.19 348 GLU A C 1
ATOM 2632 O O . GLU A 1 348 ? 4.129 4.105 15.663 1.00 86.19 348 GLU A O 1
ATOM 2637 N N . ALA A 1 349 ? 5.244 2.441 14.645 1.00 84.88 349 ALA A N 1
ATOM 2638 C CA . ALA A 1 349 ? 6.460 3.217 14.481 1.00 84.88 349 ALA A CA 1
ATOM 2639 C C . ALA A 1 349 ? 6.194 4.429 13.566 1.00 84.88 349 ALA A C 1
ATOM 2641 O O . ALA A 1 349 ? 5.529 4.284 12.538 1.00 84.88 349 ALA A O 1
ATOM 2642 N N . PRO A 1 350 ? 6.746 5.616 13.886 1.00 85.69 350 PRO A N 1
ATOM 2643 C CA . PRO A 1 350 ? 6.509 6.809 13.089 1.00 85.69 350 PRO A CA 1
ATOM 2644 C C . PRO A 1 350 ? 6.983 6.607 11.643 1.00 85.69 350 PRO A C 1
ATOM 2646 O O . PRO A 1 350 ? 7.957 5.864 11.405 1.00 85.69 350 PRO A O 1
ATOM 2649 N N . PRO A 1 351 ? 6.335 7.287 10.679 1.00 88.69 351 PRO A N 1
ATOM 2650 C CA . PRO A 1 351 ? 6.698 7.172 9.280 1.00 88.69 351 PRO A CA 1
ATOM 2651 C C . PRO A 1 351 ? 8.163 7.554 9.063 1.00 88.69 351 PRO A C 1
ATOM 2653 O O . PRO A 1 351 ? 8.781 8.316 9.810 1.00 88.69 351 PRO A O 1
ATOM 2656 N N . SER A 1 352 ? 8.745 6.972 8.024 1.00 88.81 352 SER A N 1
ATOM 2657 C CA . SER A 1 352 ? 10.091 7.314 7.576 1.00 88.81 352 SER A CA 1
ATOM 2658 C C . SER A 1 352 ? 10.041 8.463 6.576 1.00 88.81 352 SER A C 1
ATOM 2660 O O . SER A 1 352 ? 9.067 8.610 5.836 1.00 88.81 352 SER A O 1
ATOM 2662 N N . ARG A 1 353 ? 11.110 9.260 6.507 1.00 90.56 353 ARG A N 1
ATOM 2663 C CA . ARG A 1 353 ? 11.263 10.222 5.416 1.00 90.56 353 ARG A CA 1
ATOM 2664 C C . ARG A 1 353 ? 11.513 9.466 4.115 1.00 90.56 353 ARG A C 1
ATOM 2666 O O . ARG A 1 353 ? 12.362 8.577 4.078 1.00 90.56 353 ARG A O 1
ATOM 2673 N N . ARG A 1 354 ? 10.835 9.863 3.045 1.00 91.25 354 ARG A N 1
ATOM 2674 C CA . ARG A 1 354 ? 11.210 9.476 1.685 1.00 91.25 354 ARG A CA 1
ATOM 2675 C C . ARG A 1 354 ? 12.580 10.056 1.362 1.00 91.25 354 ARG A C 1
ATOM 2677 O O . ARG A 1 354 ? 12.875 11.202 1.696 1.00 91.25 354 ARG A O 1
ATOM 2684 N N . SER A 1 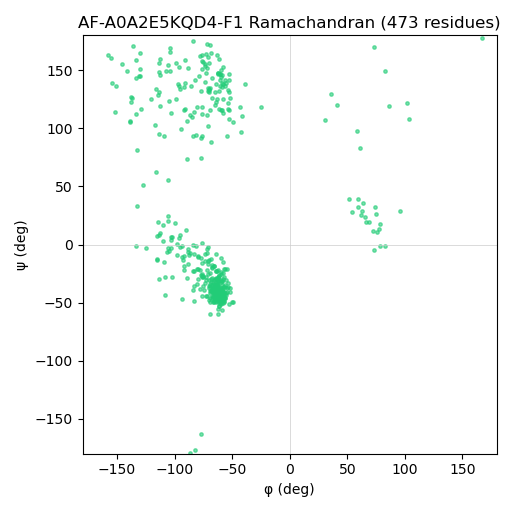355 ? 13.408 9.256 0.712 1.00 91.44 355 SER A N 1
ATOM 2685 C CA . SER A 1 355 ? 14.721 9.669 0.236 1.00 91.44 355 SER A CA 1
ATOM 2686 C C . SER A 1 355 ? 15.026 8.967 -1.070 1.00 91.44 355 SER A C 1
ATOM 2688 O O . SER A 1 355 ? 14.516 7.873 -1.338 1.00 91.44 355 SER A O 1
ATOM 2690 N N . PHE A 1 356 ? 15.899 9.581 -1.858 1.00 92.56 356 PHE A N 1
ATOM 2691 C CA . PHE A 1 356 ? 16.352 8.987 -3.106 1.00 92.56 356 PHE A CA 1
ATOM 2692 C C . PHE A 1 356 ? 17.042 7.636 -2.861 1.00 92.56 356 PHE A C 1
ATOM 2694 O O . PHE A 1 356 ? 16.830 6.680 -3.601 1.00 92.56 356 PHE A O 1
ATOM 2701 N N . ALA A 1 357 ? 17.800 7.522 -1.765 1.00 90.44 357 ALA A N 1
ATOM 2702 C CA . ALA A 1 357 ? 18.464 6.280 -1.377 1.00 90.44 357 ALA A CA 1
ATOM 2703 C C . ALA A 1 357 ? 17.483 5.122 -1.110 1.00 90.44 357 ALA A C 1
ATOM 2705 O O . ALA A 1 357 ? 17.769 3.987 -1.487 1.00 90.44 357 ALA A O 1
ATOM 2706 N N . ILE A 1 358 ? 16.333 5.391 -0.478 1.00 90.25 358 ILE A N 1
ATOM 2707 C CA . ILE A 1 358 ? 15.307 4.366 -0.225 1.00 90.25 358 ILE A CA 1
ATOM 2708 C C . ILE A 1 358 ? 14.647 3.934 -1.536 1.00 90.25 358 ILE A C 1
ATOM 2710 O O . ILE A 1 358 ? 14.512 2.737 -1.780 1.00 90.25 358 ILE A O 1
ATOM 2714 N N . ASP A 1 359 ? 14.264 4.887 -2.389 1.00 92.81 359 ASP A N 1
ATOM 2715 C CA . ASP A 1 359 ? 13.615 4.564 -3.664 1.00 92.81 359 ASP A CA 1
ATOM 2716 C C . ASP A 1 359 ? 14.560 3.801 -4.606 1.00 92.81 359 ASP A C 1
ATOM 2718 O O . ASP A 1 359 ? 14.126 2.880 -5.298 1.00 92.81 359 ASP A O 1
ATOM 2722 N N . LEU A 1 360 ? 15.862 4.108 -4.587 1.00 91.94 360 LEU A N 1
ATOM 2723 C CA . LEU A 1 360 ? 16.858 3.356 -5.348 1.00 91.94 360 LEU A CA 1
ATOM 2724 C C . LEU A 1 360 ? 17.067 1.939 -4.802 1.00 91.94 360 LEU A C 1
ATOM 2726 O O . LEU A 1 360 ? 17.161 1.000 -5.586 1.00 91.94 360 LEU A O 1
ATOM 2730 N N . ALA A 1 361 ? 17.113 1.766 -3.478 1.00 90.69 361 ALA A N 1
ATOM 2731 C CA . ALA A 1 361 ? 17.214 0.438 -2.873 1.00 90.69 361 ALA A CA 1
ATOM 2732 C C . ALA A 1 361 ? 15.991 -0.439 -3.198 1.00 90.69 361 ALA A C 1
ATOM 2734 O O . ALA A 1 361 ? 16.109 -1.659 -3.297 1.00 90.69 361 ALA A O 1
ATOM 2735 N N . ASP A 1 362 ? 14.816 0.173 -3.367 1.00 92.25 362 ASP A N 1
ATOM 2736 C CA . ASP A 1 362 ? 13.628 -0.517 -3.862 1.00 92.25 362 ASP A CA 1
ATOM 2737 C C . ASP A 1 362 ? 13.768 -0.888 -5.343 1.00 92.25 362 ASP A C 1
ATOM 2739 O O . ASP A 1 362 ? 13.530 -2.041 -5.694 1.00 92.25 362 ASP A O 1
ATOM 2743 N N . LEU A 1 363 ? 14.191 0.056 -6.191 1.00 93.94 363 LEU A N 1
ATOM 2744 C CA . LEU A 1 363 ? 14.379 -0.164 -7.627 1.00 93.94 363 LEU A CA 1
ATOM 2745 C C . LEU A 1 363 ? 15.386 -1.287 -7.922 1.00 93.94 363 LEU A C 1
ATOM 2747 O O . LEU A 1 363 ? 15.118 -2.129 -8.776 1.00 93.94 363 LEU A O 1
ATOM 2751 N N . ASP A 1 364 ? 16.509 -1.318 -7.203 1.00 91.25 364 ASP A N 1
ATOM 2752 C CA . ASP A 1 364 ? 17.541 -2.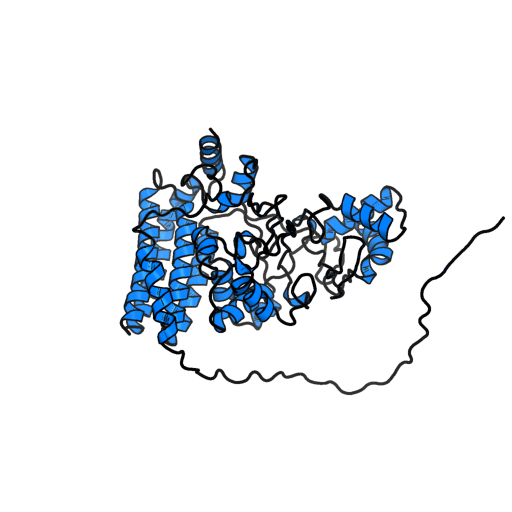354 -7.325 1.00 91.25 364 ASP A CA 1
ATOM 2753 C C . ASP A 1 364 ? 16.975 -3.748 -7.002 1.00 91.25 364 ASP A C 1
ATOM 2755 O O . ASP A 1 364 ? 17.051 -4.658 -7.824 1.00 91.25 364 ASP A O 1
ATOM 2759 N N . LYS A 1 365 ? 16.261 -3.885 -5.876 1.00 91.12 365 LYS A N 1
ATOM 2760 C CA . LYS A 1 365 ? 15.579 -5.141 -5.507 1.00 91.12 365 LYS A CA 1
ATOM 2761 C C . LYS A 1 365 ? 14.505 -5.559 -6.507 1.00 91.12 365 LYS A C 1
ATOM 2763 O O . LYS A 1 365 ? 14.277 -6.747 -6.706 1.00 91.12 365 LYS A O 1
ATOM 2768 N N . PHE A 1 366 ? 13.790 -4.606 -7.099 1.00 94.44 366 PHE A N 1
ATOM 2769 C CA . PHE A 1 366 ? 12.789 -4.917 -8.118 1.00 94.44 366 PHE A CA 1
ATOM 2770 C C . PHE A 1 366 ? 13.429 -5.400 -9.417 1.00 94.44 366 PHE A C 1
ATOM 2772 O O . PHE A 1 366 ? 12.831 -6.216 -10.115 1.00 94.44 366 PHE A O 1
ATOM 2779 N N . ALA A 1 367 ? 14.638 -4.940 -9.737 1.00 92.38 367 ALA A N 1
ATOM 2780 C CA . ALA A 1 367 ? 15.360 -5.393 -10.916 1.00 92.38 367 ALA A CA 1
ATOM 2781 C C . ALA A 1 367 ? 15.724 -6.882 -10.849 1.00 92.38 367 ALA A C 1
ATOM 2783 O O . ALA A 1 367 ? 15.730 -7.544 -11.884 1.00 92.38 367 ALA A O 1
ATOM 2784 N N . ASP A 1 368 ? 15.922 -7.433 -9.648 1.00 91.62 368 ASP A N 1
ATOM 2785 C CA . ASP A 1 368 ? 16.120 -8.876 -9.431 1.00 91.62 368 ASP A CA 1
ATOM 2786 C C . ASP A 1 368 ? 14.938 -9.719 -9.921 1.00 91.62 368 ASP A C 1
ATOM 2788 O O . ASP A 1 368 ? 15.111 -10.871 -10.323 1.00 91.62 368 ASP A O 1
ATOM 2792 N N . ALA A 1 369 ? 13.733 -9.142 -9.987 1.00 93.81 369 ALA A N 1
ATOM 2793 C CA . ALA A 1 369 ? 12.579 -9.825 -10.557 1.00 93.81 369 ALA A CA 1
ATOM 2794 C C . ALA A 1 369 ? 12.708 -10.063 -12.077 1.00 93.81 369 ALA A C 1
ATOM 2796 O O . ALA A 1 369 ? 12.008 -10.921 -12.606 1.00 93.81 369 ALA A O 1
ATOM 2797 N N . LEU A 1 370 ? 13.598 -9.363 -12.794 1.00 95.44 370 LEU A N 1
ATOM 2798 C CA . LEU A 1 370 ? 13.838 -9.620 -14.221 1.00 95.44 370 LEU A CA 1
ATOM 2799 C C . LEU A 1 370 ? 14.748 -10.822 -14.481 1.00 95.44 370 LEU A C 1
ATOM 2801 O O . LEU A 1 370 ? 14.689 -11.386 -15.574 1.00 95.44 370 LEU A O 1
ATOM 2805 N N . ASP A 1 371 ? 15.561 -11.247 -13.511 1.00 94.50 371 ASP A N 1
ATOM 2806 C CA . ASP A 1 371 ? 16.505 -12.346 -13.737 1.00 94.50 371 ASP A CA 1
ATOM 2807 C C . ASP A 1 371 ? 15.773 -13.655 -14.048 1.00 94.50 371 ASP A C 1
ATOM 2809 O O . ASP A 1 371 ? 16.185 -14.408 -14.928 1.00 94.50 371 ASP A O 1
ATOM 2813 N N . PHE A 1 372 ? 14.669 -13.934 -13.351 1.00 94.50 372 PHE A N 1
ATOM 2814 C CA . PHE A 1 372 ? 13.903 -15.163 -13.545 1.00 94.50 372 PHE A CA 1
ATOM 2815 C C . PHE A 1 372 ? 13.306 -15.293 -14.962 1.00 94.50 372 PHE A C 1
ATOM 2817 O O . PHE A 1 372 ? 13.677 -16.245 -15.654 1.00 94.50 372 PHE A O 1
ATOM 2824 N N . PRO A 1 373 ? 12.445 -14.373 -15.448 1.00 95.94 373 PRO A N 1
ATOM 2825 C CA . PRO A 1 373 ? 11.840 -14.516 -16.772 1.00 95.94 373 PRO A CA 1
ATOM 2826 C C . PRO A 1 373 ? 12.861 -14.426 -17.909 1.00 95.94 373 PRO A C 1
ATOM 2828 O O . PRO A 1 373 ? 12.704 -15.105 -18.917 1.00 95.94 373 PRO A O 1
ATOM 2831 N N . LEU A 1 374 ? 13.949 -13.665 -17.751 1.00 97.12 374 LEU A N 1
ATOM 2832 C CA . LEU A 1 374 ? 15.014 -13.629 -18.756 1.00 97.12 374 LEU A CA 1
ATOM 2833 C C . LEU A 1 374 ? 15.796 -14.944 -18.845 1.00 97.12 374 LEU A C 1
ATOM 2835 O O . LEU A 1 374 ? 16.329 -15.257 -19.908 1.00 97.12 374 LEU A O 1
ATOM 2839 N N . ASN A 1 375 ? 15.913 -15.698 -17.749 1.00 96.62 375 ASN A N 1
ATOM 2840 C CA . ASN A 1 375 ? 16.554 -17.014 -17.746 1.00 96.62 375 ASN A CA 1
ATOM 2841 C C . ASN A 1 375 ? 15.620 -18.125 -18.245 1.00 96.62 375 ASN A C 1
ATOM 2843 O O . ASN A 1 375 ? 16.104 -19.054 -18.885 1.00 96.62 375 ASN A O 1
ATOM 2847 N N . ASP A 1 376 ? 14.314 -18.031 -17.976 1.00 96.38 376 ASP A N 1
ATOM 2848 C CA . ASP A 1 376 ? 13.310 -18.980 -18.495 1.00 96.38 376 ASP A CA 1
ATOM 2849 C C . ASP A 1 376 ? 12.827 -18.633 -19.917 1.00 96.38 376 ASP A C 1
ATOM 2851 O O . ASP A 1 376 ? 12.016 -19.356 -20.490 1.00 96.38 376 ASP A O 1
ATOM 2855 N N . GLU A 1 377 ? 13.349 -17.548 -20.502 1.00 97.38 377 GLU A N 1
ATOM 2856 C CA . GLU A 1 377 ? 12.985 -17.044 -21.835 1.00 97.38 377 GLU A CA 1
ATOM 2857 C C . GLU A 1 377 ? 11.485 -16.686 -21.949 1.00 97.38 377 GLU A C 1
ATOM 2859 O O . GLU A 1 377 ? 10.858 -16.776 -23.007 1.00 97.38 377 GLU A O 1
ATOM 2864 N N . ASP A 1 378 ? 10.902 -16.228 -20.836 1.00 96.75 378 ASP A N 1
ATOM 2865 C CA . ASP A 1 378 ? 9.520 -15.765 -20.736 1.00 96.75 378 ASP A CA 1
ATOM 2866 C C . ASP A 1 378 ? 9.429 -14.298 -21.173 1.00 96.75 378 ASP A C 1
ATOM 2868 O O . ASP A 1 378 ? 9.649 -13.357 -20.399 1.00 96.75 378 ASP A O 1
ATOM 2872 N N . LEU A 1 379 ? 9.126 -14.100 -22.457 1.00 96.81 379 LEU A N 1
ATOM 2873 C CA . LEU A 1 379 ? 8.980 -12.774 -23.050 1.00 96.81 379 LEU A CA 1
ATOM 2874 C C . LEU A 1 379 ? 7.848 -11.958 -22.409 1.00 96.81 379 LEU A C 1
ATOM 2876 O O . LEU A 1 379 ? 8.014 -10.756 -22.199 1.00 96.81 379 LEU A O 1
ATOM 2880 N N . GLU A 1 380 ? 6.701 -12.577 -22.129 1.00 94.75 380 GLU A N 1
ATOM 2881 C CA . GLU A 1 380 ? 5.516 -11.855 -21.653 1.00 94.75 380 GLU A CA 1
ATOM 2882 C C . GLU A 1 380 ? 5.763 -11.304 -20.247 1.00 94.75 380 GLU A C 1
ATOM 2884 O O . GLU A 1 380 ? 5.541 -10.116 -19.992 1.00 94.75 380 GLU A O 1
ATOM 2889 N N . LEU A 1 381 ? 6.315 -12.132 -19.356 1.00 95.50 381 LEU A N 1
ATOM 2890 C CA . LEU A 1 381 ? 6.660 -11.703 -18.006 1.00 95.50 381 LEU A CA 1
ATOM 2891 C C . LEU A 1 381 ? 7.842 -10.720 -17.993 1.00 95.50 381 LEU A C 1
ATOM 2893 O O . LEU A 1 381 ? 7.832 -9.770 -17.209 1.00 95.50 381 LEU A O 1
ATOM 2897 N N . THR A 1 382 ? 8.825 -10.890 -18.885 1.00 97.62 382 THR A N 1
ATOM 2898 C CA . THR A 1 382 ? 9.939 -9.938 -19.050 1.00 97.62 382 THR A CA 1
ATOM 2899 C C . THR A 1 382 ? 9.426 -8.547 -19.432 1.00 97.62 382 THR A C 1
ATOM 2901 O O . THR A 1 382 ? 9.811 -7.557 -18.807 1.00 97.62 382 THR A O 1
ATOM 2904 N N . ASP A 1 383 ? 8.557 -8.456 -20.447 1.00 97.06 383 ASP A N 1
ATOM 2905 C CA . ASP A 1 383 ? 8.022 -7.176 -20.930 1.00 97.06 383 ASP A CA 1
ATOM 2906 C C . ASP A 1 383 ? 7.179 -6.489 -19.848 1.00 97.06 383 ASP A C 1
ATOM 2908 O O . ASP A 1 383 ? 7.329 -5.288 -19.609 1.00 97.06 383 ASP A O 1
ATOM 2912 N N . LEU A 1 384 ? 6.356 -7.263 -19.133 1.00 96.19 384 LEU A N 1
ATOM 2913 C CA . LEU A 1 384 ? 5.534 -6.764 -18.035 1.00 96.19 384 LEU A CA 1
ATOM 2914 C C . LEU A 1 384 ? 6.386 -6.193 -16.892 1.00 96.19 384 LEU A C 1
ATOM 2916 O O . LEU A 1 384 ? 6.193 -5.041 -16.502 1.00 96.19 384 LEU A O 1
ATOM 2920 N N . ILE A 1 385 ? 7.350 -6.958 -16.370 1.00 97.88 385 ILE A N 1
ATOM 2921 C CA . ILE A 1 385 ? 8.193 -6.520 -15.244 1.00 97.88 385 ILE A CA 1
ATOM 2922 C C . ILE A 1 385 ? 9.039 -5.306 -15.638 1.00 97.88 385 ILE A C 1
ATOM 2924 O O . ILE A 1 385 ? 9.138 -4.347 -14.870 1.00 97.88 385 ILE A O 1
ATOM 2928 N N . ALA A 1 386 ? 9.604 -5.292 -16.848 1.00 98.12 386 ALA A N 1
ATOM 2929 C CA . ALA A 1 386 ? 10.374 -4.153 -17.336 1.00 98.12 386 ALA A CA 1
ATOM 2930 C C . ALA A 1 386 ? 9.504 -2.892 -17.470 1.00 98.12 386 ALA A C 1
ATOM 2932 O O . ALA A 1 386 ? 9.949 -1.794 -17.126 1.00 98.12 386 ALA A O 1
ATOM 2933 N N . ALA A 1 387 ? 8.248 -3.026 -17.910 1.00 97.06 387 ALA A N 1
ATOM 2934 C CA . ALA A 1 387 ? 7.305 -1.914 -17.943 1.00 97.06 387 ALA A CA 1
ATOM 2935 C C . ALA A 1 387 ? 6.990 -1.383 -16.532 1.00 97.06 387 ALA A C 1
ATOM 2937 O O . ALA A 1 387 ? 7.008 -0.168 -16.331 1.00 97.06 387 ALA A O 1
ATOM 2938 N N . MET A 1 388 ? 6.789 -2.265 -15.545 1.00 97.81 388 MET A N 1
ATOM 2939 C CA . MET A 1 388 ? 6.574 -1.866 -14.147 1.00 97.81 388 MET A CA 1
ATOM 2940 C C . MET A 1 388 ? 7.796 -1.138 -13.563 1.00 97.81 388 MET A C 1
ATOM 2942 O O . MET A 1 388 ? 7.645 -0.087 -12.941 1.00 97.81 388 MET A O 1
ATOM 2946 N N . LEU A 1 389 ? 9.012 -1.634 -13.818 1.00 97.75 389 LEU A N 1
ATOM 2947 C CA . LEU A 1 389 ? 10.261 -0.978 -13.406 1.00 97.75 389 LEU A CA 1
ATOM 2948 C C . LEU A 1 389 ? 10.406 0.419 -14.011 1.00 97.75 389 LEU A C 1
ATOM 2950 O O . LEU A 1 389 ? 10.828 1.358 -13.337 1.00 97.75 389 LEU A O 1
ATOM 2954 N N . ARG A 1 390 ? 10.012 0.596 -15.275 1.00 97.38 390 ARG A N 1
ATOM 2955 C CA . ARG A 1 390 ? 10.002 1.920 -15.907 1.00 97.38 390 ARG A CA 1
ATOM 2956 C C . ARG A 1 390 ? 9.017 2.874 -15.234 1.00 97.38 390 ARG A C 1
ATOM 2958 O O . ARG A 1 390 ? 9.316 4.067 -15.169 1.00 97.38 390 ARG A O 1
ATOM 2965 N N . THR A 1 391 ? 7.892 2.385 -14.709 1.00 95.25 391 THR A N 1
ATOM 2966 C CA . THR A 1 391 ? 7.001 3.205 -13.879 1.00 95.25 391 THR A CA 1
ATOM 2967 C C . THR A 1 391 ? 7.687 3.640 -12.583 1.00 95.25 391 THR A C 1
ATOM 2969 O O . THR A 1 391 ? 7.584 4.813 -12.229 1.00 95.25 391 THR A O 1
ATOM 2972 N N . GLU A 1 392 ? 8.461 2.772 -11.923 1.00 96.06 392 GLU A N 1
ATOM 2973 C CA . GLU A 1 392 ? 9.254 3.159 -10.740 1.00 96.06 392 GLU A CA 1
ATOM 2974 C C . GLU A 1 392 ? 10.270 4.256 -11.054 1.00 96.06 392 GLU A C 1
ATOM 2976 O O . GLU A 1 392 ? 10.345 5.258 -10.341 1.00 96.06 392 GLU A O 1
ATOM 2981 N N . VAL A 1 393 ? 11.002 4.114 -12.163 1.00 96.38 393 VAL A N 1
ATOM 2982 C CA . VAL A 1 393 ? 11.931 5.149 -12.640 1.00 96.38 393 VAL A CA 1
ATOM 2983 C C . VAL A 1 393 ? 11.192 6.467 -12.897 1.00 96.38 393 VAL A C 1
ATOM 2985 O O . VAL A 1 393 ? 11.693 7.533 -12.541 1.00 96.38 393 VAL A O 1
ATOM 2988 N N . GLY A 1 394 ? 9.983 6.409 -13.464 1.00 94.00 394 GLY A N 1
ATOM 2989 C CA . GLY A 1 394 ? 9.115 7.571 -13.656 1.00 94.00 394 GLY A CA 1
ATOM 2990 C C . GLY A 1 394 ? 8.744 8.264 -12.344 1.00 94.00 394 GLY A C 1
ATOM 2991 O O . GLY A 1 394 ? 8.905 9.478 -12.234 1.00 94.00 394 GLY A O 1
ATOM 2992 N N . ARG A 1 395 ? 8.344 7.502 -11.319 1.00 92.44 395 ARG A N 1
ATOM 2993 C CA . ARG A 1 395 ? 8.010 8.044 -9.988 1.00 92.44 395 ARG A CA 1
ATOM 2994 C C . ARG A 1 395 ? 9.204 8.703 -9.302 1.00 92.44 395 ARG A C 1
ATOM 2996 O O . ARG A 1 395 ? 9.049 9.739 -8.660 1.00 92.44 395 ARG A O 1
ATOM 3003 N N . ILE A 1 396 ? 10.402 8.146 -9.473 1.00 94.25 396 ILE A N 1
ATOM 3004 C CA . ILE A 1 396 ? 11.644 8.786 -9.023 1.00 94.25 396 ILE A CA 1
ATOM 3005 C C . ILE A 1 396 ? 11.874 10.086 -9.807 1.00 94.25 396 ILE A C 1
ATOM 3007 O O . ILE A 1 396 ? 12.177 11.118 -9.214 1.00 94.25 396 ILE A O 1
ATOM 3011 N N . ALA A 1 397 ? 11.677 10.082 -11.129 1.00 93.44 397 ALA A N 1
ATOM 3012 C CA . ALA A 1 397 ? 11.867 11.258 -11.981 1.00 93.44 397 ALA A CA 1
ATOM 3013 C C . ALA A 1 397 ? 10.908 12.418 -11.669 1.00 93.44 397 ALA A C 1
ATOM 3015 O O . ALA A 1 397 ? 11.293 13.579 -11.833 1.00 93.44 397 ALA A O 1
ATOM 3016 N N . GLU A 1 398 ? 9.702 12.138 -11.169 1.00 91.69 398 GLU A N 1
ATOM 3017 C CA . GLU A 1 398 ? 8.771 13.157 -10.659 1.00 91.69 398 GLU A CA 1
ATOM 3018 C C . GLU A 1 398 ? 9.363 13.960 -9.493 1.00 91.69 398 GLU A C 1
ATOM 3020 O O . GLU A 1 398 ? 8.985 15.108 -9.277 1.00 91.69 398 GLU A O 1
ATOM 3025 N N . ARG A 1 399 ? 10.347 13.410 -8.768 1.00 92.88 399 ARG A N 1
ATOM 3026 C CA . ARG A 1 399 ? 11.028 14.110 -7.669 1.00 92.88 399 ARG A CA 1
ATOM 3027 C C . ARG A 1 399 ? 12.098 15.094 -8.125 1.00 92.88 399 ARG A C 1
ATOM 3029 O O . ARG A 1 399 ? 12.574 15.881 -7.308 1.00 92.88 399 ARG A O 1
ATOM 3036 N N . PHE A 1 400 ? 12.448 15.087 -9.409 1.00 92.19 400 PHE A N 1
ATOM 3037 C CA . PHE A 1 400 ? 13.444 15.965 -10.015 1.00 92.19 400 PHE A CA 1
ATOM 3038 C C . PHE A 1 400 ? 12.753 16.917 -11.008 1.00 92.19 400 PHE A C 1
ATOM 3040 O O . PHE A 1 400 ? 12.542 16.547 -12.168 1.00 92.19 400 PHE A O 1
ATOM 3047 N N . PRO A 1 401 ? 12.383 18.145 -10.588 1.00 87.31 401 PRO A N 1
ATOM 3048 C CA . PRO A 1 401 ? 11.680 19.092 -11.450 1.00 87.31 401 PRO A CA 1
ATOM 3049 C C . PRO A 1 401 ? 12.498 19.421 -12.710 1.00 87.31 401 PRO A C 1
ATOM 3051 O O . PRO A 1 401 ? 13.701 19.680 -12.599 1.00 87.31 401 PRO A O 1
ATOM 3054 N N . PRO A 1 402 ? 11.881 19.443 -13.907 1.00 82.50 402 PRO A N 1
ATOM 3055 C CA . PRO A 1 402 ? 12.609 19.580 -15.171 1.00 82.50 402 PRO A CA 1
ATOM 3056 C C . PRO A 1 402 ? 13.419 20.871 -15.266 1.00 82.50 402 PRO A C 1
ATOM 3058 O O . PRO A 1 402 ? 14.539 20.850 -15.770 1.00 82.50 402 PRO A O 1
ATOM 3061 N N . GLU A 1 403 ? 12.867 21.974 -14.761 1.00 83.06 403 GLU A N 1
ATOM 3062 C CA . GLU A 1 403 ? 13.457 23.311 -14.876 1.00 83.06 403 GLU A CA 1
ATOM 3063 C C . GLU A 1 403 ? 14.787 23.445 -14.125 1.00 83.06 403 GLU A C 1
ATOM 3065 O O . GLU A 1 403 ? 15.659 24.206 -14.535 1.00 83.06 403 GLU A O 1
ATOM 3070 N N . SER A 1 404 ? 14.963 22.688 -13.039 1.00 84.88 404 SER A N 1
ATOM 3071 C CA . SER A 1 404 ? 16.126 22.790 -12.149 1.00 84.88 404 SER A CA 1
ATOM 3072 C C . SER A 1 404 ? 17.006 21.537 -12.120 1.00 84.88 404 SER A C 1
ATOM 3074 O O . SER A 1 404 ? 18.130 21.603 -11.631 1.00 84.88 404 SER A O 1
ATOM 3076 N N . HIS A 1 405 ? 16.535 20.403 -12.654 1.00 91.88 405 HIS A N 1
ATOM 3077 C CA . HIS A 1 405 ? 17.222 19.106 -12.563 1.00 91.88 405 HIS A CA 1
ATOM 3078 C C . HIS A 1 405 ? 17.307 18.369 -13.914 1.00 91.88 405 HIS A C 1
ATOM 3080 O O . HIS A 1 405 ? 17.297 17.138 -13.955 1.00 91.88 405 HIS A O 1
ATOM 3086 N N . ALA A 1 406 ? 17.430 19.102 -15.029 1.00 91.00 406 ALA A N 1
ATOM 3087 C CA . ALA A 1 406 ? 17.484 18.539 -16.385 1.00 91.00 406 ALA A CA 1
ATOM 3088 C C . ALA A 1 406 ? 18.542 17.430 -16.563 1.00 91.00 406 ALA A C 1
ATOM 3090 O O . ALA A 1 406 ? 18.255 16.403 -17.171 1.00 91.00 406 ALA A O 1
ATOM 3091 N N . ALA A 1 407 ? 19.740 17.593 -15.988 1.00 90.38 407 ALA A N 1
ATOM 3092 C CA . ALA A 1 407 ? 20.795 16.578 -16.061 1.00 90.38 407 ALA A CA 1
ATOM 3093 C C . ALA A 1 407 ? 20.402 15.272 -15.345 1.00 90.38 407 ALA A C 1
ATOM 3095 O O . ALA A 1 407 ? 20.524 14.196 -15.923 1.00 90.38 407 ALA A O 1
ATOM 3096 N N . GLY A 1 408 ? 19.869 15.362 -14.119 1.00 90.69 408 GLY A N 1
ATOM 3097 C CA . GLY A 1 408 ? 19.393 14.191 -13.373 1.00 90.69 408 GLY A CA 1
ATOM 3098 C C . GLY A 1 408 ? 18.209 13.504 -14.059 1.00 90.69 408 GLY A C 1
ATOM 3099 O O . GLY A 1 408 ? 18.172 12.282 -14.167 1.00 90.69 408 GLY A O 1
ATOM 3100 N N . ARG A 1 409 ? 17.283 14.291 -14.621 1.00 91.44 409 ARG A N 1
ATOM 3101 C CA . ARG A 1 409 ? 16.186 13.793 -15.468 1.00 91.44 409 ARG A CA 1
ATOM 3102 C C . ARG A 1 409 ? 16.704 13.050 -16.698 1.00 91.44 409 ARG A C 1
ATOM 3104 O O . ARG A 1 409 ? 16.143 12.015 -17.044 1.00 91.44 409 ARG A O 1
ATOM 3111 N N . GLY A 1 410 ? 17.773 13.546 -17.320 1.00 93.75 410 GLY A N 1
ATOM 3112 C CA . GLY A 1 410 ? 18.451 12.880 -18.430 1.00 93.75 410 GLY A CA 1
ATOM 3113 C C . GLY A 1 410 ? 18.926 11.477 -18.054 1.00 93.75 410 GLY A C 1
ATOM 3114 O O . GLY A 1 410 ? 18.593 10.531 -18.761 1.00 93.75 410 GLY A O 1
ATOM 3115 N N . LEU A 1 411 ? 19.600 11.325 -16.906 1.00 94.81 411 LEU A N 1
ATOM 3116 C CA . LEU A 1 411 ? 20.058 10.021 -16.394 1.00 94.81 411 LEU A CA 1
ATOM 3117 C C . LEU A 1 411 ? 18.894 9.035 -16.212 1.00 94.81 411 LEU A C 1
ATOM 3119 O O . LEU A 1 411 ? 18.913 7.935 -16.759 1.00 94.81 411 LEU A O 1
ATOM 3123 N N . LEU A 1 412 ? 17.823 9.462 -15.536 1.00 94.88 412 LEU A N 1
ATOM 3124 C CA . LEU A 1 412 ? 16.630 8.633 -15.312 1.00 94.88 412 LEU A CA 1
ATOM 3125 C C . LEU A 1 412 ? 15.923 8.248 -16.628 1.00 94.88 412 LEU A C 1
ATOM 3127 O O . LEU A 1 412 ? 15.394 7.144 -16.767 1.00 94.88 412 LEU A O 1
ATOM 3131 N N . GLN A 1 413 ? 15.935 9.128 -17.632 1.00 95.12 413 GLN A N 1
ATOM 3132 C CA . GLN A 1 413 ? 15.442 8.802 -18.973 1.00 95.12 413 GLN A CA 1
ATOM 3133 C C . GLN A 1 413 ? 16.330 7.772 -19.679 1.00 95.12 413 GLN A C 1
ATOM 3135 O O . GLN A 1 413 ? 15.806 6.933 -20.411 1.00 95.12 413 GLN A O 1
ATOM 3140 N N . GLU A 1 414 ? 17.651 7.805 -19.478 1.00 97.12 414 GLU A N 1
ATOM 3141 C CA . GLU A 1 414 ? 18.553 6.757 -19.978 1.00 97.12 414 GLU A CA 1
ATOM 3142 C C . GLU A 1 414 ? 18.228 5.414 -19.330 1.00 97.12 414 GLU A C 1
ATOM 3144 O O . GLU A 1 414 ? 18.074 4.429 -20.043 1.00 97.12 414 GLU A O 1
ATOM 3149 N N . TRP A 1 415 ? 18.006 5.384 -18.012 1.00 96.81 415 TRP A N 1
ATOM 3150 C CA . TRP A 1 415 ? 17.620 4.160 -17.303 1.00 96.81 415 TRP A CA 1
ATOM 3151 C C . TRP A 1 415 ? 16.344 3.551 -17.887 1.00 96.81 415 TRP A C 1
ATOM 3153 O O . TRP A 1 415 ? 16.259 2.341 -18.079 1.00 96.81 415 TRP A O 1
ATOM 3163 N N . SER A 1 416 ? 15.350 4.387 -18.204 1.00 97.12 416 SER A N 1
ATOM 3164 C CA . SER A 1 416 ? 14.114 3.930 -18.845 1.00 97.12 416 SER A CA 1
ATOM 3165 C C . SER A 1 416 ? 14.352 3.405 -20.267 1.00 97.12 416 SER A C 1
ATOM 3167 O O . SER A 1 416 ? 13.731 2.416 -20.657 1.00 97.12 416 SER A O 1
ATOM 3169 N N . ARG A 1 417 ? 15.248 4.035 -21.044 1.00 97.75 417 ARG A N 1
ATOM 3170 C CA . ARG A 1 417 ? 15.624 3.593 -22.401 1.00 97.75 417 ARG A CA 1
ATOM 3171 C C . ARG A 1 417 ? 16.369 2.262 -22.393 1.00 97.75 417 ARG A C 1
ATOM 3173 O O . ARG A 1 417 ? 16.080 1.408 -23.223 1.00 97.75 417 ARG A O 1
ATOM 3180 N N . ASP A 1 418 ? 17.270 2.067 -21.447 1.00 97.75 418 ASP A N 1
ATOM 3181 C CA . ASP A 1 418 ? 18.020 0.823 -21.293 1.00 97.75 418 ASP A CA 1
ATOM 3182 C C . ASP A 1 418 ? 17.089 -0.352 -20.936 1.00 97.75 418 ASP A C 1
ATOM 3184 O O . ASP A 1 418 ? 17.216 -1.436 -21.500 1.00 97.75 418 ASP A O 1
ATOM 3188 N N . LEU A 1 419 ? 16.071 -0.134 -20.091 1.00 97.69 419 LEU A N 1
ATOM 3189 C CA . LEU A 1 419 ? 15.031 -1.145 -19.838 1.00 97.69 419 LEU A CA 1
ATOM 3190 C C . LEU A 1 419 ? 14.209 -1.471 -21.098 1.00 97.69 419 LEU A C 1
ATOM 3192 O O . LEU A 1 419 ? 13.844 -2.626 -21.315 1.00 97.69 419 LEU A O 1
ATOM 3196 N N . ILE A 1 420 ? 13.939 -0.482 -21.960 1.00 97.94 420 ILE A N 1
ATOM 3197 C CA . ILE A 1 420 ? 13.319 -0.739 -23.272 1.00 97.94 420 ILE A CA 1
ATOM 3198 C C . ILE A 1 420 ? 14.240 -1.619 -24.121 1.00 97.94 420 ILE A C 1
ATOM 3200 O O . ILE A 1 420 ? 13.758 -2.555 -24.755 1.00 97.94 420 ILE A O 1
ATOM 3204 N N . GLU A 1 421 ? 15.549 -1.372 -24.110 1.00 98.31 421 GLU A N 1
ATOM 3205 C CA . GLU A 1 421 ? 16.514 -2.177 -24.861 1.00 98.31 421 GLU A CA 1
ATOM 3206 C C . GLU A 1 421 ? 16.536 -3.642 -24.402 1.00 98.31 421 GLU A C 1
ATOM 3208 O O . GLU A 1 421 ? 16.501 -4.536 -25.251 1.00 98.31 421 GLU A O 1
ATOM 3213 N N . VAL A 1 422 ? 16.479 -3.902 -23.089 1.00 98.12 422 VAL A N 1
ATOM 3214 C CA . VAL A 1 422 ? 16.331 -5.264 -22.536 1.00 98.12 422 VAL A CA 1
ATOM 3215 C C . VAL A 1 422 ? 15.124 -5.970 -23.162 1.00 98.12 422 VAL A C 1
ATOM 3217 O O . VAL A 1 422 ? 15.254 -7.066 -23.712 1.00 98.12 422 VAL A O 1
ATOM 3220 N N . THR A 1 423 ? 13.954 -5.321 -23.160 1.00 97.75 423 THR A N 1
ATOM 3221 C CA . THR A 1 423 ? 12.739 -5.909 -23.755 1.00 97.75 423 THR A CA 1
ATOM 3222 C C . THR A 1 423 ? 12.830 -6.045 -25.273 1.00 97.75 423 THR A C 1
ATOM 3224 O O . THR A 1 423 ? 12.327 -7.015 -25.834 1.00 97.75 423 THR A O 1
ATOM 3227 N N . ARG A 1 424 ? 13.496 -5.112 -25.967 1.00 98.50 424 ARG A N 1
ATOM 3228 C CA . ARG A 1 424 ? 13.687 -5.158 -27.422 1.00 98.50 424 ARG A CA 1
ATOM 3229 C C . ARG A 1 424 ? 14.541 -6.359 -27.828 1.00 98.50 424 ARG A C 1
ATOM 3231 O O . ARG A 1 424 ? 14.233 -7.007 -28.827 1.00 98.50 424 ARG A O 1
ATOM 3238 N N . LEU A 1 425 ? 15.592 -6.657 -27.064 1.00 98.62 425 LEU A N 1
ATOM 3239 C CA . LEU A 1 425 ? 16.446 -7.828 -27.269 1.00 98.62 425 LEU A CA 1
ATOM 3240 C C . LEU A 1 425 ? 15.680 -9.127 -26.995 1.00 98.62 425 LEU A C 1
ATOM 3242 O O . LEU A 1 425 ? 15.706 -10.021 -27.839 1.00 98.62 425 LEU A O 1
ATOM 3246 N N . ALA A 1 426 ? 14.920 -9.200 -25.898 1.00 97.88 426 ALA A N 1
ATOM 3247 C CA . ALA A 1 426 ? 14.055 -10.347 -25.608 1.00 97.88 426 ALA A CA 1
ATOM 3248 C C . ALA A 1 426 ? 13.008 -10.581 -26.719 1.00 97.88 426 ALA A C 1
ATOM 3250 O O . ALA A 1 426 ? 12.845 -11.700 -27.193 1.00 97.88 426 ALA A O 1
ATOM 3251 N N . LYS A 1 427 ? 12.362 -9.518 -27.228 1.00 97.88 427 LYS A N 1
ATOM 3252 C CA . LYS A 1 427 ? 11.413 -9.579 -28.364 1.00 97.88 427 LYS A CA 1
ATOM 3253 C C . LYS A 1 427 ? 12.052 -10.081 -29.661 1.00 97.88 427 LYS A C 1
ATOM 3255 O O . LYS A 1 427 ? 11.353 -10.606 -30.523 1.00 97.88 427 LYS A O 1
ATOM 3260 N N . ALA A 1 428 ? 13.361 -9.898 -29.806 1.00 98.19 428 ALA A N 1
ATOM 3261 C CA . ALA A 1 428 ? 14.148 -10.396 -30.927 1.00 98.19 428 ALA A CA 1
ATOM 3262 C C . ALA A 1 428 ? 14.726 -11.804 -30.682 1.00 98.19 428 ALA A C 1
ATOM 3264 O O . ALA A 1 428 ? 15.602 -12.212 -31.440 1.00 98.19 428 ALA A O 1
ATOM 3265 N N . ASP A 1 429 ? 14.265 -12.516 -29.644 1.00 97.62 429 ASP A N 1
ATOM 3266 C CA . ASP A 1 429 ? 14.734 -13.851 -29.238 1.00 97.62 429 ASP A CA 1
ATOM 3267 C C . ASP A 1 429 ? 16.221 -13.882 -28.822 1.00 97.62 429 ASP A C 1
ATOM 3269 O O . ASP A 1 429 ? 16.913 -14.893 -28.904 1.00 97.62 429 ASP A O 1
ATOM 3273 N N . ARG A 1 430 ? 16.751 -12.734 -28.375 1.00 98.44 430 ARG A N 1
ATOM 3274 C CA . ARG A 1 430 ? 18.158 -12.541 -27.976 1.00 98.44 430 ARG A CA 1
ATOM 3275 C C . ARG A 1 430 ? 18.285 -12.450 -26.455 1.00 98.44 430 ARG A C 1
ATOM 3277 O O . ARG A 1 430 ? 18.821 -11.479 -25.924 1.00 98.44 430 ARG A O 1
ATOM 3284 N N . PHE A 1 431 ? 17.790 -13.458 -25.736 1.00 98.06 431 PHE A N 1
ATOM 3285 C CA . PHE A 1 431 ? 17.734 -13.448 -24.266 1.00 98.06 431 PHE A CA 1
ATOM 3286 C C . PHE A 1 431 ? 19.103 -13.371 -23.581 1.00 98.06 431 PHE A C 1
ATOM 3288 O O . PHE A 1 431 ? 19.226 -12.730 -22.541 1.00 98.06 431 PHE A O 1
ATOM 3295 N N . ALA A 1 432 ? 20.149 -13.962 -24.166 1.00 98.31 432 ALA A N 1
ATOM 3296 C CA . ALA A 1 432 ? 21.511 -13.813 -23.647 1.00 98.31 432 ALA A CA 1
ATOM 3297 C C . ALA A 1 432 ? 21.948 -12.342 -23.617 1.00 98.31 432 ALA A C 1
ATOM 3299 O O . ALA A 1 432 ? 22.389 -11.846 -22.586 1.00 98.31 432 ALA A O 1
ATOM 3300 N N . GLU A 1 433 ? 21.716 -11.623 -24.711 1.00 98.69 433 GLU A N 1
ATOM 3301 C CA . GLU A 1 433 ? 22.062 -10.207 -24.813 1.00 98.69 433 GLU A CA 1
ATOM 3302 C C . GLU A 1 433 ? 21.130 -9.329 -23.973 1.00 98.69 433 GLU A C 1
ATOM 3304 O O . GLU A 1 433 ? 21.557 -8.306 -23.449 1.00 98.69 433 GLU A O 1
ATOM 3309 N N . ALA A 1 434 ? 19.871 -9.736 -23.784 1.00 98.50 434 ALA A N 1
ATOM 3310 C CA . ALA A 1 434 ? 18.960 -9.069 -22.857 1.00 98.50 434 ALA A CA 1
ATOM 3311 C C . ALA A 1 434 ? 19.456 -9.158 -21.398 1.00 98.50 434 ALA A C 1
ATOM 3313 O O . ALA A 1 434 ? 19.374 -8.173 -20.664 1.00 98.50 434 ALA A O 1
ATOM 3314 N N . ARG A 1 435 ? 20.025 -10.302 -20.982 1.00 98.38 435 ARG A N 1
ATOM 3315 C CA . ARG A 1 435 ? 20.659 -10.466 -19.657 1.00 98.38 435 ARG A CA 1
ATOM 3316 C C . ARG A 1 435 ? 21.920 -9.608 -19.512 1.00 98.38 435 ARG A C 1
ATOM 3318 O O . ARG A 1 435 ? 22.122 -8.985 -18.466 1.00 98.38 435 ARG A O 1
ATOM 3325 N N . ASP A 1 436 ? 22.725 -9.510 -20.567 1.00 98.38 436 ASP A N 1
ATOM 3326 C CA . ASP A 1 436 ? 23.883 -8.608 -20.597 1.00 98.38 436 ASP A CA 1
ATOM 3327 C C . ASP A 1 436 ? 23.444 -7.137 -20.498 1.00 98.38 436 ASP A C 1
ATOM 3329 O O . ASP A 1 436 ? 24.008 -6.368 -19.717 1.00 98.38 436 ASP A O 1
ATOM 3333 N N . ALA A 1 437 ? 22.385 -6.750 -21.215 1.00 98.31 437 ALA A N 1
ATOM 3334 C CA . ALA A 1 437 ? 21.805 -5.411 -21.149 1.00 98.31 437 ALA A CA 1
ATOM 3335 C C . ALA A 1 437 ? 21.245 -5.080 -19.754 1.00 98.31 437 ALA A C 1
ATOM 3337 O O . ALA A 1 437 ? 21.457 -3.972 -19.263 1.00 98.31 437 ALA A O 1
ATOM 3338 N N . LEU A 1 438 ? 20.604 -6.036 -19.069 1.00 97.62 438 LEU A N 1
ATOM 3339 C CA . LEU A 1 438 ? 20.155 -5.853 -17.683 1.00 97.62 438 LEU A CA 1
ATOM 3340 C C . LEU A 1 438 ? 21.342 -5.653 -16.727 1.00 97.62 438 LEU A C 1
ATOM 3342 O O . LEU A 1 438 ? 21.304 -4.797 -15.842 1.00 97.62 438 LEU A O 1
ATOM 3346 N N . THR A 1 439 ? 22.427 -6.402 -16.927 1.00 97.31 439 THR A N 1
ATOM 3347 C CA . THR A 1 439 ? 23.666 -6.251 -16.146 1.00 97.31 439 THR A CA 1
ATOM 3348 C C . THR A 1 439 ? 24.307 -4.878 -16.382 1.00 97.31 439 THR A C 1
ATOM 3350 O O . THR A 1 439 ? 24.737 -4.210 -15.435 1.00 97.31 439 THR A O 1
ATOM 3353 N N . ALA A 1 440 ? 24.326 -4.409 -17.633 1.00 97.25 440 ALA A N 1
ATOM 3354 C CA . ALA A 1 440 ? 24.790 -3.071 -17.988 1.00 97.25 440 ALA A CA 1
ATOM 3355 C C . ALA A 1 440 ? 23.916 -1.976 -17.355 1.00 97.25 440 ALA A C 1
ATOM 3357 O O . ALA A 1 440 ? 24.446 -1.003 -16.818 1.00 97.25 440 ALA A O 1
ATOM 3358 N N . TRP A 1 441 ? 22.596 -2.164 -17.338 1.00 96.50 441 TRP A N 1
ATOM 3359 C CA . TRP A 1 441 ? 21.663 -1.249 -16.687 1.00 96.50 441 TRP A CA 1
ATOM 3360 C C . TRP A 1 441 ? 21.912 -1.141 -15.176 1.00 96.50 441 TRP A C 1
ATOM 3362 O O . TRP A 1 441 ? 22.053 -0.032 -14.661 1.00 96.50 441 TRP A O 1
ATOM 3372 N N . ARG A 1 442 ? 22.080 -2.268 -14.467 1.00 95.62 442 ARG A N 1
ATOM 3373 C CA . ARG A 1 442 ? 22.455 -2.276 -13.036 1.00 95.62 442 ARG A CA 1
ATOM 3374 C C . ARG A 1 442 ? 23.785 -1.557 -12.785 1.00 95.62 442 ARG A C 1
ATOM 3376 O O . ARG A 1 442 ? 23.919 -0.784 -11.839 1.00 95.62 442 ARG A O 1
ATOM 3383 N N . SER A 1 443 ? 24.760 -1.762 -13.670 1.00 95.25 443 SER A N 1
ATOM 3384 C CA . SER A 1 443 ? 26.058 -1.077 -13.597 1.00 95.25 443 SER A CA 1
ATOM 3385 C C . SER A 1 443 ? 25.912 0.438 -13.774 1.00 95.25 443 SER A C 1
ATOM 3387 O O . SER A 1 443 ? 26.566 1.212 -13.072 1.00 95.25 443 SER A O 1
ATOM 3389 N N . ARG A 1 444 ? 25.020 0.874 -14.673 1.00 94.00 444 ARG A N 1
ATOM 3390 C CA . ARG A 1 444 ? 24.692 2.289 -14.872 1.00 94.00 444 ARG A CA 1
ATOM 3391 C C . ARG A 1 444 ? 24.002 2.897 -13.652 1.00 94.00 444 ARG A C 1
ATOM 3393 O O . ARG A 1 444 ? 24.412 3.979 -13.241 1.00 94.00 444 ARG A O 1
ATOM 3400 N N . LEU A 1 445 ? 23.026 2.214 -13.041 1.00 92.50 445 LEU A N 1
ATOM 3401 C CA . LEU A 1 445 ? 22.393 2.678 -11.795 1.00 92.50 445 LEU A CA 1
ATOM 3402 C C . LEU A 1 445 ? 23.447 3.043 -10.741 1.00 92.50 445 LEU A C 1
ATOM 3404 O O . LEU A 1 445 ? 23.422 4.137 -10.172 1.00 92.50 445 LEU A O 1
ATOM 3408 N N . ALA A 1 446 ? 24.404 2.138 -10.520 1.00 92.12 446 ALA A N 1
ATOM 3409 C CA . ALA A 1 446 ? 25.484 2.336 -9.560 1.00 92.12 446 ALA A CA 1
ATOM 3410 C C . ALA A 1 446 ? 26.418 3.499 -9.949 1.00 92.12 446 ALA A C 1
ATOM 3412 O O . ALA A 1 446 ? 26.860 4.249 -9.076 1.00 92.12 446 ALA A O 1
ATOM 3413 N N . ALA A 1 447 ? 26.702 3.673 -11.243 1.00 94.00 447 ALA A N 1
ATOM 3414 C CA . ALA A 1 447 ? 27.555 4.748 -11.750 1.00 94.00 447 ALA A CA 1
ATOM 3415 C C . ALA A 1 447 ? 26.903 6.140 -11.643 1.00 94.00 447 ALA A C 1
ATOM 3417 O O . ALA A 1 447 ? 27.581 7.120 -11.326 1.00 94.00 447 ALA A O 1
ATOM 3418 N N . ASP A 1 448 ? 25.594 6.224 -11.867 1.00 93.88 448 ASP A N 1
ATOM 3419 C CA . ASP A 1 448 ? 24.830 7.475 -11.873 1.00 93.88 448 ASP A CA 1
ATOM 3420 C C . ASP A 1 448 ? 24.421 7.928 -10.461 1.00 93.88 448 ASP A C 1
ATOM 3422 O O . ASP A 1 448 ? 24.202 9.123 -10.219 1.00 93.88 448 ASP A O 1
ATOM 3426 N N . LEU A 1 449 ? 24.367 6.997 -9.500 1.00 91.25 449 LEU A N 1
ATOM 3427 C CA . LEU A 1 449 ? 23.949 7.241 -8.118 1.00 91.25 449 LEU A CA 1
ATOM 3428 C C . LEU A 1 449 ? 24.645 8.452 -7.463 1.00 91.25 449 LEU A C 1
ATOM 3430 O O . LEU A 1 449 ? 23.937 9.324 -6.948 1.00 91.25 449 LEU A O 1
ATOM 3434 N N . PRO A 1 450 ? 25.986 8.607 -7.502 1.00 93.31 450 PRO A N 1
ATOM 3435 C CA . PRO A 1 450 ? 26.639 9.771 -6.909 1.00 93.31 450 PRO A CA 1
ATOM 3436 C C . PRO A 1 450 ? 26.177 11.106 -7.506 1.00 93.31 450 PRO A C 1
ATOM 3438 O O . PRO A 1 450 ? 26.174 12.114 -6.802 1.00 93.31 450 PRO A O 1
ATOM 3441 N N . ALA A 1 451 ? 25.816 11.148 -8.793 1.00 91.38 451 ALA A N 1
ATOM 3442 C CA . ALA A 1 451 ? 25.351 12.371 -9.444 1.00 91.38 451 ALA A CA 1
ATOM 3443 C C . ALA A 1 451 ? 23.941 12.761 -8.992 1.00 91.38 451 ALA A C 1
ATOM 3445 O O . ALA A 1 451 ? 23.719 13.924 -8.656 1.00 91.38 451 ALA A O 1
ATOM 3446 N N . LEU A 1 452 ? 23.024 11.794 -8.919 1.00 91.12 452 LEU A N 1
ATOM 3447 C CA . LEU A 1 452 ? 21.647 12.017 -8.471 1.00 91.12 452 LEU A CA 1
ATOM 3448 C C . LEU A 1 452 ? 21.571 12.331 -6.968 1.00 91.12 452 LEU A C 1
ATOM 3450 O O . LEU A 1 452 ? 20.867 13.257 -6.570 1.00 91.12 452 LEU A O 1
ATOM 3454 N N . ALA A 1 453 ? 22.370 11.652 -6.140 1.00 90.88 453 ALA A N 1
ATOM 3455 C CA . ALA A 1 453 ? 22.422 11.909 -4.699 1.00 90.88 453 ALA A CA 1
ATOM 3456 C C . ALA A 1 453 ? 22.908 13.332 -4.361 1.00 90.88 453 ALA A C 1
ATOM 3458 O O . ALA A 1 453 ? 22.411 13.954 -3.423 1.00 90.88 453 ALA A O 1
ATOM 3459 N N . ARG A 1 454 ? 23.844 13.899 -5.142 1.00 90.75 454 ARG A N 1
ATOM 3460 C CA . ARG A 1 454 ? 24.347 15.272 -4.920 1.00 90.75 454 ARG A CA 1
ATOM 3461 C C . ARG A 1 454 ? 23.271 16.348 -5.051 1.00 90.75 454 ARG A C 1
ATOM 3463 O O . ARG A 1 454 ? 23.408 17.402 -4.437 1.00 90.75 454 ARG A O 1
ATOM 3470 N N . VAL A 1 455 ? 22.235 16.094 -5.847 1.00 91.19 455 VAL A N 1
ATOM 3471 C CA . VAL A 1 455 ? 21.151 17.050 -6.113 1.00 91.19 455 VAL A CA 1
ATOM 3472 C C . VAL A 1 455 ? 19.866 16.718 -5.345 1.00 91.19 455 VAL A C 1
ATOM 3474 O O . VAL A 1 455 ? 18.870 17.422 -5.475 1.00 91.19 455 VAL A O 1
ATOM 3477 N N . GLU A 1 456 ? 19.876 15.691 -4.487 1.00 90.12 456 GLU A N 1
ATOM 3478 C CA . GLU A 1 456 ? 18.715 15.319 -3.668 1.00 90.12 456 GLU A CA 1
ATOM 3479 C C . GLU A 1 456 ? 18.266 16.478 -2.762 1.00 90.12 456 GLU A C 1
ATOM 3481 O O . GLU A 1 456 ? 17.071 16.754 -2.641 1.00 90.12 456 GLU A O 1
ATOM 3486 N N . SER A 1 457 ? 19.215 17.216 -2.178 1.00 91.62 457 SER A N 1
ATOM 3487 C CA . SER A 1 457 ? 18.934 18.330 -1.262 1.00 91.62 457 SER A CA 1
ATOM 3488 C C . SER A 1 457 ? 18.189 19.498 -1.919 1.00 91.62 457 SER A C 1
ATOM 3490 O O . SER A 1 457 ? 17.506 20.243 -1.216 1.00 91.62 457 SER A O 1
ATOM 3492 N N . THR A 1 458 ? 18.281 19.639 -3.243 1.00 93.38 458 THR A N 1
ATOM 3493 C CA . THR A 1 458 ? 17.579 20.655 -4.042 1.00 93.38 458 THR A CA 1
ATOM 3494 C C . THR A 1 458 ? 16.372 20.100 -4.795 1.00 93.38 458 THR A C 1
ATOM 3496 O O . THR A 1 458 ? 15.662 20.870 -5.434 1.00 93.38 458 THR A O 1
ATOM 3499 N N . SER A 1 459 ? 16.119 18.794 -4.707 1.00 93.44 459 SER A N 1
ATOM 3500 C CA . SER A 1 459 ? 14.991 18.101 -5.339 1.00 93.44 459 SER A CA 1
ATOM 3501 C C . SER A 1 459 ? 13.724 18.131 -4.467 1.00 93.44 459 SER A C 1
ATOM 3503 O O . SER A 1 459 ? 13.736 18.647 -3.345 1.00 93.44 459 SER A O 1
ATOM 3505 N N . LEU A 1 460 ? 12.633 17.518 -4.939 1.00 93.56 460 LEU A N 1
ATOM 3506 C CA . LEU A 1 460 ? 11.387 17.360 -4.174 1.00 93.56 460 LEU A CA 1
ATOM 3507 C C . LEU A 1 460 ? 11.456 16.263 -3.093 1.00 93.56 460 LEU A C 1
ATOM 3509 O O . LEU A 1 460 ? 10.467 16.036 -2.396 1.00 93.56 460 LEU A O 1
ATOM 3513 N N . TYR A 1 461 ? 12.600 15.590 -2.921 1.00 93.62 461 TYR A N 1
ATOM 3514 C CA . TYR A 1 461 ? 12.877 14.818 -1.702 1.00 93.62 461 TYR A CA 1
ATOM 3515 C C . TYR A 1 461 ? 13.130 15.732 -0.494 1.00 93.62 461 TYR A C 1
ATOM 3517 O O . TYR A 1 461 ? 12.892 15.336 0.647 1.00 93.62 461 TYR A O 1
ATOM 3525 N N . ASN A 1 462 ? 13.587 16.970 -0.720 1.00 93.06 462 ASN A N 1
ATOM 3526 C CA . ASN A 1 462 ? 13.766 17.954 0.338 1.00 93.06 462 ASN A CA 1
ATOM 3527 C C . ASN A 1 462 ? 12.415 18.621 0.683 1.00 93.06 462 ASN A C 1
ATOM 3529 O O . ASN A 1 462 ? 11.855 19.314 -0.169 1.00 93.06 462 ASN A O 1
ATOM 3533 N N . PRO A 1 463 ? 11.904 18.499 1.925 1.00 92.62 463 PRO A N 1
ATOM 3534 C CA . PRO A 1 463 ? 10.612 19.067 2.310 1.00 92.62 463 PRO A CA 1
ATOM 3535 C C . PRO A 1 463 ? 10.533 20.583 2.210 1.00 92.62 463 PRO A C 1
ATOM 3537 O O . PRO A 1 463 ? 9.456 21.112 1.982 1.00 92.62 463 PRO A O 1
ATOM 3540 N N . GLU A 1 464 ? 11.648 21.292 2.368 1.00 92.94 464 GLU A N 1
ATOM 3541 C CA . GLU A 1 464 ? 11.666 22.748 2.274 1.00 92.94 464 GLU A CA 1
ATOM 3542 C C . GLU A 1 464 ? 11.622 23.208 0.811 1.00 92.94 464 GLU A C 1
ATOM 3544 O O . GLU A 1 464 ? 10.900 24.143 0.469 1.00 92.94 464 GLU A O 1
ATOM 3549 N N . THR A 1 465 ? 12.318 22.503 -0.087 1.00 92.56 465 THR A N 1
ATOM 3550 C CA . THR A 1 465 ? 12.141 22.694 -1.535 1.00 92.56 465 THR A CA 1
ATOM 3551 C C . THR A 1 465 ? 10.710 22.385 -1.955 1.00 92.56 465 THR A C 1
ATOM 3553 O O . THR A 1 465 ? 10.095 23.192 -2.652 1.00 92.56 465 THR A O 1
ATOM 3556 N N . LEU A 1 466 ? 10.169 21.249 -1.508 1.00 93.06 466 LEU A N 1
ATOM 3557 C CA . LEU A 1 466 ? 8.803 20.861 -1.824 1.00 93.06 466 LEU A CA 1
ATOM 3558 C C . LEU A 1 466 ? 7.793 21.879 -1.288 1.00 93.06 466 LEU A C 1
ATOM 3560 O O . LEU A 1 466 ? 6.918 22.295 -2.035 1.00 93.06 466 LEU A O 1
ATOM 3564 N N . ARG A 1 467 ? 7.930 22.333 -0.036 1.00 94.06 467 ARG A N 1
ATOM 3565 C CA . ARG A 1 467 ? 7.039 23.334 0.565 1.00 94.06 467 ARG A CA 1
ATOM 3566 C C . ARG A 1 467 ? 6.980 24.608 -0.267 1.00 94.06 467 ARG A C 1
ATOM 3568 O O . ARG A 1 467 ? 5.889 25.118 -0.497 1.00 94.06 467 ARG A O 1
ATOM 3575 N N . ARG A 1 468 ? 8.122 25.106 -0.757 1.00 91.44 468 ARG A N 1
ATOM 3576 C CA . ARG A 1 468 ? 8.134 26.264 -1.666 1.00 91.44 468 ARG A CA 1
ATOM 3577 C C . ARG A 1 468 ? 7.332 25.991 -2.936 1.00 91.44 468 ARG A C 1
ATOM 3579 O O . ARG A 1 468 ? 6.519 26.829 -3.303 1.00 91.44 468 ARG A O 1
ATOM 3586 N N . MET A 1 469 ? 7.523 24.824 -3.555 1.00 88.88 469 MET A N 1
ATOM 3587 C CA . MET A 1 469 ? 6.786 24.434 -4.762 1.00 88.88 469 MET A CA 1
ATOM 3588 C C . MET A 1 469 ? 5.279 24.328 -4.506 1.00 88.88 469 MET A C 1
ATOM 3590 O O . MET A 1 469 ? 4.492 24.870 -5.271 1.00 88.88 469 MET A O 1
ATOM 3594 N N . VAL A 1 470 ? 4.876 23.701 -3.398 1.00 89.81 470 VAL A N 1
ATOM 3595 C CA . VAL A 1 470 ? 3.468 23.573 -2.995 1.00 89.81 470 VAL A CA 1
ATOM 3596 C C . VAL A 1 470 ? 2.853 24.949 -2.733 1.00 89.81 470 VAL A C 1
ATOM 3598 O O . VAL A 1 470 ? 1.783 25.248 -3.240 1.00 89.81 470 VAL 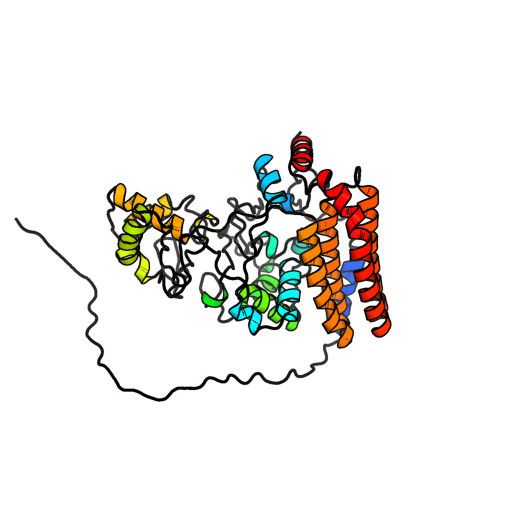A O 1
ATOM 3601 N N . ILE A 1 471 ? 3.532 25.843 -2.011 1.00 88.38 471 ILE A N 1
ATOM 3602 C CA . ILE A 1 471 ? 3.022 27.206 -1.786 1.00 88.38 471 ILE A CA 1
ATOM 3603 C C . ILE A 1 471 ? 2.864 27.966 -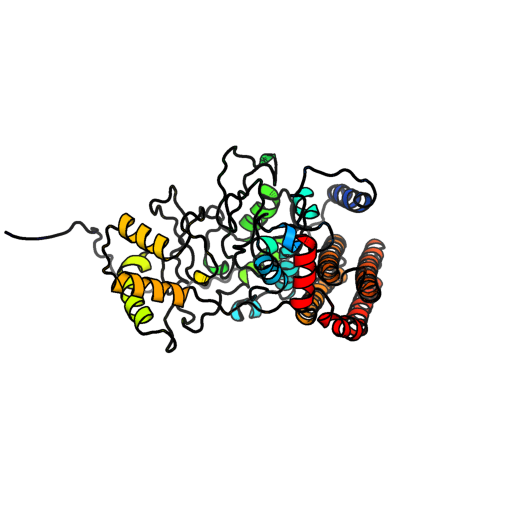3.110 1.00 88.38 471 ILE A C 1
ATOM 3605 O O . ILE A 1 471 ? 1.916 28.732 -3.253 1.00 88.38 471 ILE A O 1
ATOM 3609 N N . THR A 1 472 ? 3.777 27.779 -4.067 1.00 85.44 472 THR A N 1
ATOM 3610 C CA . THR A 1 472 ? 3.653 28.367 -5.407 1.00 85.44 472 THR A CA 1
ATOM 3611 C C . THR A 1 472 ? 2.480 27.775 -6.183 1.00 85.44 472 THR A C 1
ATOM 3613 O O . THR A 1 472 ? 1.759 28.533 -6.809 1.00 85.44 472 THR A O 1
ATOM 3616 N N . ALA A 1 473 ? 2.257 26.463 -6.095 1.00 80.06 473 ALA A N 1
ATOM 3617 C CA . ALA A 1 473 ? 1.135 25.764 -6.721 1.00 80.06 473 ALA A CA 1
ATOM 3618 C C . ALA A 1 473 ? -0.249 26.220 -6.214 1.00 80.06 473 ALA A C 1
ATOM 3620 O O . ALA A 1 473 ? -1.225 26.140 -6.951 1.00 80.06 473 ALA A O 1
ATOM 3621 N N . TYR A 1 474 ? -0.334 26.682 -4.963 1.00 77.62 474 TYR A N 1
ATOM 3622 C CA . TYR A 1 474 ? -1.574 27.153 -4.325 1.00 77.62 474 TYR A CA 1
ATOM 3623 C C . TYR A 1 474 ? -1.868 28.649 -4.552 1.00 77.62 474 TYR A C 1
ATOM 3625 O O . TYR A 1 474 ? -2.885 29.146 -4.066 1.00 77.62 474 TYR A O 1
ATOM 3633 N N . ARG A 1 475 ? -0.970 29.384 -5.216 1.00 74.38 475 ARG A N 1
ATOM 3634 C CA . ARG A 1 47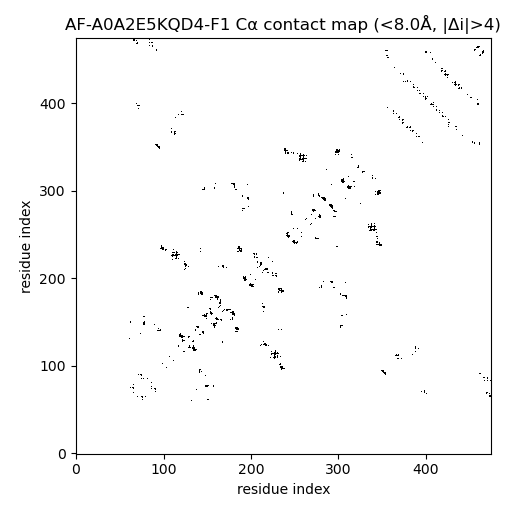5 ? -1.132 30.806 -5.557 1.00 74.38 475 ARG A CA 1
ATOM 3635 C C . ARG A 1 475 ? -1.527 30.954 -7.012 1.00 74.38 475 ARG A C 1
ATOM 3637 O O . ARG A 1 475 ? -2.346 31.862 -7.275 1.00 74.38 475 ARG A O 1
#

Sequence (475 aa):
MQNRSGFCCNLGPIPFFGSGPRIDLRIARPPFARRHFDRKSAAALVAAVLVLFASGGAPAQVQTTLADGLLPRLSEWLAPDATPDNVVRVLTERAREEFSPEFLATESPFLVALGRLAFRSPLIFGSYAARAGLSCDICHSAGGTNADFFVSEVSDRPGNVDVTHGFWRRESEDGLANPINIPSLRGVRWTAPYGRDGRFASLEAFTRNVIVHEFAGDEPPAVLIDALAAYQRALAFPAAAQVGPAGRLTAEAGADARRGEVIFRRDCAACHIPSAGFVDRRAHDVGTGGHFDTPTLFGLAASAPYFHDGRAAGLQAVITHFESVLGLTYNPTQHEDLYAYLSAIGAEAPPSRRSFAIDLADLDKFADALDFPLNDEDLELTDLIAAMLRTEVGRIAERFPPESHAAGRGLLQEWSRDLIEVTRLAKADRFAEARDALTAWRSRLAADLPALARVESTSLYNPETLRRMVITAYR

Mean predicted aligned error: 9.66 Å

Secondary structure (DSSP, 8-state):
-----------PPPPP------------PPP----PPPTTTHHHHHHHHHHTTT-----S-----TTTTTS-GGGGGS-TT--HHHHHHHHHEEPPP-B-HHHHTTS-HHHHHHHHHHHT-GGGS-HHHHHHT--HHHHSGGGS--TT---TTT-SSTTEE-SSSTTT-GGG--S---PEE----TTGGGS-SBSTT--BSSHHHHHHHIIIIIS------HHHHHHHHHHHHHBPPPPBTTB-TTS-B-TTS-HHHHHHHHHHHHHTTTTS-GGGTS--S-EEE-SSSSEEE----TTGGGS-SBSTT--BSSHHHHHHHHHHHTT----HHHHHHHHHHHHHHH--PPPEEP-HHHHHHHHHHHHGGGHHHHHHT-HHHHHHHHHHHHHHHHHHHTTS-HHHHHHHHHHHHHHHHHHHHHHHHHHTT-HHHHHHHHHHHHHHHHHHHHHHHHTGGGSTTSHHHHHHHHHHHT-

pLDDT: mean 83.7, std 22.17, range [22.61, 98.69]

Radius of gyration: 24.9 Å; Cα contacts (8 Å, |Δi|>4): 711; chains: 1; bounding box: 64×70×80 Å